Protein AF-0000000076351255 (afdb_homodimer)

Radius of gyration: 29.19 Å; Cα contacts (8 Å, |Δi|>4): 709; chains: 2; bounding box: 59×132×45 Å

Secondary structure (DSSP, 8-state):
---HHHHTTTPPPPSTTHHHHHHHHTTS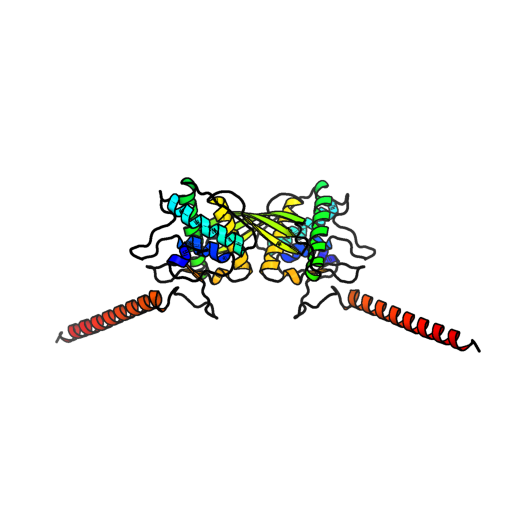PPSSTT---TT-TT-HHHHHHHHHHHHHHHHHHTT--S------TTHHHHHHHHHHHHHHHHHHTTTT----EEEEEEEEEEEETTS-EEEEE-SSHHHHHHHHHHHHHHHHHHHT-GGGEEE-S-TTT--EEE--STTS----S-IIIIIHHHHHHHHHHHHHHHHHHHHHHHHGGG--/---HHHHTTTPPPPSTTHHHHHHHHTTSPPSSTT---TT-TT-HHHHHHHHHHHHHHHHHHTT--S------TTHHHHHHHHHHHHHHHHHHTTTT----EEEEEEEEEEEETTS-EEEEE-SSHHHHHHHHHHHHHHHHHHHT-GGGEEE-S-TTT--EEE--STTS----S-IIIIIHHHHHHHHHHHHHHHHHHHHHHHHGGG--

InterPro domains:
  IPR010852 Putative stress-induced transcription regulator [PTHR35525] (19-194)
  IPR021005 Zinc finger, CGNR [PF11706] (148-191)
  IPR023286 ABATE domain superfamily [G3DSA:1.10.3300.10] (15-192)
  IPR023286 ABATE domain superfamily [SSF160904] (15-190)

Organism: Streptomyces venezuelae (NCBI:txid54571)

Structure (mmCIF, N/CA/C/O backbone):
data_AF-0000000076351255-model_v1
#
loop_
_entity.id
_entity.type
_entity.pdbx_description
1 polymer 'Zinc finger CGNR domain-containing protein'
#
loop_
_atom_site.group_PDB
_atom_site.id
_atom_site.type_symbol
_atom_site.label_atom_id
_atom_site.label_alt_id
_atom_site.label_comp_id
_atom_site.label_asym_id
_atom_site.label_entity_id
_atom_site.label_seq_id
_atom_site.pdbx_PDB_ins_code
_atom_site.Cartn_x
_atom_site.Cartn_y
_atom_site.Cartn_z
_atom_site.occupancy
_atom_site.B_iso_or_equiv
_atom_site.auth_seq_id
_atom_site.auth_comp_id
_atom_site.auth_asym_id
_atom_site.auth_atom_id
_atom_site.pdbx_PDB_model_num
ATOM 1 N N . MET A 1 1 ? -2.242 -14.547 -24.031 1 62.56 1 MET A N 1
ATOM 2 C CA . MET A 1 1 ? -2.518 -14.914 -22.641 1 62.56 1 MET A CA 1
ATOM 3 C C . MET A 1 1 ? -1.689 -14.062 -21.688 1 62.56 1 MET A C 1
ATOM 5 O O . MET A 1 1 ? -0.479 -13.922 -21.859 1 62.56 1 MET A O 1
ATOM 9 N N . ASN A 1 2 ? -2.297 -13.242 -20.688 1 85.69 2 ASN A N 1
ATOM 10 C CA . ASN A 1 2 ? -1.546 -12.312 -19.859 1 85.69 2 ASN A CA 1
ATOM 11 C C . ASN A 1 2 ? -1.073 -12.969 -18.562 1 85.69 2 ASN A C 1
ATOM 13 O O . ASN A 1 2 ? -0.14 -12.484 -17.922 1 85.69 2 ASN A O 1
ATOM 17 N N . TRP A 1 3 ? -1.653 -14.172 -18.344 1 95.38 3 TRP A N 1
ATOM 18 C CA . TRP A 1 3 ? -1.32 -14.867 -17.094 1 95.38 3 TRP A CA 1
ATOM 19 C C . TRP A 1 3 ? -1.139 -16.359 -17.344 1 95.38 3 TRP A C 1
ATOM 21 O O . TRP A 1 3 ? -1.947 -17.172 -16.891 1 95.38 3 TRP A O 1
ATOM 31 N N . PRO A 1 4 ? -0.069 -16.75 -18 1 95.44 4 PRO A N 1
ATOM 32 C CA . PRO A 1 4 ? 0.066 -18.109 -18.562 1 95.44 4 PRO A CA 1
ATOM 33 C C . PRO A 1 4 ? 0.013 -19.188 -17.484 1 95.44 4 PRO A C 1
ATOM 35 O O . PRO A 1 4 ? -0.577 -20.25 -17.703 1 95.44 4 PRO A O 1
ATOM 38 N N . ALA A 1 5 ? 0.647 -18.984 -16.328 1 96.06 5 ALA A N 1
ATOM 39 C CA . ALA A 1 5 ? 0.684 -20.016 -15.289 1 96.06 5 ALA A CA 1
ATOM 40 C C . ALA A 1 5 ? -0.712 -20.281 -14.742 1 96.06 5 ALA A C 1
ATOM 42 O O . ALA A 1 5 ? -1.04 -21.422 -14.398 1 96.06 5 ALA A O 1
ATOM 43 N N . THR A 1 6 ? -1.53 -19.266 -14.648 1 95.31 6 THR A N 1
ATOM 44 C CA . THR A 1 6 ? -2.895 -19.391 -14.148 1 95.31 6 THR A CA 1
ATOM 45 C C . THR A 1 6 ? -3.818 -19.953 -15.227 1 95.31 6 THR A C 1
ATOM 47 O O . THR A 1 6 ? -4.625 -20.844 -14.961 1 95.31 6 THR A O 1
ATOM 50 N N . GLU A 1 7 ? -3.615 -19.484 -16.422 1 93.19 7 GLU A N 1
ATOM 51 C CA . GLU A 1 7 ? -4.496 -19.859 -17.516 1 93.19 7 GLU A CA 1
ATOM 52 C C . GLU A 1 7 ? -4.246 -21.297 -17.969 1 93.19 7 GLU A C 1
ATOM 54 O O . GLU A 1 7 ? -5.172 -21.984 -18.422 1 93.19 7 GLU A O 1
ATOM 59 N N . ARG A 1 8 ? -3.057 -21.797 -17.828 1 90.38 8 ARG A N 1
ATOM 60 C CA . ARG A 1 8 ? -2.768 -23.172 -18.203 1 90.38 8 ARG A CA 1
ATOM 61 C C . ARG A 1 8 ? -3.527 -24.156 -17.312 1 90.38 8 ARG A C 1
ATOM 63 O O . ARG A 1 8 ? -3.703 -25.312 -17.672 1 90.38 8 ARG A O 1
ATOM 70 N N . LEU A 1 9 ? -3.977 -23.625 -16.141 1 88.75 9 LEU A N 1
ATOM 71 C CA . LEU A 1 9 ? -4.734 -24.453 -15.211 1 88.75 9 LEU A CA 1
ATOM 72 C C . LEU A 1 9 ? -6.234 -24.266 -15.414 1 88.75 9 LEU A C 1
ATOM 74 O O . LEU A 1 9 ? -7.039 -24.781 -14.641 1 88.75 9 LEU A O 1
ATOM 78 N N . GLY A 1 10 ? -6.594 -23.438 -16.406 1 88.69 10 GLY A N 1
ATOM 79 C CA . GLY A 1 10 ? -7.992 -23.188 -16.703 1 88.69 10 GLY A CA 1
ATOM 80 C C . GLY A 1 10 ? -8.648 -22.25 -15.703 1 88.69 10 GLY A C 1
ATOM 81 O O . GLY A 1 10 ? -9.867 -22.266 -15.531 1 88.69 10 GLY A O 1
ATOM 82 N N . LEU A 1 11 ? -7.863 -21.5 -15.023 1 92.44 11 LEU A N 1
ATOM 83 C CA . LEU A 1 11 ? -8.391 -20.625 -13.984 1 92.44 11 LEU A CA 1
ATOM 84 C C . LEU A 1 11 ? -8.523 -19.188 -14.492 1 92.44 11 LEU A C 1
ATOM 86 O O . LEU A 1 11 ? -7.746 -18.75 -15.352 1 92.44 11 LEU A O 1
ATOM 90 N N . THR A 1 12 ? -9.531 -18.484 -13.93 1 93.62 12 THR A N 1
ATOM 91 C CA . THR A 1 12 ? -9.68 -17.062 -14.188 1 93.62 12 THR A CA 1
ATOM 92 C C . THR A 1 12 ? -8.734 -16.25 -13.305 1 93.62 12 THR A C 1
ATOM 94 O O . THR A 1 12 ? -8.68 -16.469 -12.094 1 93.62 12 THR A O 1
ATOM 97 N N . PRO A 1 13 ? -8.039 -15.352 -13.883 1 95.88 13 PRO A N 1
ATOM 98 C CA . PRO A 1 13 ? -7.086 -14.562 -13.102 1 95.88 13 PRO A CA 1
ATOM 99 C C . PRO A 1 13 ? -7.77 -13.68 -12.055 1 95.88 13 PRO A C 1
ATOM 101 O O . PRO A 1 13 ? -8.898 -13.227 -12.266 1 95.88 13 PRO A O 1
ATOM 104 N N . ALA A 1 14 ? -7.043 -13.508 -10.906 1 96.62 14 ALA A N 1
ATOM 105 C CA . ALA A 1 14 ? -7.477 -12.547 -9.891 1 96.62 14 ALA A CA 1
ATOM 106 C C . ALA A 1 14 ? -7.57 -11.141 -10.477 1 96.62 14 ALA A C 1
ATOM 108 O O . ALA A 1 14 ? -6.98 -10.852 -11.523 1 96.62 14 ALA A O 1
ATOM 109 N N . PRO A 1 15 ? -8.367 -10.305 -9.875 1 94.25 15 PRO A N 1
ATOM 110 C CA . PRO A 1 15 ? -8.5 -8.945 -10.422 1 94.25 15 PRO A CA 1
ATOM 111 C C . PRO A 1 15 ? -7.223 -8.125 -10.273 1 94.25 15 PRO A C 1
ATOM 113 O O . PRO A 1 15 ? -6.484 -8.297 -9.297 1 94.25 15 PRO A O 1
ATOM 116 N N . GLY A 1 16 ? -7.02 -7.25 -11.227 1 92.19 16 GLY A N 1
ATOM 117 C CA . GLY A 1 16 ? -5.949 -6.27 -11.156 1 92.19 16 GLY A CA 1
ATOM 118 C C . GLY A 1 16 ? -4.578 -6.895 -10.969 1 92.19 16 GLY A C 1
ATOM 119 O O . GLY A 1 16 ? -4.281 -7.938 -11.555 1 92.19 16 GLY A O 1
ATOM 120 N N . GLY A 1 17 ? -3.738 -6.203 -10.219 1 95.25 17 GLY A N 1
ATOM 121 C CA . GLY A 1 17 ? -2.357 -6.617 -10.031 1 95.25 17 GLY A CA 1
ATOM 122 C C . GLY A 1 17 ? -2.217 -7.875 -9.195 1 95.25 17 GLY A C 1
ATOM 123 O O . GLY A 1 17 ? -1.164 -8.516 -9.203 1 95.25 17 GLY A O 1
ATOM 124 N N . LEU A 1 18 ? -3.297 -8.258 -8.516 1 97.06 18 LEU A N 1
ATOM 125 C CA . LEU A 1 18 ? -3.258 -9.461 -7.699 1 97.06 18 LEU A CA 1
ATOM 126 C C . LEU A 1 18 ? -3.041 -10.695 -8.562 1 97.06 18 LEU A C 1
ATOM 128 O O . LEU A 1 18 ? -2.57 -11.727 -8.07 1 97.06 18 LEU A O 1
ATOM 132 N N . ALA A 1 19 ? -3.363 -10.547 -9.867 1 97.81 19 ALA A N 1
ATOM 133 C CA . ALA A 1 19 ? -3.162 -11.633 -10.82 1 97.81 19 ALA A CA 1
ATOM 134 C C . ALA A 1 19 ? -1.687 -12.016 -10.914 1 97.81 19 ALA A C 1
ATOM 136 O O . ALA A 1 19 ? -1.352 -13.172 -11.18 1 97.81 19 ALA A O 1
ATOM 137 N N . LEU A 1 20 ? -0.789 -11.078 -10.711 1 98 20 LEU A N 1
ATOM 138 C CA . LEU A 1 20 ? 0.641 -11.367 -10.758 1 98 20 LEU A CA 1
ATOM 139 C C . LEU A 1 20 ? 1.039 -12.312 -9.625 1 98 20 LEU A C 1
ATOM 141 O O . LEU A 1 20 ? 1.816 -13.25 -9.844 1 98 20 LEU A O 1
ATOM 145 N N . VAL A 1 21 ? 0.503 -12.086 -8.43 1 98.5 21 VAL A N 1
ATOM 146 C CA . VAL A 1 21 ? 0.771 -12.938 -7.277 1 98.5 21 VAL A CA 1
ATOM 147 C C . VAL A 1 21 ? 0.249 -14.352 -7.547 1 98.5 21 VAL A C 1
ATOM 149 O O . VAL A 1 21 ? 0.964 -15.336 -7.344 1 98.5 21 VAL A O 1
ATOM 152 N N . GLN A 1 22 ? -0.951 -14.406 -8.039 1 98.25 22 GLN A N 1
ATOM 153 C CA . GLN A 1 22 ? -1.569 -15.68 -8.375 1 98.25 22 GLN A CA 1
ATOM 154 C C . GLN A 1 22 ? -0.738 -16.453 -9.398 1 98.25 22 GLN A C 1
ATOM 156 O O . GLN A 1 22 ? -0.516 -17.656 -9.25 1 98.25 22 GLN A O 1
ATOM 161 N N . ASP A 1 23 ? -0.343 -15.727 -10.375 1 98.25 23 ASP A N 1
ATOM 162 C CA . ASP A 1 23 ? 0.374 -16.359 -11.484 1 98.25 23 ASP A CA 1
ATOM 163 C C . ASP A 1 23 ? 1.732 -16.875 -11.023 1 98.25 23 ASP A C 1
ATOM 165 O O . ASP A 1 23 ? 2.191 -17.922 -11.5 1 98.25 23 ASP A O 1
ATOM 169 N N . LEU A 1 24 ? 2.402 -16.203 -10.156 1 98.38 24 LEU A N 1
ATOM 170 C CA . LEU A 1 24 ? 3.633 -16.719 -9.562 1 98.38 24 LEU A CA 1
ATOM 171 C C . LEU A 1 24 ? 3.371 -18.016 -8.82 1 98.38 24 LEU A C 1
ATOM 173 O O . LEU A 1 24 ? 4.113 -18.984 -8.984 1 98.38 24 LEU A O 1
ATOM 177 N N . LEU A 1 25 ? 2.344 -18.031 -8.039 1 97.5 25 LEU A N 1
ATOM 178 C CA . LEU A 1 25 ? 2.008 -19.219 -7.262 1 97.5 25 LEU A CA 1
ATOM 179 C C . LEU A 1 25 ? 1.751 -20.406 -8.18 1 97.5 25 LEU A C 1
ATOM 181 O O . LEU A 1 25 ? 2.18 -21.531 -7.883 1 97.5 25 LEU A O 1
ATOM 185 N N . ASN A 1 26 ? 1.179 -20.094 -9.266 1 96.62 26 ASN A N 1
ATOM 186 C CA . ASN A 1 26 ? 0.741 -21.172 -10.164 1 96.62 26 ASN A CA 1
ATOM 187 C C . ASN A 1 26 ? 1.854 -21.594 -11.117 1 96.62 26 ASN A C 1
ATOM 189 O O . ASN A 1 26 ? 1.63 -22.406 -12.016 1 96.62 26 ASN A O 1
ATOM 193 N N . THR A 1 27 ? 3.002 -21.031 -10.953 1 97.06 27 THR A N 1
ATOM 194 C CA . THR A 1 27 ? 4.148 -21.578 -11.672 1 97.06 27 THR A CA 1
ATOM 195 C C . THR A 1 27 ? 4.5 -22.969 -11.156 1 97.06 27 THR A C 1
ATOM 197 O O . THR A 1 27 ? 5.215 -23.719 -11.828 1 97.06 27 THR A O 1
ATOM 200 N N . ALA A 1 28 ? 4.066 -23.281 -9.969 1 94.62 28 ALA A N 1
ATOM 201 C CA . ALA A 1 28 ? 4.27 -24.609 -9.383 1 94.62 28 ALA A CA 1
ATOM 202 C C . ALA A 1 28 ? 3.475 -25.672 -10.141 1 94.62 28 ALA A C 1
ATOM 204 O O . ALA A 1 28 ? 2.428 -25.375 -10.719 1 94.62 28 ALA A O 1
ATOM 205 N N . PRO A 1 29 ? 4.023 -26.859 -10.148 1 87.88 29 PRO A N 1
ATOM 206 C CA . PRO A 1 29 ? 3.281 -27.922 -10.828 1 87.88 29 PRO A CA 1
ATOM 207 C C . PRO A 1 29 ? 2.002 -28.312 -10.094 1 87.88 29 PRO A C 1
ATOM 209 O O . PRO A 1 29 ? 1.962 -28.281 -8.859 1 87.88 29 PRO A O 1
ATOM 212 N N . ALA A 1 30 ? 0.969 -28.453 -10.867 1 73.44 30 ALA A N 1
ATOM 213 C CA . ALA A 1 30 ? -0.253 -29.062 -10.336 1 73.44 30 ALA A CA 1
ATOM 214 C C . ALA A 1 30 ? -0.225 -30.578 -10.461 1 73.44 30 ALA A C 1
ATOM 216 O O . ALA A 1 30 ? 0.64 -31.125 -11.148 1 73.44 30 ALA A O 1
ATOM 217 N N . ASP A 1 31 ? -0.842 -31.234 -9.562 1 67.12 31 ASP A N 1
ATOM 218 C CA . ASP A 1 31 ? -0.868 -32.688 -9.648 1 67.12 31 ASP A CA 1
ATOM 219 C C . ASP A 1 31 ? -1.499 -33.156 -10.961 1 67.12 31 ASP A C 1
ATOM 221 O O . ASP A 1 31 ? -2.521 -33.844 -10.961 1 67.12 31 ASP A O 1
ATOM 225 N N . ARG A 1 32 ? -1.075 -32.594 -11.953 1 64.5 32 ARG A N 1
ATOM 226 C CA . ARG A 1 32 ? -1.443 -33.125 -13.273 1 64.5 32 ARG A CA 1
ATOM 227 C C . ARG A 1 32 ? -0.232 -33.688 -14 1 64.5 32 ARG A C 1
ATOM 229 O O . ARG A 1 32 ? 0.893 -33.219 -13.805 1 64.5 32 ARG A O 1
ATOM 236 N N . PRO A 1 33 ? -0.446 -34.938 -14.484 1 59.5 33 PRO A N 1
ATOM 237 C CA . PRO A 1 33 ? 0.671 -35.656 -15.117 1 59.5 33 PRO A CA 1
ATOM 238 C C . PRO A 1 33 ? 1.574 -34.719 -15.93 1 59.5 33 PRO A C 1
ATOM 240 O O . PRO A 1 33 ? 2.797 -34.875 -15.914 1 59.5 33 PRO A O 1
ATOM 243 N N . ASP A 1 34 ? 1.023 -33.75 -16.578 1 65.38 34 ASP A N 1
ATOM 244 C CA . ASP A 1 34 ? 1.833 -32.938 -17.484 1 65.38 34 ASP A CA 1
ATOM 245 C C . ASP A 1 34 ? 2.141 -31.562 -16.875 1 65.38 34 ASP A C 1
ATOM 247 O O . ASP A 1 34 ? 2.67 -30.688 -17.562 1 65.38 34 ASP A O 1
ATOM 251 N N . SER A 1 35 ? 2.051 -31.625 -15.555 1 77.31 35 SER A N 1
ATOM 252 C CA . SER A 1 35 ? 2.27 -30.297 -14.984 1 77.31 35 SER A CA 1
ATOM 253 C C . SER A 1 35 ? 3.738 -30.078 -14.633 1 77.31 35 SER A C 1
ATOM 255 O O . SER A 1 35 ? 4.348 -30.906 -13.961 1 77.31 35 SER A O 1
ATOM 257 N N . VAL A 1 36 ? 4.371 -29.047 -15.25 1 89.06 36 VAL A N 1
ATOM 258 C CA . VAL A 1 36 ? 5.789 -28.734 -15.094 1 89.06 36 VAL A CA 1
ATOM 259 C C . VAL A 1 36 ? 5.949 -27.516 -14.203 1 89.06 36 VAL A C 1
ATOM 261 O O . VAL A 1 36 ? 5.105 -26.609 -14.219 1 89.06 36 VAL A O 1
ATOM 264 N N . ASP A 1 37 ? 7.012 -27.641 -13.414 1 95.38 37 ASP A N 1
ATOM 265 C CA . ASP A 1 37 ? 7.402 -26.453 -12.664 1 95.38 37 ASP A CA 1
ATOM 266 C C . ASP A 1 37 ? 8.086 -25.422 -13.562 1 95.38 37 ASP A C 1
ATOM 268 O O . ASP A 1 37 ? 9.188 -25.656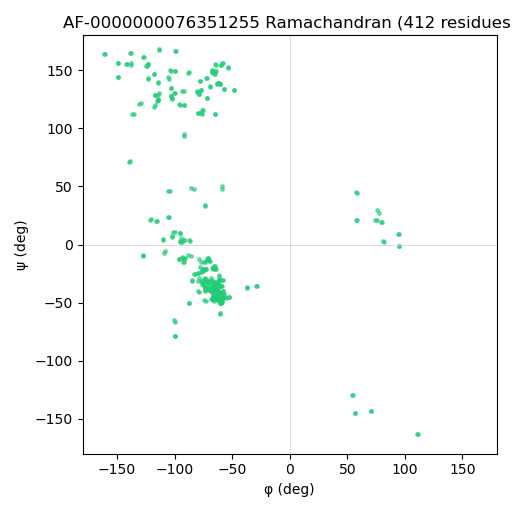 -14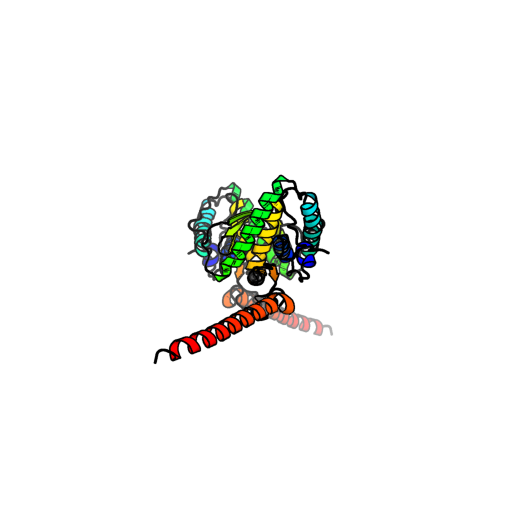.062 1 95.38 37 ASP A O 1
ATOM 272 N N . LEU A 1 38 ? 7.469 -24.297 -13.711 1 96.75 38 LEU A N 1
ATOM 273 C CA . LEU A 1 38 ? 7.969 -23.297 -14.648 1 96.75 38 LEU A CA 1
ATOM 274 C C . LEU A 1 38 ? 9.25 -22.656 -14.117 1 96.75 38 LEU A C 1
ATOM 276 O O . LEU A 1 38 ? 9.969 -21.984 -14.867 1 96.75 38 LEU A O 1
ATOM 280 N N . LEU A 1 39 ? 9.57 -22.875 -12.805 1 97.75 39 LEU A N 1
ATOM 281 C CA . LEU A 1 39 ? 10.75 -22.281 -12.195 1 97.75 39 LEU A CA 1
ATOM 282 C C . LEU A 1 39 ? 11.758 -23.344 -11.781 1 97.75 39 LEU A C 1
ATOM 284 O O . LEU A 1 39 ? 12.594 -23.109 -10.906 1 97.75 39 LEU A O 1
ATOM 288 N N . ALA A 1 40 ? 11.633 -24.516 -12.391 1 95.88 40 ALA A N 1
ATOM 289 C CA . ALA A 1 40 ? 12.531 -25.625 -12.055 1 95.88 40 ALA A CA 1
ATOM 290 C C . ALA A 1 40 ? 13.984 -25.25 -12.32 1 95.88 40 ALA A C 1
ATOM 292 O O . ALA A 1 40 ? 14.266 -24.406 -13.18 1 95.88 40 ALA A O 1
ATOM 293 N N . ASP A 1 41 ? 14.836 -25.922 -11.578 1 94.25 41 ASP A N 1
ATOM 294 C CA . ASP A 1 41 ? 16.266 -25.734 -11.844 1 94.25 41 ASP A CA 1
ATOM 295 C C . ASP A 1 41 ? 16.594 -26.062 -13.297 1 94.25 41 ASP A C 1
ATOM 297 O O . ASP A 1 41 ? 16.125 -27.062 -13.844 1 94.25 41 ASP A O 1
ATOM 301 N N . GLY A 1 42 ? 17.344 -25.188 -13.891 1 94.31 42 GLY A N 1
ATOM 302 C CA . GLY A 1 42 ? 17.766 -25.406 -15.258 1 94.31 42 GLY A CA 1
ATOM 303 C C . GLY A 1 42 ? 16.719 -25.031 -16.281 1 94.31 42 GLY A C 1
ATOM 304 O O . GLY A 1 42 ? 16.953 -25.188 -17.484 1 94.31 42 GLY A O 1
ATOM 305 N N . ALA A 1 43 ? 15.594 -24.5 -15.867 1 95.94 43 ALA A N 1
ATOM 306 C CA . ALA A 1 43 ? 14.492 -24.172 -16.781 1 95.94 43 ALA A CA 1
ATOM 307 C C . ALA A 1 43 ? 14.398 -22.672 -17.016 1 95.94 43 ALA A C 1
ATOM 309 O O . ALA A 1 43 ? 13.32 -22.094 -16.938 1 95.94 43 ALA A O 1
ATOM 310 N N . LEU A 1 44 ? 15.531 -22.094 -17.266 1 97.94 44 LEU A N 1
ATOM 311 C CA . LEU A 1 44 ? 15.578 -20.641 -17.438 1 97.94 44 LEU A CA 1
ATOM 312 C C . LEU A 1 44 ? 14.703 -20.203 -18.594 1 97.94 44 LEU A C 1
ATOM 314 O O . LEU A 1 44 ? 13.984 -19.203 -18.5 1 97.94 44 LEU A O 1
ATOM 318 N N . ASP A 1 45 ? 14.758 -20.938 -19.656 1 97.81 45 ASP A N 1
ATOM 319 C CA . ASP A 1 45 ? 13.961 -20.578 -20.828 1 97.81 45 ASP A CA 1
ATOM 320 C C . ASP A 1 45 ? 12.469 -20.625 -20.516 1 97.81 45 ASP A C 1
ATOM 322 O O . ASP A 1 45 ? 11.711 -19.75 -20.922 1 97.81 45 ASP A O 1
ATOM 326 N N . ARG A 1 46 ? 12.141 -21.656 -19.812 1 96.56 46 ARG A N 1
ATOM 327 C CA . ARG A 1 46 ? 10.742 -21.797 -19.422 1 96.56 46 ARG A CA 1
ATOM 328 C C . ARG A 1 46 ? 10.328 -20.688 -18.469 1 96.56 46 ARG A C 1
ATOM 330 O O . ARG A 1 46 ? 9.25 -20.109 -18.625 1 96.56 46 ARG A O 1
ATOM 337 N N . ALA A 1 47 ? 11.133 -20.391 -17.531 1 98.12 47 ALA A N 1
ATOM 338 C CA . ALA A 1 47 ? 10.859 -19.312 -16.578 1 98.12 47 ALA A CA 1
ATOM 339 C C . ALA A 1 47 ? 10.719 -17.969 -17.281 1 98.12 47 ALA A C 1
ATOM 341 O O . ALA A 1 47 ? 9.789 -17.219 -16.984 1 98.12 47 ALA A O 1
ATOM 342 N N . GLN A 1 48 ? 11.625 -17.734 -18.203 1 98.38 48 GLN A N 1
ATOM 343 C CA . GLN A 1 48 ? 11.562 -16.5 -18.969 1 98.38 48 GLN A CA 1
ATOM 344 C C . GLN A 1 48 ? 10.305 -16.438 -19.828 1 98.38 48 GLN A C 1
ATOM 346 O O . GLN A 1 48 ? 9.68 -15.383 -19.938 1 98.38 48 GLN A O 1
ATOM 351 N N . GLY A 1 49 ? 10 -17.531 -20.406 1 97.12 49 GLY A N 1
ATOM 352 C CA . GLY A 1 49 ? 8.789 -17.625 -21.219 1 97.12 49 GLY A CA 1
ATOM 353 C C . GLY A 1 49 ? 7.527 -17.328 -20.438 1 97.12 49 GLY A C 1
ATOM 354 O O . GLY A 1 49 ? 6.59 -16.719 -20.969 1 97.12 49 GLY A O 1
ATOM 355 N N . TRP A 1 50 ? 7.52 -17.719 -19.25 1 97.38 50 TRP A N 1
ATOM 356 C CA . TRP A 1 50 ? 6.406 -17.406 -18.359 1 97.38 50 TRP A CA 1
ATOM 357 C C . TRP A 1 50 ? 6.438 -15.93 -17.953 1 97.38 50 TRP A C 1
ATOM 359 O O . TRP A 1 50 ? 5.418 -15.234 -18.031 1 97.38 50 TRP A O 1
ATOM 369 N N . ALA A 1 51 ? 7.562 -15.43 -17.531 1 97.88 51 ALA A N 1
ATOM 370 C CA . ALA A 1 51 ? 7.691 -14.109 -16.938 1 97.88 51 ALA A CA 1
ATOM 371 C C . ALA A 1 51 ? 7.375 -13.016 -17.953 1 97.88 51 ALA A C 1
ATOM 373 O O . ALA A 1 51 ? 6.809 -11.977 -17.594 1 97.88 51 ALA A O 1
ATOM 374 N N . ASP A 1 52 ? 7.691 -13.266 -19.172 1 97.06 52 ASP A N 1
ATOM 375 C CA . ASP A 1 52 ? 7.527 -12.242 -20.203 1 97.06 52 ASP A CA 1
ATOM 376 C C . ASP A 1 52 ? 6.066 -11.812 -20.328 1 97.06 52 ASP A C 1
ATOM 378 O O . ASP A 1 52 ? 5.734 -10.656 -20.078 1 97.06 52 ASP A O 1
ATOM 382 N N . PRO A 1 53 ? 5.199 -12.727 -20.625 1 96.25 53 PRO A N 1
ATOM 383 C CA . PRO A 1 53 ? 3.803 -12.289 -20.75 1 96.25 53 PRO A CA 1
ATOM 384 C C . PRO A 1 53 ? 3.188 -11.898 -19.406 1 96.25 53 PRO A C 1
ATOM 386 O O . PRO A 1 53 ? 2.33 -11.016 -19.359 1 96.25 53 PRO A O 1
ATOM 389 N N . ALA A 1 54 ? 3.58 -12.5 -18.312 1 96.81 54 ALA A N 1
ATOM 390 C CA . ALA A 1 54 ? 3.027 -12.18 -17 1 96.81 54 ALA A CA 1
ATOM 391 C C . ALA A 1 54 ? 3.324 -10.727 -16.625 1 96.81 54 ALA A C 1
ATOM 393 O O . ALA A 1 54 ? 2.426 -9.992 -16.219 1 96.81 54 ALA A O 1
ATOM 394 N N . VAL A 1 55 ? 4.586 -10.336 -16.844 1 96.88 55 VAL A N 1
ATOM 395 C CA . VAL A 1 55 ? 5.016 -9 -16.469 1 96.88 55 VAL A CA 1
ATOM 396 C C . VAL A 1 55 ? 4.43 -7.973 -17.438 1 96.88 55 VAL A C 1
ATOM 398 O O . VAL A 1 55 ? 4.008 -6.887 -17.016 1 96.88 55 VAL A O 1
ATOM 401 N N . ARG A 1 56 ? 4.402 -8.312 -18.656 1 94.31 56 ARG A N 1
ATOM 402 C CA . ARG A 1 56 ? 3.781 -7.43 -19.641 1 94.31 56 ARG A CA 1
ATOM 403 C C . ARG A 1 56 ? 2.303 -7.223 -19.328 1 94.31 56 ARG A C 1
ATOM 405 O O . ARG A 1 56 ? 1.804 -6.098 -19.391 1 94.31 56 ARG A O 1
ATOM 412 N N . GLY A 1 57 ? 1.61 -8.297 -19.094 1 92.62 57 GLY A N 1
ATOM 413 C CA . GLY A 1 57 ? 0.209 -8.219 -18.703 1 92.62 57 GLY A CA 1
ATOM 414 C C . GLY A 1 57 ? -0.023 -7.391 -17.453 1 92.62 57 GLY A C 1
ATOM 415 O O . GLY A 1 57 ? -0.953 -6.582 -17.406 1 92.62 57 GLY A O 1
ATOM 416 N N . TRP A 1 58 ? 0.814 -7.586 -16.516 1 95.62 58 TRP A N 1
ATOM 417 C CA . TRP A 1 58 ? 0.747 -6.816 -15.273 1 95.62 58 TRP A CA 1
ATOM 418 C C . TRP A 1 58 ? 0.918 -5.328 -15.547 1 95.62 58 TRP A C 1
ATOM 420 O O . TRP A 1 58 ? 0.145 -4.504 -15.047 1 95.62 58 TRP A O 1
ATOM 430 N N . GLY A 1 59 ? 1.943 -5.004 -16.281 1 93.25 59 GLY A N 1
ATOM 431 C CA . GLY A 1 59 ? 2.172 -3.613 -16.625 1 93.25 59 GLY A CA 1
ATOM 432 C C . GLY A 1 59 ? 0.986 -2.971 -17.328 1 93.25 59 GLY A C 1
ATOM 433 O O . GLY A 1 59 ? 0.565 -1.872 -16.953 1 93.25 59 GLY A O 1
ATOM 434 N N . ALA A 1 60 ? 0.452 -3.672 -18.25 1 89.44 60 ALA A N 1
ATOM 435 C CA . ALA A 1 60 ? -0.702 -3.17 -19 1 89.44 60 ALA A CA 1
ATOM 436 C C . ALA A 1 60 ? -1.911 -3 -18.078 1 89.44 60 ALA A C 1
ATOM 438 O O . ALA A 1 60 ? -2.598 -1.978 -18.125 1 8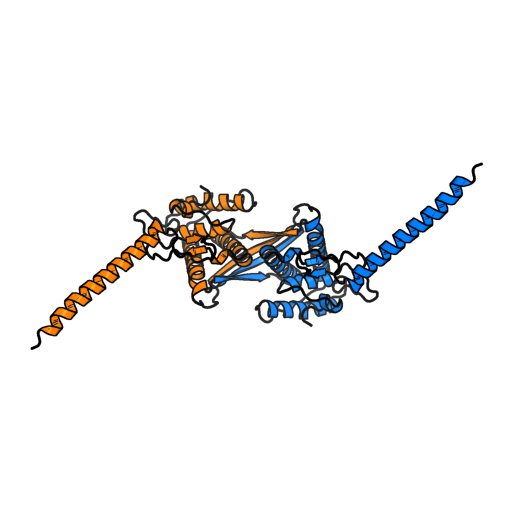9.44 60 ALA A O 1
ATOM 439 N N . GLY A 1 61 ? -2.105 -3.938 -17.234 1 88.69 61 GLY A N 1
ATOM 440 C CA . GLY A 1 61 ? -3.264 -3.939 -16.359 1 88.69 61 GLY A CA 1
ATOM 441 C C . GLY A 1 61 ? -3.176 -2.906 -15.25 1 88.69 61 GLY A C 1
ATOM 442 O O . GLY A 1 61 ? -4.191 -2.545 -14.648 1 88.69 61 GLY A O 1
ATOM 443 N N . THR A 1 62 ? -1.979 -2.451 -14.938 1 87.31 62 THR A N 1
ATOM 444 C CA . THR A 1 62 ? -1.795 -1.501 -13.844 1 87.31 62 THR A CA 1
ATOM 445 C C . THR A 1 62 ? -1.399 -0.13 -14.383 1 87.31 62 THR A C 1
ATOM 447 O O . THR A 1 62 ? -1.011 0.756 -13.617 1 87.31 62 THR A O 1
ATOM 450 N N . GLY A 1 63 ? -1.382 0.014 -15.656 1 83.31 63 GLY A N 1
ATOM 451 C CA . GLY A 1 63 ? -1.135 1.308 -16.266 1 83.31 63 GLY A CA 1
ATOM 452 C C . GLY A 1 63 ? 0.333 1.687 -16.297 1 83.31 63 GLY A C 1
ATOM 453 O O . GLY A 1 63 ? 0.674 2.871 -16.297 1 83.31 63 GLY A O 1
ATOM 454 N N . ARG A 1 64 ? 1.348 0.838 -16.172 1 83.5 64 ARG A N 1
ATOM 455 C CA . ARG A 1 64 ? 2.779 1.108 -16.094 1 83.5 64 ARG A CA 1
ATOM 456 C C . ARG A 1 64 ? 3.443 0.987 -17.453 1 83.5 64 ARG A C 1
ATOM 458 O O . ARG A 1 64 ? 4.629 1.286 -17.609 1 83.5 64 ARG A O 1
ATOM 465 N N . GLY A 1 65 ? 2.727 0.875 -18.5 1 80.44 65 GLY A N 1
ATOM 466 C CA . GLY A 1 65 ? 3.312 0.752 -19.828 1 80.44 65 GLY A CA 1
ATOM 467 C C . GLY A 1 65 ? 3.988 -0.586 -20.062 1 80.44 65 GLY A C 1
ATOM 468 O O . GLY A 1 65 ? 3.531 -1.614 -19.562 1 80.44 65 GLY A O 1
ATOM 469 N N . ASP A 1 66 ? 5.23 -0.541 -20.875 1 87.81 66 ASP A N 1
ATOM 470 C CA . ASP A 1 66 ? 5.914 -1.767 -21.281 1 87.81 66 ASP A CA 1
ATOM 471 C C . ASP A 1 66 ? 6.988 -2.156 -20.266 1 87.81 66 ASP A C 1
ATOM 473 O O . ASP A 1 66 ? 8.109 -1.653 -20.328 1 87.81 66 ASP A O 1
ATOM 477 N N . VAL A 1 67 ? 6.66 -2.969 -19.344 1 91.69 67 VAL A N 1
ATOM 478 C CA . VAL A 1 67 ? 7.598 -3.461 -18.344 1 91.69 67 VAL A CA 1
ATOM 479 C C . VAL A 1 67 ? 8.234 -4.766 -18.812 1 91.69 67 VAL A C 1
ATOM 481 O O . VAL A 1 67 ? 7.539 -5.652 -19.328 1 91.69 67 VAL A O 1
ATOM 484 N N . ARG A 1 68 ? 9.562 -4.812 -18.688 1 93.5 68 ARG A N 1
ATOM 485 C CA . ARG A 1 68 ? 10.297 -6.02 -19.062 1 93.5 68 ARG A CA 1
ATOM 486 C C . ARG A 1 68 ? 11.117 -6.539 -17.891 1 93.5 68 ARG A C 1
ATOM 488 O O . ARG A 1 68 ? 11.633 -5.758 -17.094 1 93.5 68 ARG A O 1
ATOM 495 N N . LEU A 1 69 ? 11.188 -7.855 -17.797 1 96.94 69 LEU A N 1
ATOM 496 C CA . LEU A 1 69 ? 11.969 -8.523 -16.766 1 96.94 69 LEU A CA 1
ATOM 497 C C . LEU A 1 69 ? 12.859 -9.602 -17.359 1 96.94 69 LEU A C 1
ATOM 499 O O . LEU A 1 69 ? 12.391 -10.461 -18.109 1 96.94 69 LEU A O 1
ATOM 503 N N . THR A 1 70 ? 14.117 -9.469 -17.156 1 98 70 THR A N 1
ATOM 504 C CA . THR A 1 70 ? 15.07 -10.492 -17.578 1 98 70 THR A CA 1
ATOM 505 C C . THR A 1 70 ? 15.523 -11.328 -16.375 1 98 70 THR A C 1
ATOM 507 O O . THR A 1 70 ? 15.969 -10.781 -15.367 1 98 70 THR A O 1
ATOM 510 N N . LEU A 1 71 ? 15.391 -12.641 -16.547 1 98.38 71 LEU A N 1
ATOM 511 C CA . LEU A 1 71 ? 15.773 -13.555 -15.484 1 98.38 71 LEU A CA 1
ATOM 512 C C . LEU A 1 71 ? 17.109 -14.219 -15.789 1 98.38 71 LEU A C 1
ATOM 514 O O . LEU A 1 71 ? 17.469 -14.391 -16.953 1 98.38 71 LEU A O 1
ATOM 518 N N . SER A 1 72 ? 17.844 -14.531 -14.727 1 98.38 72 SER A N 1
ATOM 519 C CA . SER A 1 72 ? 19.031 -15.375 -14.805 1 98.38 72 SER A CA 1
ATOM 520 C C . SER A 1 72 ? 18.828 -16.703 -14.07 1 98.38 72 SER A C 1
ATOM 522 O O . SER A 1 72 ? 17.844 -16.859 -13.352 1 98.38 72 SER A O 1
ATOM 524 N N . ALA A 1 73 ? 19.734 -17.625 -14.289 1 97.88 73 ALA A N 1
ATOM 525 C CA . ALA A 1 73 ? 19.656 -18.938 -13.641 1 97.88 73 ALA A CA 1
ATOM 526 C C . ALA A 1 73 ? 19.656 -18.781 -12.117 1 97.88 73 ALA A C 1
ATOM 528 O O . ALA A 1 73 ? 19.016 -19.562 -11.414 1 97.88 73 ALA A O 1
ATOM 529 N N . ASP A 1 74 ? 20.328 -17.734 -11.648 1 97.75 74 ASP A N 1
ATOM 530 C CA . ASP A 1 74 ? 20.469 -17.516 -10.211 1 97.75 74 ASP A CA 1
ATOM 531 C C . ASP A 1 74 ? 19.156 -17 -9.617 1 97.75 74 ASP A C 1
ATOM 533 O O . ASP A 1 74 ? 18.984 -17.016 -8.391 1 97.75 74 ASP A O 1
ATOM 537 N N . ASP A 1 75 ? 18.266 -16.562 -10.477 1 98.44 75 ASP A N 1
ATOM 538 C CA . ASP A 1 75 ? 16.984 -16.031 -10.008 1 98.44 75 ASP A CA 1
ATOM 539 C C . ASP A 1 75 ? 16.016 -17.156 -9.656 1 98.44 75 ASP A C 1
ATOM 541 O O . ASP A 1 75 ? 15.094 -16.969 -8.867 1 98.44 75 ASP A O 1
ATOM 545 N N . LEU A 1 76 ? 16.188 -18.312 -10.227 1 98.44 76 LEU A N 1
ATOM 546 C CA . LEU A 1 76 ? 15.18 -19.375 -10.164 1 98.44 76 LEU A CA 1
ATOM 547 C C . LEU A 1 76 ? 15 -19.875 -8.734 1 98.44 76 LEU A C 1
ATOM 549 O O . LEU A 1 76 ? 13.875 -19.938 -8.227 1 98.44 76 LEU A O 1
ATOM 553 N N . PRO A 1 77 ? 16.109 -20.188 -8.031 1 98.06 77 PRO A N 1
ATOM 554 C CA . PRO A 1 77 ? 15.891 -20.609 -6.648 1 98.06 77 PRO A CA 1
ATOM 555 C C . PRO A 1 77 ? 15.25 -19.516 -5.789 1 98.06 77 PRO A C 1
ATOM 557 O O . PRO A 1 77 ? 14.484 -19.828 -4.875 1 98.06 77 PRO A O 1
ATOM 560 N N . LYS A 1 78 ? 15.562 -18.281 -6.059 1 98.31 78 LYS A N 1
ATOM 561 C CA . LYS A 1 78 ? 14.992 -17.156 -5.312 1 98.31 78 LYS A CA 1
ATOM 562 C C . LYS A 1 78 ? 13.5 -17.031 -5.566 1 98.31 78 LYS A C 1
ATOM 564 O O . LYS A 1 78 ? 12.727 -16.75 -4.648 1 98.31 78 LYS A O 1
ATOM 569 N N . LEU A 1 79 ? 13.117 -17.297 -6.762 1 98.56 79 LEU A N 1
ATOM 570 C CA . LEU A 1 79 ? 11.703 -17.203 -7.117 1 98.56 79 LEU A CA 1
ATOM 571 C C . LEU A 1 79 ? 10.914 -18.375 -6.523 1 98.56 79 LEU A C 1
ATOM 573 O O . LEU A 1 79 ? 9.773 -18.203 -6.105 1 98.56 79 LEU A O 1
ATOM 577 N N . ARG A 1 80 ? 11.523 -19.516 -6.5 1 98.19 80 ARG A N 1
ATOM 578 C CA . ARG A 1 80 ? 10.875 -20.656 -5.844 1 98.19 80 ARG A CA 1
ATOM 579 C C . ARG A 1 80 ? 10.688 -20.391 -4.352 1 98.19 80 ARG A C 1
ATOM 581 O O . ARG A 1 80 ? 9.641 -20.703 -3.787 1 98.19 80 ARG A O 1
ATOM 588 N N . CYS A 1 81 ? 11.688 -19.781 -3.795 1 98 81 CYS A N 1
ATOM 589 C CA . CYS A 1 81 ? 11.609 -19.422 -2.383 1 98 81 CYS A CA 1
ATOM 590 C C . CYS A 1 81 ? 10.492 -18.422 -2.137 1 98 81 CYS A C 1
ATOM 592 O O . CYS A 1 81 ? 9.711 -18.562 -1.195 1 98 81 CYS A O 1
ATOM 594 N N . LEU A 1 82 ? 10.406 -17.453 -2.957 1 98.12 82 LEU A N 1
ATOM 595 C CA . LEU A 1 82 ? 9.344 -16.453 -2.855 1 98.12 82 LEU A CA 1
ATOM 596 C C . LEU A 1 82 ? 7.973 -17.125 -2.988 1 98.12 82 LEU A C 1
ATOM 598 O O . LEU A 1 82 ? 7.074 -16.859 -2.186 1 98.12 82 LEU A O 1
ATOM 602 N N . ARG A 1 83 ? 7.863 -17.922 -4.031 1 98 83 ARG A N 1
ATOM 603 C CA . ARG A 1 83 ? 6.617 -18.641 -4.273 1 98 83 ARG A CA 1
ATOM 604 C C . ARG A 1 83 ? 6.191 -19.422 -3.041 1 98 83 ARG A C 1
ATOM 606 O O . ARG A 1 83 ? 5.031 -19.359 -2.625 1 98 83 ARG A O 1
ATOM 613 N N . ASP A 1 84 ? 7.141 -20.094 -2.439 1 96 84 ASP A N 1
ATOM 614 C CA . ASP A 1 84 ? 6.867 -20.906 -1.262 1 96 84 ASP A CA 1
ATOM 615 C C . ASP A 1 84 ? 6.461 -20.047 -0.074 1 96 84 ASP A C 1
ATOM 617 O O . ASP A 1 84 ? 5.547 -20.391 0.678 1 96 84 ASP A O 1
ATOM 621 N N . GLN A 1 85 ? 7.082 -18.969 0.117 1 96.19 85 GLN A N 1
ATOM 622 C CA . GLN A 1 85 ? 6.777 -18.062 1.218 1 96.19 85 GLN A CA 1
ATOM 623 C C . GLN A 1 85 ? 5.379 -17.469 1.071 1 96.19 85 GLN A C 1
ATOM 625 O O . GLN A 1 85 ? 4.621 -17.406 2.041 1 96.19 85 GLN A O 1
ATOM 630 N N . VAL A 1 86 ? 5.043 -17.062 -0.119 1 96.81 86 VAL A N 1
ATOM 631 C CA . VAL A 1 86 ? 3.723 -16.5 -0.364 1 96.81 86 VAL A CA 1
ATOM 632 C C . VAL A 1 86 ? 2.652 -17.562 -0.145 1 96.81 86 VAL A C 1
ATOM 634 O O . VAL A 1 86 ? 1.62 -17.297 0.475 1 96.81 86 VAL A O 1
ATOM 637 N N . ARG A 1 87 ? 2.93 -18.75 -0.62 1 95.06 87 ARG A N 1
ATOM 638 C CA . ARG A 1 87 ? 1.987 -19.844 -0.447 1 95.06 87 ARG A CA 1
ATOM 639 C C . ARG A 1 87 ? 1.738 -20.125 1.031 1 95.06 87 ARG A C 1
ATOM 641 O O . ARG A 1 87 ? 0.59 -20.281 1.456 1 95.06 87 ARG A O 1
ATOM 648 N N . ARG A 1 88 ? 2.781 -20.188 1.787 1 92.62 88 ARG A N 1
ATOM 649 C CA . ARG A 1 88 ? 2.67 -20.438 3.221 1 92.62 88 ARG A CA 1
ATOM 650 C C . ARG A 1 88 ? 1.917 -19.312 3.918 1 92.62 88 ARG A C 1
ATOM 652 O O . ARG A 1 88 ? 1.115 -19.547 4.82 1 92.62 88 ARG A O 1
ATOM 659 N N . ALA A 1 89 ? 2.172 -18.141 3.492 1 93.06 89 ALA A N 1
ATOM 660 C CA . ALA A 1 89 ? 1.505 -16.984 4.078 1 93.06 89 ALA A CA 1
ATOM 661 C C . ALA A 1 89 ? 0 -17.031 3.828 1 93.06 89 ALA A C 1
ATOM 663 O O . ALA A 1 89 ? -0.792 -16.688 4.711 1 93.06 89 ALA A O 1
ATOM 664 N N . LEU A 1 90 ? -0.36 -17.406 2.631 1 92.25 90 LEU A N 1
ATOM 665 C CA . LEU A 1 90 ? -1.774 -17.5 2.289 1 92.25 90 LEU A CA 1
ATOM 666 C C . LEU A 1 90 ? -2.445 -18.625 3.076 1 92.25 90 LEU A C 1
ATOM 668 O O . LEU A 1 90 ? -3.617 -18.516 3.445 1 92.25 90 LEU A O 1
ATOM 672 N N . ALA A 1 91 ? -1.683 -19.594 3.316 1 85.25 91 ALA A N 1
ATOM 673 C CA . ALA A 1 91 ? -2.219 -20.75 4.031 1 85.25 91 ALA A CA 1
ATOM 674 C C . ALA A 1 91 ? -2.375 -20.453 5.52 1 85.25 91 ALA A C 1
ATOM 676 O O . ALA A 1 91 ? -3.234 -21.031 6.191 1 85.25 91 ALA A O 1
ATOM 677 N N . ALA A 1 92 ? -1.44 -19.609 6.141 1 76 92 ALA A N 1
ATOM 678 C CA . ALA A 1 92 ? -1.442 -19.281 7.562 1 76 92 ALA A CA 1
ATOM 679 C C . ALA A 1 92 ? -2.656 -18.422 7.93 1 76 92 ALA A C 1
ATOM 681 O O . ALA A 1 92 ? -3.137 -18.469 9.062 1 76 92 ALA A O 1
ATOM 682 N N . GLY A 1 93 ? -2.908 -17.312 7.047 1 60.44 93 GLY A N 1
ATOM 683 C CA . GLY A 1 93 ? -3.994 -16.406 7.383 1 60.44 93 GLY A CA 1
ATOM 684 C C . GLY A 1 93 ? -5.102 -17.062 8.172 1 60.44 93 GLY A C 1
ATOM 685 O O . GLY A 1 93 ? -5.648 -16.469 9.109 1 60.44 93 GLY A O 1
ATOM 686 N N . ASP A 1 94 ? -5.422 -18.359 7.883 1 54.22 94 ASP A N 1
ATOM 687 C CA . ASP A 1 94 ? -6.516 -19.062 8.539 1 54.22 94 ASP A CA 1
ATOM 688 C C . ASP A 1 94 ? -6.07 -19.625 9.891 1 54.22 94 ASP A C 1
ATOM 690 O O . ASP A 1 94 ? -6.895 -19.828 10.789 1 54.22 94 ASP A O 1
ATOM 694 N N . CYS A 1 95 ? -4.824 -19.891 10.094 1 51.03 95 CYS A N 1
ATOM 695 C CA . CYS A 1 95 ? -4.496 -20.734 11.234 1 51.03 95 CYS A CA 1
ATOM 696 C C . CYS A 1 95 ? -3.584 -20.016 12.211 1 51.03 95 CYS A C 1
ATOM 698 O O . CYS A 1 95 ? -3.1 -20.609 13.18 1 51.03 95 CYS A O 1
ATOM 700 N N . GLY A 1 96 ? -3.539 -18.672 12.203 1 56.41 96 GLY A N 1
ATOM 701 C CA . GLY A 1 96 ? -2.816 -18.016 13.289 1 56.41 96 GLY A CA 1
ATOM 702 C C . GLY A 1 96 ? -1.31 -18.094 13.133 1 56.41 96 GLY A C 1
ATOM 703 O O . GLY A 1 96 ? -0.59 -18.312 14.109 1 56.41 96 GLY A O 1
ATOM 704 N N . GLY A 1 97 ? -0.64 -18.156 12.039 1 57.78 97 GLY A N 1
ATOM 705 C CA . GLY A 1 97 ? 0.801 -18.281 11.891 1 57.78 97 GLY A CA 1
ATOM 706 C C . GLY A 1 97 ? 1.571 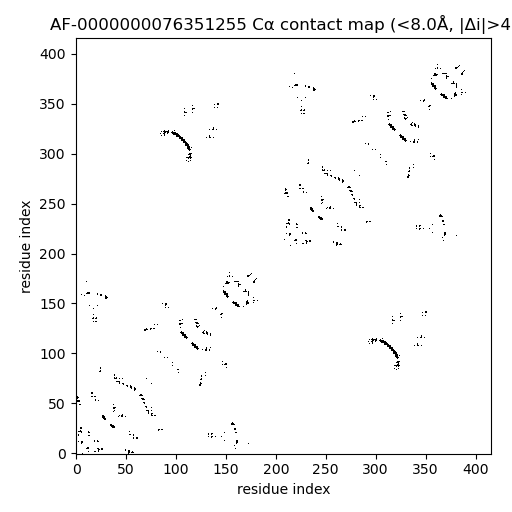-17.219 12.641 1 57.78 97 GLY A C 1
ATOM 707 O O . GLY A 1 97 ? 0.982 -16.266 13.148 1 57.78 97 GLY A O 1
ATOM 708 N N . GLU A 1 98 ? 2.844 -17.531 13.062 1 65.88 98 GLU A N 1
ATOM 709 C CA . GLU A 1 98 ? 3.721 -16.594 13.758 1 65.88 98 GLU A CA 1
ATOM 710 C C . GLU A 1 98 ? 4.016 -15.375 12.891 1 65.88 98 GLU A C 1
ATOM 712 O O . GLU A 1 98 ? 4.137 -15.484 11.672 1 65.88 98 GLU A O 1
ATOM 717 N N . ALA A 1 99 ? 4.02 -14.297 13.43 1 75.25 99 ALA A N 1
ATOM 718 C CA . ALA A 1 99 ? 4.246 -12.992 12.812 1 75.25 99 ALA A CA 1
ATOM 719 C C . ALA A 1 99 ? 5.719 -12.797 12.453 1 75.25 99 ALA A C 1
ATOM 721 O O . ALA A 1 99 ? 6.227 -11.68 12.469 1 75.25 99 ALA A O 1
ATOM 722 N N . VAL A 1 100 ? 6.379 -13.992 12.078 1 85.44 100 VAL A N 1
ATOM 723 C CA . VAL A 1 100 ? 7.777 -13.898 11.672 1 85.44 100 VAL A CA 1
ATOM 724 C C . VAL A 1 100 ? 7.867 -13.367 10.242 1 85.44 100 VAL A C 1
ATOM 726 O O . VAL A 1 100 ? 7.09 -13.766 9.375 1 85.44 100 VAL A O 1
ATOM 729 N N . ARG A 1 101 ? 8.867 -12.508 10.039 1 88.88 101 ARG A N 1
ATOM 730 C CA . ARG A 1 101 ? 9.062 -11.969 8.703 1 88.88 101 ARG A CA 1
ATOM 731 C C . ARG A 1 101 ? 9.617 -13.031 7.754 1 88.88 101 ARG A C 1
ATOM 733 O O . ARG A 1 101 ? 10.648 -13.641 8.039 1 88.88 101 ARG A O 1
ATOM 740 N N . PHE A 1 102 ? 8.945 -13.234 6.637 1 93.19 102 PHE A N 1
ATOM 741 C CA . PHE A 1 102 ? 9.383 -14.164 5.598 1 93.19 102 PHE A CA 1
ATOM 742 C C . PHE A 1 102 ? 10.328 -13.469 4.621 1 93.19 102 PHE A C 1
ATOM 744 O O . PHE A 1 102 ? 11.406 -13.984 4.312 1 93.19 102 PHE A O 1
ATOM 751 N N . THR A 1 103 ? 9.945 -12.383 4.152 1 96.5 103 THR A N 1
ATOM 752 C CA . THR A 1 103 ? 10.711 -11.672 3.137 1 96.5 103 THR A CA 1
ATOM 753 C C . THR A 1 103 ? 10.297 -10.203 3.076 1 96.5 103 THR A C 1
ATOM 755 O O . THR A 1 103 ? 9.328 -9.797 3.715 1 96.5 103 THR A O 1
ATOM 758 N N . SER A 1 104 ? 11.086 -9.383 2.463 1 97.75 104 SER A N 1
ATOM 759 C CA . SER A 1 104 ? 10.812 -7.969 2.24 1 97.75 104 SER A CA 1
ATOM 760 C C . SER A 1 104 ? 11.461 -7.48 0.949 1 97.75 104 SER A C 1
ATOM 762 O O . SER A 1 104 ? 12.375 -8.117 0.425 1 97.75 104 SER A O 1
ATOM 764 N N . ALA A 1 105 ? 10.938 -6.449 0.387 1 98.31 105 ALA A N 1
ATOM 765 C CA . ALA A 1 105 ? 11.484 -5.859 -0.832 1 98.31 105 ALA A CA 1
ATOM 766 C C . ALA A 1 105 ? 11.234 -4.355 -0.87 1 98.31 105 ALA A C 1
ATOM 768 O O . ALA A 1 105 ? 10.203 -3.875 -0.394 1 98.31 105 ALA A O 1
ATOM 769 N N . PRO A 1 106 ? 12.211 -3.666 -1.407 1 98.12 106 PRO A N 1
ATOM 770 C CA . PRO A 1 106 ? 12.008 -2.225 -1.571 1 98.12 106 PRO A CA 1
ATOM 771 C C . PRO A 1 106 ? 11.016 -1.89 -2.68 1 98.12 106 PRO A C 1
ATOM 773 O O . PRO A 1 106 ? 10.961 -2.584 -3.697 1 98.12 106 PRO A O 1
ATOM 776 N N . VAL A 1 107 ? 10.242 -0.867 -2.439 1 98.31 107 VAL A N 1
ATOM 777 C CA . VAL A 1 107 ? 9.359 -0.266 -3.432 1 98.31 107 VAL A CA 1
ATOM 778 C C . VAL A 1 107 ? 9.414 1.256 -3.326 1 98.31 107 VAL A C 1
ATOM 780 O O . VAL A 1 107 ? 9.953 1.796 -2.357 1 98.31 107 VAL A O 1
ATOM 783 N N . VAL A 1 108 ? 8.906 1.862 -4.359 1 97.88 108 VAL A N 1
ATOM 784 C CA . VAL A 1 108 ? 8.836 3.32 -4.344 1 97.88 108 VAL A CA 1
ATOM 785 C C . VAL A 1 108 ? 7.379 3.771 -4.391 1 97.88 108 VAL A C 1
ATOM 787 O O . VAL A 1 108 ? 6.605 3.301 -5.23 1 97.88 108 VAL A O 1
ATOM 790 N N . VAL A 1 109 ? 7.027 4.629 -3.465 1 98.06 109 VAL A N 1
ATOM 791 C CA . VAL A 1 109 ? 5.699 5.23 -3.482 1 98.06 109 VAL A CA 1
ATOM 792 C C . VAL A 1 109 ? 5.773 6.637 -4.074 1 98.06 109 VAL A C 1
ATOM 794 O O . VAL A 1 109 ? 6.633 7.434 -3.686 1 98.06 109 VAL A O 1
ATOM 797 N N . GLY A 1 110 ? 4.883 6.879 -5.023 1 96.56 110 GLY A N 1
ATOM 798 C CA . GLY A 1 110 ? 4.816 8.195 -5.645 1 96.56 110 GLY A CA 1
ATOM 799 C C . GLY A 1 110 ? 3.49 8.891 -5.422 1 96.56 110 GLY A C 1
ATOM 800 O O . GLY A 1 110 ? 2.445 8.242 -5.344 1 96.56 110 GLY A O 1
ATOM 801 N N . LEU A 1 111 ? 3.594 10.195 -5.316 1 96.25 111 LEU A N 1
ATOM 802 C CA . LEU A 1 111 ? 2.42 11.055 -5.258 1 96.25 111 LEU A CA 1
ATOM 803 C C . LEU A 1 111 ? 2.346 11.953 -6.488 1 96.25 111 LEU A C 1
ATOM 805 O O . LEU A 1 111 ? 3.303 12.664 -6.805 1 96.25 111 LEU A O 1
ATOM 809 N N . ALA A 1 112 ? 1.223 11.867 -7.137 1 93.88 112 ALA A N 1
ATOM 810 C CA . ALA A 1 112 ? 1.006 12.688 -8.328 1 93.88 112 ALA A CA 1
ATOM 811 C C . ALA A 1 112 ? 0.159 13.914 -8 1 93.88 112 ALA A C 1
ATOM 813 O O . ALA A 1 112 ? -0.453 13.984 -6.93 1 93.88 112 ALA A O 1
ATOM 814 N N . GLY A 1 113 ? 0.151 14.82 -8.93 1 91.12 113 GLY A N 1
ATOM 815 C CA . GLY A 1 113 ? -0.541 16.094 -8.742 1 91.12 113 GLY A CA 1
ATOM 816 C C . GLY A 1 113 ? -2.047 15.938 -8.656 1 91.12 113 GLY A C 1
ATOM 817 O O . GLY A 1 113 ? -2.73 16.797 -8.094 1 91.12 113 GLY A O 1
ATOM 818 N N . ASP A 1 114 ? -2.531 14.844 -9.156 1 89.56 114 ASP A N 1
ATOM 819 C CA . ASP A 1 114 ? -3.975 14.625 -9.117 1 89.56 114 ASP A CA 1
ATOM 820 C C . ASP A 1 114 ? -4.371 13.859 -7.855 1 89.56 114 ASP A C 1
ATOM 822 O O . ASP A 1 114 ? -5.523 13.445 -7.711 1 89.56 114 ASP A O 1
ATOM 826 N N . GLY A 1 115 ? -3.385 13.617 -7.023 1 92.19 115 GLY A N 1
ATOM 827 C CA . GLY A 1 115 ? -3.666 13 -5.738 1 92.19 115 GLY A CA 1
ATOM 828 C C . GLY A 1 115 ? -3.498 11.492 -5.75 1 92.19 115 GLY A C 1
ATOM 829 O O . GLY A 1 115 ? -3.637 10.836 -4.715 1 92.19 115 GLY A O 1
ATOM 830 N N . THR A 1 116 ? -3.154 10.992 -6.91 1 92.88 116 THR A N 1
ATOM 831 C CA . THR A 1 116 ? -3.002 9.547 -7.02 1 92.88 116 THR A CA 1
ATOM 832 C C . THR A 1 116 ? -1.681 9.094 -6.406 1 92.88 116 THR A C 1
ATOM 834 O O . THR A 1 116 ? -0.646 9.734 -6.605 1 92.88 116 THR A O 1
ATOM 837 N N . LEU A 1 117 ? -1.761 8.086 -5.609 1 94.81 117 LEU A N 1
ATOM 838 C CA . LEU A 1 117 ? -0.561 7.445 -5.082 1 94.81 117 LEU A CA 1
ATOM 839 C C . LEU A 1 117 ? -0.275 6.137 -5.812 1 94.81 117 LEU A C 1
ATOM 841 O O . LEU A 1 117 ? -1.196 5.375 -6.113 1 94.81 117 LEU A O 1
ATOM 845 N N . THR A 1 118 ? 0.956 5.918 -6.188 1 93.31 118 THR A N 1
ATOM 846 C CA . THR A 1 118 ? 1.35 4.723 -6.926 1 93.31 118 THR A CA 1
ATOM 847 C C . THR A 1 118 ? 2.465 3.98 -6.195 1 93.31 118 THR A C 1
ATOM 849 O O . THR A 1 118 ? 3.197 4.574 -5.402 1 93.31 118 THR A O 1
ATOM 852 N N . LEU A 1 119 ? 2.545 2.762 -6.395 1 95.19 119 LEU A N 1
ATOM 853 C CA . LEU A 1 119 ? 3.582 1.882 -5.867 1 95.19 119 LEU A CA 1
ATOM 854 C C . LEU A 1 119 ? 4.387 1.251 -7 1 95.19 119 LEU A C 1
ATOM 856 O O . LEU A 1 119 ? 3.828 0.562 -7.855 1 95.19 119 LEU A O 1
ATOM 860 N N . GLU A 1 120 ? 5.664 1.507 -7.062 1 95.19 120 GLU A N 1
ATOM 861 C CA . GLU A 1 120 ? 6.523 1.025 -8.141 1 95.19 120 GLU A CA 1
ATOM 862 C C . GLU A 1 120 ? 7.555 0.027 -7.617 1 95.19 120 GLU A C 1
ATOM 864 O O . GLU A 1 120 ? 8.328 0.343 -6.715 1 95.19 120 GLU A O 1
ATOM 869 N N . PRO A 1 121 ? 7.535 -1.13 -8.227 1 97.06 121 PRO A N 1
ATOM 870 C CA . PRO A 1 121 ? 8.539 -2.109 -7.809 1 97.06 121 PRO A CA 1
ATOM 871 C C . PRO A 1 121 ? 9.969 -1.657 -8.117 1 97.06 121 PRO A C 1
ATOM 873 O O . PRO A 1 121 ? 10.188 -0.878 -9.047 1 97.06 121 PRO A O 1
ATOM 876 N N . GLU A 1 122 ? 10.906 -2.092 -7.266 1 96.75 122 GLU A N 1
ATOM 877 C CA . GLU A 1 122 ? 12.328 -1.782 -7.445 1 96.75 122 GLU A CA 1
ATOM 878 C C . GLU A 1 122 ? 13.164 -3.055 -7.523 1 96.75 122 GLU A C 1
ATOM 880 O O . GLU A 1 122 ? 12.773 -4.094 -6.984 1 96.75 122 GLU A O 1
ATOM 885 N N . GLY A 1 123 ? 14.406 -2.955 -8.219 1 96.19 123 GLY A N 1
ATOM 886 C CA . GLY A 1 123 ? 15.344 -4.059 -8.305 1 96.19 123 GLY A CA 1
ATOM 887 C C . GLY A 1 123 ? 15.461 -4.637 -9.703 1 96.19 123 GLY A C 1
ATOM 888 O O . GLY A 1 123 ? 15.156 -3.963 -10.688 1 96.19 123 GLY A O 1
ATOM 889 N N . ALA A 1 124 ? 16.047 -5.891 -9.719 1 97.19 124 ALA A N 1
ATOM 890 C CA . ALA A 1 124 ? 16.219 -6.641 -10.961 1 97.19 124 ALA A CA 1
ATOM 891 C C . ALA A 1 124 ? 15.969 -8.125 -10.742 1 97.19 124 ALA A C 1
ATOM 893 O O . ALA A 1 124 ? 16.078 -8.625 -9.617 1 97.19 124 ALA A O 1
ATOM 894 N N . GLY A 1 125 ? 15.609 -8.766 -11.812 1 97.94 125 GLY A N 1
ATOM 895 C CA . GLY A 1 125 ? 15.414 -10.203 -11.75 1 97.94 125 GLY A CA 1
ATOM 896 C C . GLY A 1 125 ? 14.438 -10.617 -10.664 1 97.94 125 GLY A C 1
ATOM 897 O O . GLY A 1 125 ? 13.328 -10.086 -10.586 1 97.94 125 GLY A O 1
ATOM 898 N N . ALA A 1 126 ? 14.875 -11.562 -9.875 1 98.38 126 ALA A N 1
ATOM 899 C CA . ALA A 1 126 ? 14.016 -12.102 -8.828 1 98.38 126 ALA A CA 1
ATOM 900 C C . ALA A 1 126 ? 13.664 -11.031 -7.801 1 98.38 126 ALA A C 1
ATOM 902 O O . ALA A 1 126 ? 12.562 -11.031 -7.246 1 98.38 126 ALA A O 1
ATOM 903 N N . ARG A 1 127 ? 14.578 -10.125 -7.582 1 98.12 127 ARG A N 1
ATOM 904 C CA . ARG A 1 127 ? 14.336 -9.07 -6.605 1 98.12 127 ARG A CA 1
ATOM 905 C C . ARG A 1 127 ? 13.234 -8.125 -7.082 1 98.12 127 ARG A C 1
ATOM 907 O O . ARG A 1 127 ? 12.406 -7.672 -6.285 1 98.12 127 ARG A O 1
ATOM 914 N N . TRP A 1 128 ? 13.258 -7.887 -8.328 1 98.31 128 TRP A N 1
ATOM 915 C CA . TRP A 1 128 ? 12.195 -7.047 -8.875 1 98.31 128 TRP A CA 1
ATOM 916 C C . TRP A 1 128 ? 10.844 -7.742 -8.781 1 98.31 128 TRP A C 1
ATOM 918 O O . TRP A 1 128 ? 9.844 -7.121 -8.414 1 98.31 128 TRP A O 1
ATOM 928 N N . LEU A 1 129 ? 10.805 -8.961 -9.133 1 98.44 129 LEU A N 1
ATOM 929 C CA . LEU A 1 129 ? 9.531 -9.68 -9.094 1 98.44 129 LEU A CA 1
ATOM 930 C C . LEU A 1 129 ? 9.016 -9.789 -7.664 1 98.44 129 LEU A C 1
ATOM 932 O O . LEU A 1 129 ? 7.812 -9.672 -7.426 1 98.44 129 LEU A O 1
ATOM 936 N N . ALA A 1 130 ? 9.953 -9.984 -6.738 1 98.56 130 ALA A N 1
ATOM 937 C CA . ALA A 1 130 ? 9.562 -9.977 -5.332 1 98.56 130 ALA A CA 1
ATOM 938 C C . ALA A 1 130 ? 8.953 -8.633 -4.938 1 98.56 130 ALA A C 1
ATOM 940 O O . ALA A 1 130 ? 7.93 -8.586 -4.254 1 98.56 130 ALA A O 1
ATOM 941 N N . SER A 1 131 ? 9.555 -7.602 -5.398 1 98.62 131 SER A N 1
ATOM 942 C CA . SER A 1 131 ? 9.07 -6.25 -5.141 1 98.62 131 SER A CA 1
ATOM 943 C C . SER A 1 131 ? 7.664 -6.051 -5.699 1 98.62 131 SER A C 1
ATOM 945 O O . SER A 1 131 ? 6.773 -5.562 -4.996 1 98.62 131 SER A O 1
ATOM 947 N N . ALA A 1 132 ? 7.441 -6.488 -6.902 1 98.25 132 ALA A N 1
ATOM 948 C CA . ALA A 1 132 ? 6.145 -6.348 -7.562 1 98.25 132 ALA A CA 1
ATOM 949 C C . ALA A 1 132 ? 5.082 -7.191 -6.863 1 98.25 132 ALA A C 1
ATOM 951 O O . ALA A 1 132 ? 3.971 -6.715 -6.617 1 98.25 132 ALA A O 1
ATOM 952 N N . VAL A 1 133 ? 5.461 -8.359 -6.543 1 98.5 133 VAL A N 1
ATOM 953 C CA . VAL A 1 133 ? 4.535 -9.297 -5.922 1 98.5 133 VAL A CA 1
ATOM 954 C C . VAL A 1 133 ? 4.125 -8.789 -4.543 1 98.5 133 VAL A C 1
ATOM 956 O O . VAL A 1 133 ? 2.941 -8.781 -4.199 1 98.5 133 VAL A O 1
ATOM 959 N N . LEU A 1 134 ? 5.086 -8.352 -3.779 1 98.31 134 LEU A N 1
ATOM 960 C CA . LEU A 1 134 ? 4.793 -7.848 -2.441 1 98.31 134 LEU A CA 1
ATOM 961 C C . LEU A 1 134 ? 3.98 -6.559 -2.508 1 98.31 134 LEU A C 1
ATOM 963 O O . LEU A 1 134 ? 3.068 -6.352 -1.703 1 98.31 134 LEU A O 1
ATOM 967 N N . ALA A 1 135 ? 4.301 -5.746 -3.447 1 97.88 135 ALA A N 1
ATOM 968 C CA . ALA A 1 135 ? 3.531 -4.52 -3.646 1 97.88 135 ALA A CA 1
ATOM 969 C C . ALA A 1 135 ? 2.064 -4.828 -3.928 1 97.88 135 ALA A C 1
ATOM 971 O O . ALA A 1 135 ? 1.171 -4.254 -3.303 1 97.88 135 ALA A O 1
ATOM 972 N N . GLU A 1 136 ? 1.87 -5.75 -4.855 1 97.56 136 GLU A N 1
ATOM 973 C CA . GLU A 1 136 ? 0.5 -6.113 -5.203 1 97.56 136 GLU A CA 1
ATOM 974 C C . GLU A 1 136 ? -0.208 -6.789 -4.031 1 97.56 136 GLU A C 1
ATOM 976 O O . GLU A 1 136 ? -1.405 -6.586 -3.82 1 97.56 136 GLU A O 1
ATOM 981 N N . GLY A 1 137 ? 0.558 -7.578 -3.299 1 97.62 137 GLY A N 1
ATOM 982 C CA . GLY A 1 137 ? -0.008 -8.164 -2.094 1 97.62 137 GLY A CA 1
ATOM 983 C C . GLY A 1 137 ? -0.454 -7.125 -1.079 1 97.62 137 GLY A C 1
ATOM 984 O O . GLY A 1 137 ? -1.533 -7.242 -0.496 1 97.62 137 GLY A O 1
ATOM 985 N N . LEU A 1 138 ? 0.336 -6.133 -0.891 1 97.31 138 LEU A N 1
ATOM 986 C CA . LEU A 1 138 ? 0.036 -5.062 0.054 1 97.31 138 LEU A CA 1
ATOM 987 C C . LEU A 1 138 ? -1.237 -4.328 -0.346 1 97.31 138 LEU A C 1
ATOM 989 O O . LEU A 1 138 ? -2.115 -4.098 0.49 1 97.31 138 LEU A O 1
ATOM 993 N N . LEU A 1 139 ? -1.31 -3.98 -1.598 1 95.88 139 LEU A N 1
ATOM 994 C CA . LEU A 1 139 ? -2.486 -3.273 -2.092 1 95.88 139 LEU A CA 1
ATOM 995 C C . LEU A 1 139 ? -3.732 -4.145 -1.972 1 95.88 139 LEU A C 1
ATOM 997 O O . LEU A 1 139 ? -4.801 -3.656 -1.599 1 95.88 139 LEU A O 1
ATOM 1001 N N . ALA A 1 140 ? -3.58 -5.406 -2.256 1 96.44 140 ALA A N 1
ATOM 1002 C CA . ALA A 1 140 ? -4.703 -6.336 -2.145 1 96.44 140 ALA A CA 1
ATOM 1003 C C . ALA A 1 140 ? -5.172 -6.457 -0.698 1 96.44 140 ALA A C 1
ATOM 1005 O O . ALA A 1 140 ? -6.375 -6.531 -0.434 1 96.44 140 ALA A O 1
ATOM 1006 N N . GLN A 1 141 ? -4.25 -6.52 0.191 1 94.94 141 GLN A N 1
ATOM 1007 C CA . GLN A 1 141 ? -4.625 -6.613 1.598 1 94.94 141 GLN A CA 1
ATOM 1008 C C . GLN A 1 141 ? -5.316 -5.336 2.066 1 94.94 141 GLN A C 1
ATOM 1010 O O . GLN A 1 141 ? -6.328 -5.398 2.77 1 94.94 141 GLN A O 1
ATOM 1015 N N . ALA A 1 142 ? -4.781 -4.207 1.666 1 93.44 142 ALA A N 1
ATOM 1016 C CA . ALA A 1 142 ? -5.371 -2.926 2.049 1 93.44 142 ALA A CA 1
ATOM 1017 C C . ALA A 1 142 ? -6.793 -2.791 1.506 1 93.44 142 ALA A C 1
ATOM 1019 O O . ALA A 1 142 ? -7.652 -2.184 2.146 1 93.44 142 ALA A O 1
ATOM 1020 N N . SER A 1 143 ? -7.016 -3.4 0.373 1 92.75 143 SER A N 1
ATOM 1021 C CA . SER A 1 143 ? -8.336 -3.295 -0.247 1 92.75 143 SER A CA 1
ATOM 1022 C C . SER A 1 143 ? -9.234 -4.453 0.165 1 92.75 143 SER A C 1
ATOM 1024 O O . SER A 1 143 ? -10.398 -4.512 -0.226 1 92.75 143 SER A O 1
ATOM 1026 N N . GLY A 1 144 ? -8.688 -5.473 0.787 1 93.19 144 GLY A N 1
ATOM 1027 C CA . GLY A 1 144 ? -9.477 -6.57 1.32 1 93.19 144 GLY A CA 1
ATOM 1028 C C . GLY A 1 144 ? -9.586 -7.746 0.367 1 93.19 144 GLY A C 1
ATOM 1029 O O . GLY A 1 144 ? -10.344 -8.688 0.619 1 93.19 144 GLY A O 1
ATOM 1030 N N . THR A 1 145 ? -8.828 -7.754 -0.739 1 95.12 145 THR A N 1
ATOM 1031 C CA . THR A 1 145 ? -8.977 -8.812 -1.729 1 95.12 145 THR A CA 1
ATOM 1032 C C . THR A 1 145 ? -7.941 -9.914 -1.498 1 95.12 145 THR A C 1
ATOM 1034 O O . THR A 1 145 ? -8.062 -11.008 -2.043 1 95.12 145 THR A O 1
ATOM 1037 N N . TRP A 1 146 ? -6.969 -9.648 -0.668 1 95.69 146 TRP A N 1
ATOM 1038 C CA . TRP A 1 146 ? -5.902 -10.602 -0.383 1 95.69 146 TRP A CA 1
ATOM 1039 C C . TRP A 1 146 ? -6.473 -11.914 0.149 1 95.69 146 TRP A C 1
ATOM 1041 O O . TRP A 1 146 ? -6.047 -12.992 -0.262 1 95.69 146 TRP A O 1
ATOM 1051 N N . ARG A 1 147 ? -7.461 -11.82 0.967 1 93.56 147 ARG A N 1
ATOM 1052 C CA . ARG A 1 147 ? -8.023 -12.992 1.642 1 93.56 147 ARG A CA 1
ATOM 1053 C C . ARG A 1 147 ? -8.789 -13.875 0.663 1 93.56 147 ARG A C 1
ATOM 1055 O O . ARG A 1 147 ? -9.148 -15.008 0.991 1 93.56 147 ARG A O 1
ATOM 1062 N N . ARG A 1 148 ? -9.016 -13.336 -0.514 1 96.19 148 ARG A N 1
ATOM 1063 C CA . ARG A 1 148 ? -9.781 -14.094 -1.498 1 96.19 148 ARG A CA 1
ATOM 1064 C C . ARG A 1 148 ? -8.859 -14.906 -2.402 1 96.19 148 ARG A C 1
ATOM 1066 O O . ARG A 1 148 ? -9.32 -15.742 -3.184 1 96.19 148 ARG A O 1
ATOM 1073 N N . LEU A 1 149 ? -7.609 -14.609 -2.398 1 96.75 149 LEU A N 1
ATOM 1074 C CA . LEU A 1 149 ? -6.633 -15.484 -3.045 1 96.75 149 LEU A CA 1
ATOM 1075 C C . LEU A 1 149 ? -6.348 -16.719 -2.186 1 96.75 149 LEU A C 1
ATOM 1077 O O . LEU A 1 149 ? -5.793 -16.594 -1.091 1 96.75 149 LEU A O 1
ATOM 1081 N N . LYS A 1 150 ? -6.738 -17.828 -2.639 1 95.06 150 LYS A N 1
ATOM 1082 C CA . LYS A 1 150 ? -6.691 -19.047 -1.837 1 95.06 150 LYS A CA 1
ATOM 1083 C C . LYS A 1 150 ? -5.949 -20.172 -2.57 1 95.06 150 LYS A C 1
ATOM 1085 O O . LYS A 1 150 ? -5.75 -20.094 -3.785 1 95.06 150 LYS A O 1
ATOM 1090 N N . ILE A 1 151 ? -5.531 -21.141 -1.766 1 93.5 151 ILE A N 1
ATOM 1091 C CA . ILE A 1 151 ? -4.941 -22.359 -2.301 1 93.5 151 ILE A CA 1
ATOM 1092 C C . ILE A 1 151 ? -5.973 -23.484 -2.266 1 93.5 151 ILE A C 1
ATOM 1094 O O . ILE A 1 151 ? -6.625 -23.703 -1.242 1 93.5 151 ILE A O 1
ATOM 1098 N N . CYS A 1 152 ? -6.156 -24.062 -3.455 1 92.44 152 CYS A N 1
ATOM 1099 C CA . CYS A 1 152 ? -7.078 -25.188 -3.551 1 92.44 152 CYS A CA 1
ATOM 1100 C C . CYS A 1 152 ? -6.801 -26.219 -2.459 1 92.44 152 CYS A C 1
ATOM 1102 O O . CYS A 1 152 ? -5.652 -26.625 -2.256 1 92.44 152 CYS A O 1
ATOM 1104 N N . ARG A 1 153 ? -7.809 -26.672 -1.794 1 88.56 153 ARG A N 1
ATOM 1105 C CA . ARG A 1 153 ? -7.68 -27.562 -0.641 1 88.56 153 ARG A CA 1
ATOM 1106 C C . ARG A 1 153 ? -7.32 -28.984 -1.076 1 88.56 153 ARG A C 1
ATOM 1108 O O . ARG A 1 153 ? -6.934 -29.812 -0.251 1 88.56 153 ARG A O 1
ATOM 1115 N N . ASN A 1 154 ? -7.625 -29.281 -2.365 1 85.38 154 ASN A N 1
ATOM 1116 C CA . ASN A 1 154 ? -7.152 -30.547 -2.881 1 85.38 154 ASN A CA 1
ATOM 1117 C C . ASN A 1 154 ? -5.629 -30.609 -2.936 1 85.38 154 ASN A C 1
ATOM 1119 O O . ASN A 1 154 ? -5.008 -29.922 -3.75 1 85.38 154 ASN A O 1
ATOM 1123 N N . THR A 1 155 ? -5.039 -31.406 -2.148 1 80.56 155 THR A N 1
ATOM 1124 C CA . THR A 1 155 ? -3.594 -31.453 -1.958 1 80.56 155 THR A CA 1
ATOM 1125 C C . THR A 1 155 ? -2.889 -31.812 -3.26 1 80.56 155 THR A C 1
ATOM 1127 O O . THR A 1 155 ? -1.738 -31.438 -3.479 1 80.56 155 THR A O 1
ATOM 1130 N N . ALA A 1 156 ? -3.617 -32.562 -4.133 1 79.25 156 ALA A N 1
ATOM 1131 C CA . ALA A 1 156 ? -3.037 -32.938 -5.418 1 79.25 156 ALA A CA 1
ATOM 1132 C C . ALA A 1 156 ? -3.039 -31.75 -6.387 1 79.25 156 ALA A C 1
ATOM 1134 O O . ALA A 1 156 ? -2.311 -31.766 -7.383 1 79.25 156 ALA A O 1
ATOM 1135 N N . CYS A 1 157 ? -3.768 -30.828 -6.23 1 86.62 157 CYS A N 1
ATOM 1136 C CA . CYS A 1 157 ? -3.924 -29.672 -7.102 1 86.62 157 CYS A CA 1
ATOM 1137 C C . CYS A 1 157 ? -3.148 -28.469 -6.562 1 86.62 157 CYS A C 1
ATOM 1139 O O . CYS A 1 157 ? -2.176 -28.031 -7.18 1 86.62 157 CYS A O 1
ATOM 1141 N N . SER A 1 158 ? -3.451 -27.906 -5.504 1 87.5 158 SER A N 1
ATOM 1142 C CA . SER A 1 158 ? -2.852 -26.812 -4.75 1 87.5 158 SER A CA 1
ATOM 1143 C C . SER A 1 158 ? -2.764 -25.547 -5.59 1 87.5 158 SER A C 1
ATOM 1145 O O . SER A 1 158 ? -1.917 -24.688 -5.34 1 87.5 158 SER A O 1
ATOM 1147 N N . ALA A 1 159 ? -3.615 -25.484 -6.672 1 93 159 ALA A N 1
ATOM 1148 C CA . ALA A 1 159 ? -3.654 -24.281 -7.492 1 93 159 ALA A CA 1
ATOM 1149 C C . ALA A 1 159 ? -4.133 -23.078 -6.684 1 93 159 ALA A C 1
ATOM 1151 O O . ALA A 1 159 ? -5.027 -23.203 -5.844 1 93 159 ALA A O 1
ATOM 1152 N N . ALA A 1 160 ? -3.48 -21.984 -6.926 1 95.62 160 ALA A N 1
ATOM 1153 C CA . ALA A 1 160 ? -3.982 -20.734 -6.363 1 95.62 160 ALA A CA 1
ATOM 1154 C C . ALA A 1 160 ? -5.145 -20.188 -7.188 1 95.62 160 ALA A C 1
ATOM 1156 O O . ALA A 1 160 ? -5.055 -20.094 -8.414 1 95.62 160 ALA A O 1
ATOM 1157 N N . PHE A 1 161 ? -6.242 -19.859 -6.543 1 95.94 161 PHE A N 1
ATOM 1158 C CA . PHE A 1 161 ? -7.422 -19.344 -7.227 1 95.94 161 PHE A CA 1
ATOM 1159 C C . PHE A 1 161 ? -8.031 -18.188 -6.453 1 95.94 161 PHE A C 1
ATOM 1161 O O . PHE A 1 161 ? -7.738 -18 -5.266 1 95.94 161 PHE A O 1
ATOM 1168 N N . TYR A 1 162 ? -8.719 -17.344 -7.105 1 96.94 162 TYR A N 1
ATOM 1169 C CA . TYR A 1 162 ? -9.414 -16.219 -6.5 1 96.94 162 TYR A CA 1
ATOM 1170 C C . TYR A 1 162 ? -10.875 -16.562 -6.223 1 96.94 162 TYR A C 1
ATOM 1172 O O . TYR A 1 162 ? -11.633 -16.875 -7.145 1 96.94 162 TYR A O 1
ATOM 1180 N N . ASP A 1 163 ? -11.242 -16.484 -4.988 1 95.88 163 ASP A N 1
ATOM 1181 C CA . ASP A 1 163 ? -12.578 -16.859 -4.547 1 95.88 163 ASP A CA 1
ATOM 1182 C C . ASP A 1 163 ? -13.578 -15.75 -4.824 1 95.88 163 ASP A C 1
ATOM 1184 O O . ASP A 1 163 ? -13.547 -14.703 -4.172 1 95.88 163 ASP A O 1
ATOM 1188 N N . ARG A 1 164 ? -14.508 -16.031 -5.73 1 94.75 164 ARG A N 1
ATOM 1189 C CA . ARG A 1 164 ? -15.484 -15.016 -6.121 1 94.75 164 ARG A CA 1
ATOM 1190 C C . ARG A 1 164 ? -16.828 -15.266 -5.441 1 94.75 164 ARG A C 1
ATOM 1192 O O . ARG A 1 164 ? -17.812 -14.602 -5.758 1 94.75 164 ARG A O 1
ATOM 1199 N N . SER A 1 165 ? -16.812 -16.219 -4.543 1 92.5 165 SER A N 1
ATOM 1200 C CA . SER A 1 165 ? -18.047 -16.438 -3.793 1 92.5 165 SER A CA 1
ATOM 1201 C C . SER A 1 165 ? -18.375 -15.234 -2.926 1 92.5 165 SER A C 1
ATOM 1203 O O . SER A 1 165 ? -17.484 -14.484 -2.521 1 92.5 165 SER A O 1
ATOM 1205 N N . ARG A 1 166 ? -19.656 -15.047 -2.594 1 89.88 166 ARG A N 1
ATOM 1206 C CA . ARG A 1 166 ? -20.156 -13.883 -1.868 1 89.88 166 ARG A CA 1
ATOM 1207 C C . ARG A 1 166 ? -19.562 -13.82 -0.462 1 89.88 166 ARG A C 1
ATOM 1209 O O . ARG A 1 166 ? -19.109 -12.766 -0.017 1 89.88 166 ARG A O 1
ATOM 1216 N N . ASN A 1 167 ? -19.484 -14.953 0.242 1 91.31 167 ASN A N 1
ATOM 1217 C CA . ASN A 1 167 ? -19.078 -14.992 1.642 1 91.31 167 ASN A CA 1
ATOM 1218 C C . ASN A 1 167 ? -17.625 -15.43 1.788 1 91.31 167 ASN A C 1
ATOM 1220 O O . ASN A 1 167 ? -17.156 -15.688 2.898 1 91.31 167 ASN A O 1
ATOM 1224 N N . ASN A 1 168 ? -16.906 -15.484 0.659 1 92.5 168 ASN A N 1
ATOM 1225 C CA . ASN A 1 168 ? -15.508 -15.906 0.676 1 92.5 168 ASN A CA 1
ATOM 1226 C C . ASN A 1 168 ? -15.344 -17.297 1.265 1 92.5 168 ASN A C 1
ATOM 1228 O O . ASN A 1 168 ? -14.461 -17.531 2.092 1 92.5 168 ASN A O 1
ATOM 1232 N N . SER A 1 169 ? -16.156 -18.234 0.891 1 89.19 169 SER A N 1
ATOM 1233 C CA . SER A 1 169 ? -16.203 -19.547 1.521 1 89.19 169 SER A CA 1
ATOM 1234 C C . SER A 1 169 ? -15.633 -20.625 0.6 1 89.19 169 SER A C 1
ATOM 1236 O O . SER A 1 169 ? -15.531 -21.797 0.987 1 89.19 169 SER A O 1
ATOM 1238 N N . GLY A 1 170 ? -15.352 -20.25 -0.581 1 90.25 170 GLY A N 1
ATOM 1239 C CA . GLY A 1 170 ? -14.812 -21.219 -1.512 1 90.25 170 GLY A CA 1
ATOM 1240 C C . GLY A 1 170 ? -13.492 -21.828 -1.055 1 90.25 170 GLY A C 1
ATOM 1241 O O . GLY A 1 170 ? -12.633 -21.109 -0.529 1 90.25 170 GLY A O 1
ATOM 1242 N N . VAL A 1 171 ? -13.445 -23.188 -1.292 1 89.5 171 VAL A N 1
ATOM 1243 C CA . VAL A 1 171 ? -12.203 -23.812 -0.845 1 89.5 171 VAL A CA 1
ATOM 1244 C C . VAL A 1 171 ? -11.586 -24.609 -1.992 1 89.5 171 VAL A C 1
ATOM 1246 O O . VAL A 1 171 ? -10.453 -25.094 -1.887 1 89.5 171 VAL A O 1
ATOM 1249 N N . TRP A 1 172 ? -12.398 -24.734 -3.105 1 88.81 172 TRP A N 1
ATOM 1250 C CA . TRP A 1 172 ? -11.922 -25.469 -4.277 1 88.81 172 TRP A CA 1
ATOM 1251 C C . TRP A 1 172 ? -11.758 -24.531 -5.473 1 88.81 172 TRP A C 1
ATOM 1253 O O . TRP A 1 172 ? -12.625 -23.688 -5.734 1 88.81 172 TRP A O 1
ATOM 1263 N N . HIS A 1 173 ? -10.695 -24.719 -6.227 1 87.69 173 HIS A N 1
ATOM 1264 C CA . HIS A 1 173 ? -10.547 -23.875 -7.414 1 87.69 173 HIS A CA 1
ATOM 1265 C C . HIS A 1 173 ? -11.57 -24.25 -8.484 1 87.69 173 HIS A C 1
ATOM 1267 O O . HIS A 1 173 ? -11.914 -23.438 -9.336 1 87.69 173 HIS A O 1
ATOM 1273 N N . SER A 1 174 ? -11.875 -25.531 -8.516 1 84.75 174 SER A N 1
ATOM 1274 C CA . SER A 1 174 ? -12.906 -26.094 -9.383 1 84.75 174 SER A CA 1
ATOM 1275 C C . SER A 1 174 ? -13.781 -27.078 -8.633 1 84.75 174 SER A C 1
ATOM 1277 O O . SER A 1 174 ? -13.336 -28.188 -8.297 1 84.75 174 SER A O 1
ATOM 1279 N N . VAL A 1 175 ? -14.984 -26.734 -8.453 1 77.31 175 VAL A N 1
ATOM 1280 C CA . VAL A 1 175 ? -15.898 -27.594 -7.715 1 77.31 175 VAL A CA 1
ATOM 1281 C C . VAL A 1 175 ? -16.141 -28.875 -8.492 1 77.31 175 VAL A C 1
ATOM 1283 O O . VAL A 1 175 ? -16.172 -29.969 -7.91 1 77.31 175 VAL A O 1
ATOM 1286 N N . ARG A 1 176 ? -16.156 -28.688 -9.773 1 79.31 176 ARG A N 1
ATOM 1287 C CA . ARG A 1 176 ? -16.422 -29.844 -10.625 1 79.31 176 ARG A CA 1
ATOM 1288 C C . ARG A 1 176 ? -15.195 -30.734 -10.727 1 79.31 176 ARG A C 1
ATOM 1290 O O . ARG A 1 176 ? -15.312 -31.938 -11.016 1 79.31 176 ARG A O 1
ATOM 1297 N N . GLY A 1 177 ? -14.141 -30.141 -10.492 1 84.06 177 GLY A N 1
ATOM 1298 C CA . GLY A 1 177 ? -12.914 -30.906 -10.531 1 84.06 177 GLY A CA 1
ATOM 1299 C C . GLY A 1 177 ? -12.414 -31.312 -9.164 1 84.06 177 GLY A C 1
ATOM 1300 O O . GLY A 1 177 ? -12.789 -32.375 -8.641 1 84.06 177 GLY A O 1
ATOM 1301 N N . CYS A 1 178 ? -11.828 -30.453 -8.523 1 85.75 178 CYS A N 1
ATOM 1302 C CA . CYS A 1 178 ? -11.195 -30.719 -7.242 1 85.75 178 CYS A CA 1
ATOM 1303 C C . CYS A 1 178 ? -12.234 -30.969 -6.16 1 85.75 178 CYS A C 1
ATOM 1305 O O . CYS A 1 178 ? -12.039 -31.812 -5.289 1 85.75 178 CYS A O 1
ATOM 1307 N N . GLY A 1 179 ? -13.32 -30.266 -6.168 1 81.88 179 GLY A N 1
ATOM 1308 C CA . GLY A 1 179 ? -14.383 -30.516 -5.207 1 81.88 179 GLY A CA 1
ATOM 1309 C C . GLY A 1 179 ? -15 -31.891 -5.328 1 81.88 179 GLY A C 1
ATOM 1310 O O . GLY A 1 179 ? -15.164 -32.594 -4.328 1 81.88 179 GLY A O 1
ATOM 1311 N N . ASN A 1 180 ? -15.289 -32.219 -6.516 1 81.44 180 ASN A N 1
ATOM 1312 C CA . ASN A 1 180 ? -15.867 -33.531 -6.797 1 81.44 180 ASN A CA 1
ATOM 1313 C C . ASN A 1 180 ? -14.914 -34.656 -6.387 1 81.44 180 ASN A C 1
ATOM 1315 O O . ASN A 1 180 ? -15.344 -35.656 -5.797 1 81.44 180 ASN A O 1
ATOM 1319 N N . ALA A 1 181 ? -13.734 -34.406 -6.684 1 77.75 181 ALA A N 1
ATOM 1320 C CA . ALA A 1 181 ? -12.734 -35.406 -6.32 1 77.75 181 ALA A CA 1
ATOM 1321 C C . ALA A 1 181 ? -12.695 -35.625 -4.809 1 77.75 181 ALA A C 1
ATOM 1323 O O . ALA A 1 181 ? -12.609 -36.75 -4.34 1 77.75 181 ALA A O 1
ATOM 1324 N N . ALA A 1 182 ? -12.734 -34.594 -4.094 1 77.31 182 ALA A N 1
ATOM 1325 C CA . ALA A 1 182 ? -12.711 -34.719 -2.639 1 77.31 182 ALA A CA 1
ATOM 1326 C C . ALA A 1 182 ? -13.969 -35.406 -2.113 1 77.31 182 ALA A C 1
ATOM 1328 O O . ALA A 1 182 ? -13.898 -36.219 -1.19 1 77.31 182 ALA A O 1
ATOM 1329 N N . HIS A 1 183 ? -15.047 -35.031 -2.689 1 79.19 183 HIS A N 1
ATOM 1330 C CA . HIS A 1 183 ? -16.312 -35.625 -2.299 1 79.19 183 HIS A CA 1
ATOM 1331 C C . HIS A 1 183 ? -16.297 -37.125 -2.559 1 79.19 183 HIS A C 1
ATOM 1333 O O . HIS A 1 183 ? -16.703 -37.938 -1.7 1 79.19 183 HIS A O 1
ATOM 1339 N N . LEU A 1 184 ? -15.805 -37.5 -3.695 1 79.56 184 LEU A N 1
ATOM 1340 C CA . LEU A 1 184 ? -15.734 -38.906 -4.051 1 79.56 184 LEU A CA 1
ATOM 1341 C C . LEU A 1 184 ? -14.789 -39.656 -3.121 1 79.56 184 LEU A C 1
ATOM 1343 O O . LEU A 1 184 ? -15.078 -40.781 -2.715 1 79.56 184 LEU A O 1
ATOM 1347 N N . ARG A 1 185 ? -13.805 -39.062 -2.828 1 75.62 185 ARG A N 1
ATOM 1348 C CA . ARG A 1 185 ? -12.859 -39.656 -1.887 1 75.62 185 ARG A CA 1
ATOM 1349 C C . ARG A 1 185 ? -13.508 -39.844 -0.518 1 75.62 185 ARG A C 1
ATOM 1351 O O . ARG A 1 185 ? -13.352 -40.906 0.099 1 75.62 185 ARG A O 1
ATOM 1358 N N . ALA A 1 186 ? -14.234 -38.875 -0.09 1 76 186 ALA A N 1
ATOM 1359 C CA . ALA A 1 186 ? -14.93 -38.938 1.193 1 76 186 ALA A CA 1
ATOM 1360 C C . ALA A 1 186 ? -16 -40.031 1.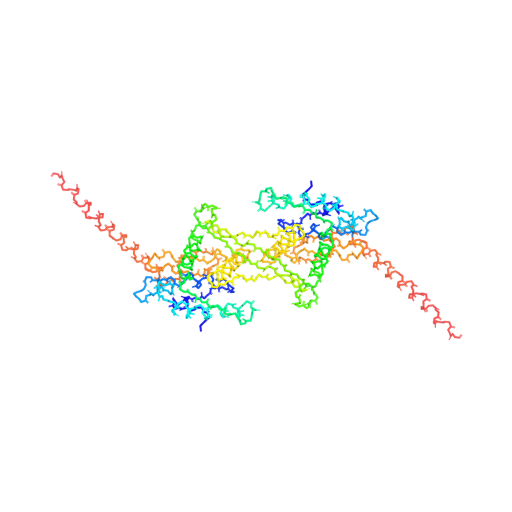168 1 76 186 ALA A C 1
ATOM 1362 O O . ALA A 1 186 ? -16.156 -40.781 2.135 1 76 186 ALA A O 1
ATOM 1363 N N . CYS A 1 187 ? -16.641 -40.094 0.133 1 78.12 187 CYS A N 1
ATOM 1364 C CA . CYS A 1 187 ? -17.688 -41.094 -0.03 1 78.12 187 CYS A CA 1
ATOM 1365 C C . CYS A 1 187 ? -17.078 -42.5 -0.008 1 78.12 187 CYS A C 1
ATOM 1367 O O . CYS A 1 187 ? -17.609 -43.406 0.645 1 78.12 187 CYS A O 1
ATOM 1369 N N . ARG A 1 188 ? -16.016 -42.656 -0.684 1 76.06 188 ARG A N 1
ATOM 1370 C CA . ARG A 1 188 ? -15.328 -43.938 -0.729 1 76.06 188 ARG A CA 1
ATOM 1371 C C . ARG A 1 188 ? -14.836 -44.344 0.656 1 76.06 188 ARG A C 1
ATOM 1373 O O . ARG A 1 188 ? -14.953 -45.531 1.045 1 76.06 188 ARG A O 1
ATOM 1380 N N . GLU A 1 189 ? -14.383 -43.375 1.382 1 79.31 189 GLU A N 1
ATOM 1381 C CA . GLU A 1 189 ? -13.898 -43.625 2.734 1 79.31 189 GLU A CA 1
ATOM 1382 C C . GLU A 1 189 ? -15.039 -44.031 3.67 1 79.31 189 GLU A C 1
ATOM 1384 O O . GLU A 1 189 ? -14.898 -44.906 4.508 1 79.31 189 GLU A O 1
ATOM 1389 N N . ARG A 1 190 ? -16.125 -43.344 3.432 1 74.81 190 ARG A N 1
ATOM 1390 C CA . ARG A 1 190 ? -17.312 -43.625 4.23 1 74.81 190 ARG A CA 1
ATOM 1391 C C . ARG A 1 190 ? -17.828 -45.031 3.916 1 74.81 190 ARG A C 1
ATOM 1393 O O . ARG A 1 190 ? -18.234 -45.781 4.82 1 74.81 190 ARG A O 1
ATOM 1400 N N . ARG A 1 191 ? -17.781 -45.375 2.719 1 73.88 191 ARG A N 1
ATOM 1401 C CA . ARG A 1 191 ? -18.234 -46.688 2.285 1 73.88 191 ARG A CA 1
ATOM 1402 C C . ARG A 1 191 ? -17.297 -47.781 2.805 1 73.88 191 ARG A C 1
ATOM 1404 O O . ARG A 1 191 ? -17.766 -48.844 3.238 1 73.88 191 ARG A O 1
ATOM 1411 N N . ARG A 1 192 ? -16.094 -47.531 2.783 1 74.88 192 ARG A N 1
ATOM 1412 C CA . ARG A 1 192 ? -15.125 -48.469 3.322 1 74.88 192 ARG A CA 1
ATOM 1413 C C . ARG A 1 192 ? -15.273 -48.625 4.836 1 74.88 192 ARG A C 1
ATOM 1415 O O . ARG A 1 192 ? -15.125 -49.719 5.379 1 74.88 192 ARG A O 1
ATOM 1422 N N . GLY A 1 193 ? -15.555 -47.438 5.367 1 70.75 193 GLY A N 1
ATOM 1423 C CA . GLY A 1 193 ? -15.812 -47.469 6.797 1 70.75 193 GLY A CA 1
ATOM 1424 C C . GLY A 1 193 ? -17.047 -48.25 7.16 1 70.75 193 GLY A C 1
ATOM 1425 O O . GLY A 1 193 ? -17.062 -49 8.148 1 70.75 193 GLY A O 1
ATOM 1426 N N . HIS A 1 194 ? -18.094 -48.156 6.391 1 73.31 194 HIS A N 1
ATOM 1427 C CA . HIS A 1 194 ? -19.328 -48.875 6.613 1 73.31 194 HIS A CA 1
ATOM 1428 C C . HIS A 1 194 ? -19.156 -50.375 6.293 1 73.31 194 HIS A C 1
ATOM 1430 O O . HIS A 1 194 ? -19.688 -51.219 7 1 73.31 194 HIS A O 1
ATOM 1436 N N . ALA A 1 195 ? -18.438 -50.781 5.316 1 69.81 195 ALA A N 1
ATOM 1437 C CA . ALA A 1 195 ? -18.172 -52.156 4.961 1 69.81 195 ALA A CA 1
ATOM 1438 C C . ALA A 1 195 ? -17.281 -52.844 6 1 69.81 195 ALA A C 1
ATOM 1440 O O . ALA A 1 195 ? -17.453 -54.031 6.312 1 69.81 195 ALA A O 1
ATOM 1441 N N . GLY A 1 196 ? -16.375 -51.969 6.477 1 63.94 196 GLY A N 1
ATOM 1442 C CA . GLY A 1 196 ? -15.531 -52.5 7.535 1 63.94 196 GLY A CA 1
ATOM 1443 C C . GLY A 1 196 ? -16.266 -52.719 8.852 1 63.94 196 GLY A C 1
ATOM 1444 O O . GLY A 1 196 ? -15.945 -53.625 9.617 1 63.94 196 GLY A O 1
ATOM 1445 N N . ALA A 1 197 ? -17.266 -51.875 9.094 1 71.75 197 ALA A N 1
ATOM 1446 C CA . ALA A 1 197 ? -18.062 -51.969 10.312 1 71.75 197 ALA A CA 1
ATOM 1447 C C . ALA A 1 197 ? -19.016 -53.156 10.234 1 71.75 197 ALA A C 1
ATOM 1449 O O . ALA A 1 197 ? -19.266 -53.844 11.242 1 71.75 197 ALA A O 1
ATOM 1450 N N . GLU A 1 198 ? -19.516 -53.531 9.117 1 68.69 198 GLU A N 1
ATOM 1451 C CA . GLU A 1 198 ? -20.422 -54.656 8.922 1 68.69 198 GLU A CA 1
ATOM 1452 C C . GLU A 1 198 ? -19.656 -56 8.969 1 68.69 198 GLU A C 1
ATOM 1454 O O . GLU A 1 198 ? -20.172 -57 9.461 1 68.69 198 GLU A O 1
ATOM 1459 N N . SER A 1 199 ? -18.547 -56.031 8.586 1 70.69 199 SER A N 1
ATOM 1460 C CA . SER A 1 199 ? -17.734 -57.25 8.648 1 70.69 199 SER A CA 1
ATOM 1461 C C . SER A 1 199 ? -17.219 -57.5 10.062 1 70.69 199 SER A C 1
ATOM 1463 O O . SER A 1 199 ? -17.078 -58.625 10.484 1 70.69 199 SER A O 1
ATOM 1465 N N . GLY A 1 200 ? -16.953 -56.469 10.875 1 67.38 200 GLY A N 1
ATOM 1466 C CA . GLY A 1 200 ? -16.531 -56.594 12.266 1 67.38 200 GLY A CA 1
ATOM 1467 C C . GLY A 1 200 ? -17.672 -56.969 13.188 1 67.38 200 GLY A C 1
ATOM 1468 O O . GLY A 1 200 ? -17.438 -57.594 14.227 1 67.38 200 GLY A O 1
ATOM 1469 N N . ALA A 1 201 ? -18.812 -56.5 12.93 1 70 201 ALA A N 1
ATOM 1470 C CA . ALA A 1 201 ? -19.969 -56.844 13.742 1 70 201 ALA A CA 1
ATOM 1471 C C . ALA A 1 201 ? -20.344 -58.312 13.555 1 70 201 ALA A C 1
ATOM 1473 O O . ALA A 1 201 ? -20.828 -58.969 14.484 1 70 201 ALA A O 1
ATOM 1474 N N . GLU A 1 202 ? -20.172 -59.031 12.547 1 61.22 202 GLU A N 1
ATOM 1475 C CA . GLU A 1 202 ? -20.469 -60.438 12.297 1 61.22 202 GLU A CA 1
ATOM 1476 C C . GLU A 1 202 ? -19.469 -61.344 12.984 1 61.22 202 GLU A C 1
ATOM 1478 O O . GLU A 1 202 ? -19.812 -62.469 13.383 1 61.22 202 GLU A O 1
ATOM 1483 N N . GLU A 1 203 ? -18.344 -61.031 13.328 1 63.06 203 GLU A N 1
ATOM 1484 C CA . GLU A 1 203 ? -17.344 -61.875 13.969 1 63.06 203 GLU A CA 1
ATOM 1485 C C . GLU A 1 203 ? -17.547 -61.906 15.484 1 63.06 203 GLU A C 1
ATOM 1487 O O . GLU A 1 203 ? -17.203 -62.875 16.141 1 63.06 203 GLU A O 1
ATOM 1492 N N . SER A 1 204 ? -18.031 -60.938 16.141 1 64.19 204 SER A N 1
ATOM 1493 C CA . SER A 1 204 ? -18.203 -60.906 17.594 1 64.19 204 SER A CA 1
ATOM 1494 C C . SER A 1 204 ? -19.438 -61.688 18.016 1 64.19 204 SER A C 1
ATOM 1496 O O . SER A 1 204 ? -19.625 -61.969 19.203 1 64.19 204 SER A O 1
ATOM 1498 N N . GLY A 1 205 ? -20.328 -62.094 17.203 1 56.66 205 GLY A N 1
ATOM 1499 C CA . GLY A 1 205 ? -21.531 -62.812 17.562 1 56.66 205 GLY A CA 1
ATOM 1500 C C . GLY A 1 205 ? -21.328 -64.312 17.609 1 56.66 205 GLY A C 1
ATOM 1501 O O . GLY A 1 205 ? -22.25 -65.062 17.906 1 56.66 205 GLY A O 1
ATOM 1502 N N . VAL A 1 206 ? -20.25 -64.938 17.203 1 56.22 206 VAL A N 1
ATOM 1503 C CA . VAL A 1 206 ? -20.156 -66.375 17.156 1 56.22 206 VAL A CA 1
ATOM 1504 C C . VAL A 1 206 ? -19.516 -66.938 18.453 1 56.22 206 VAL A C 1
ATOM 1506 O O . VAL A 1 206 ? -19.281 -68.125 18.609 1 56.22 206 VAL A O 1
ATOM 1509 N N . THR A 1 207 ? -19.234 -66.062 19.531 1 52.59 207 THR A N 1
ATOM 1510 C CA . THR A 1 207 ? -18.641 -66.75 20.703 1 52.59 207 THR A CA 1
ATOM 1511 C C . THR A 1 207 ? -19.734 -67.312 21.578 1 52.59 207 THR A C 1
ATOM 1513 O O . THR A 1 207 ? -19.828 -67 22.766 1 52.59 207 THR A O 1
ATOM 1516 N N . VAL A 1 208 ? -20.844 -68.125 20.969 1 39.38 208 VAL A N 1
ATOM 1517 C CA . VAL A 1 208 ? -21.391 -69.062 21.984 1 39.38 208 VAL A CA 1
ATOM 1518 C C . VAL A 1 208 ? -20.625 -70.375 21.969 1 39.38 208 VAL A C 1
ATOM 1520 O O . VAL A 1 208 ? -20.25 -70.875 20.906 1 39.38 208 VAL A O 1
ATOM 1523 N N . MET B 1 1 ? -0.547 14.156 24.109 1 62.56 1 MET B N 1
ATOM 1524 C CA . MET B 1 1 ? -1.147 14.445 22.797 1 62.56 1 MET B CA 1
ATOM 1525 C C . MET B 1 1 ? -0.369 13.773 21.688 1 62.56 1 MET B C 1
ATOM 1527 O O . MET B 1 1 ? 0.857 13.875 21.625 1 62.56 1 MET B O 1
ATOM 1531 N N . ASN B 1 2 ? -0.98 12.836 20.781 1 85.75 2 ASN B N 1
ATOM 1532 C CA . ASN B 1 2 ? -0.228 12.055 19.812 1 85.75 2 ASN B CA 1
ATOM 1533 C C . ASN B 1 2 ? -0.148 12.773 18.469 1 85.75 2 ASN B C 1
ATOM 1535 O O . ASN B 1 2 ? 0.731 12.484 17.656 1 85.75 2 ASN B O 1
ATOM 1539 N N . TRP B 1 3 ? -0.995 13.828 18.375 1 95.44 3 TRP B N 1
ATOM 1540 C CA . TRP B 1 3 ? -1.048 14.547 17.109 1 95.44 3 TRP B CA 1
ATOM 1541 C C . TRP B 1 3 ? -1.124 16.047 17.344 1 95.44 3 TRP B C 1
ATOM 1543 O O . TRP B 1 3 ? -2.15 16.672 17.078 1 95.44 3 TRP B O 1
ATOM 1553 N N . PRO B 1 4 ? -0.056 16.672 17.781 1 95.5 4 PRO B N 1
ATOM 1554 C CA . PRO B 1 4 ? -0.089 18.031 18.328 1 95.5 4 PRO B CA 1
ATOM 1555 C C . PRO B 1 4 ? -0.562 19.062 17.312 1 95.5 4 PRO B C 1
ATOM 1557 O O . PRO B 1 4 ? -1.299 19.984 17.656 1 95.5 4 PRO B O 1
ATOM 1560 N N . ALA B 1 5 ? -0.128 18.969 16.031 1 96.06 5 ALA B N 1
ATOM 1561 C CA . ALA B 1 5 ? -0.498 19.969 15.039 1 96.06 5 ALA B CA 1
ATOM 1562 C C . ALA B 1 5 ? -1.999 19.938 14.766 1 96.06 5 ALA B C 1
ATOM 1564 O O . ALA B 1 5 ? -2.609 20.984 14.516 1 96.06 5 ALA B O 1
ATOM 1565 N N . THR B 1 6 ? -2.602 18.766 14.82 1 95.31 6 THR B N 1
ATOM 1566 C CA . THR B 1 6 ? -4.035 18.609 14.594 1 95.31 6 THR B CA 1
ATOM 1567 C C . THR B 1 6 ? -4.824 18.984 15.836 1 95.31 6 THR B C 1
ATOM 1569 O O . THR B 1 6 ? -5.832 19.703 15.75 1 95.31 6 THR B O 1
ATOM 1572 N N . GLU B 1 7 ? -4.316 18.609 16.953 1 93.25 7 GLU B N 1
ATOM 1573 C CA . GLU B 1 7 ? -5.027 18.812 18.203 1 93.25 7 GLU B CA 1
ATOM 1574 C C . GLU B 1 7 ? -4.992 20.281 18.625 1 93.25 7 GLU B C 1
ATOM 1576 O O . GLU B 1 7 ? -5.93 20.766 19.266 1 93.25 7 GLU B O 1
ATOM 1581 N N . ARG B 1 8 ? -3.969 21 18.281 1 90.31 8 ARG B N 1
ATOM 1582 C CA . ARG B 1 8 ? -3.898 22.422 18.625 1 90.31 8 ARG B CA 1
ATOM 1583 C C . ARG B 1 8 ? -4.992 23.203 17.906 1 90.31 8 ARG B C 1
ATOM 1585 O O . ARG B 1 8 ? -5.328 24.312 18.328 1 90.31 8 ARG B O 1
ATOM 1592 N N . LEU B 1 9 ? -5.547 22.578 16.828 1 88.69 9 LEU B N 1
ATOM 1593 C CA . LEU B 1 9 ? -6.621 23.219 16.078 1 88.69 9 LEU B CA 1
ATOM 1594 C C . LEU B 1 9 ? -7.984 22.734 16.562 1 88.69 9 LEU B C 1
ATOM 1596 O O . LEU B 1 9 ? -9.016 23.062 15.961 1 88.69 9 LEU B O 1
ATOM 1600 N N . GLY B 1 10 ? -7.98 21.891 17.594 1 88.69 10 GLY B N 1
ATOM 1601 C CA . GLY B 1 10 ? -9.219 21.344 18.141 1 88.69 10 GLY B CA 1
ATOM 1602 C C . GLY B 1 10 ? -9.852 20.281 17.266 1 88.69 10 GLY B C 1
ATOM 1603 O O . GLY B 1 10 ? -11.055 20.047 17.328 1 88.69 10 GLY B O 1
ATOM 1604 N N . LEU B 1 11 ? -9.07 19.688 16.422 1 92.44 11 LEU B N 1
ATOM 1605 C CA . LEU B 1 11 ? -9.602 18.703 15.484 1 92.44 11 LEU B CA 1
ATOM 1606 C C . LEU B 1 11 ? -9.336 17.281 15.984 1 92.44 11 LEU B C 1
ATOM 1608 O O . LEU B 1 11 ? -8.344 17.031 16.672 1 92.44 11 LEU B O 1
ATOM 1612 N N . THR B 1 12 ? -10.273 16.391 15.617 1 93.62 12 THR B N 1
ATOM 1613 C CA . THR B 1 12 ? -10.078 14.969 15.867 1 93.62 12 THR B CA 1
ATOM 1614 C C . THR B 1 12 ? -9.172 14.359 14.805 1 93.62 12 THR B C 1
ATOM 1616 O O . THR B 1 12 ? -9.398 14.547 13.602 1 93.62 12 THR B O 1
ATOM 1619 N N . PRO B 1 13 ? -8.219 13.617 15.227 1 95.94 13 PRO B N 1
ATOM 1620 C CA . PRO B 1 13 ? -7.293 13.016 14.266 1 95.94 13 PRO B CA 1
ATOM 1621 C C . PRO B 1 13 ? -7.965 11.992 13.352 1 95.94 13 PRO B C 1
ATOM 1623 O O . PRO B 1 13 ? -8.922 11.336 13.766 1 95.94 13 PRO B O 1
ATOM 1626 N N . ALA B 1 14 ? -7.441 11.953 12.086 1 96.62 14 ALA B N 1
ATOM 1627 C CA . ALA B 1 14 ? -7.855 10.898 11.156 1 96.62 14 ALA B CA 1
ATOM 1628 C C . ALA B 1 14 ? -7.555 9.516 11.727 1 96.62 14 ALA B C 1
ATOM 1630 O O . ALA B 1 14 ? -6.73 9.375 12.633 1 96.62 14 ALA B O 1
ATOM 1631 N N . PRO B 1 15 ? -8.273 8.523 11.266 1 94.25 15 PRO B N 1
ATOM 1632 C CA . PRO B 1 15 ? -8.023 7.184 11.797 1 94.25 15 PRO B CA 1
ATOM 1633 C C . PRO B 1 15 ? -6.66 6.633 11.391 1 94.25 15 PRO B C 1
ATOM 1635 O O . PRO B 1 15 ? -6.172 6.922 10.297 1 94.25 15 PRO B O 1
ATOM 1638 N N . GLY B 1 16 ? -6.102 5.832 12.273 1 92.19 16 GLY B N 1
ATOM 1639 C CA . GLY B 1 16 ? -4.887 5.086 11.984 1 92.19 16 GLY B CA 1
ATOM 1640 C C . GLY B 1 16 ? -3.732 5.969 11.555 1 92.19 16 GLY B C 1
ATOM 1641 O O . GLY B 1 16 ? -3.547 7.066 12.086 1 92.19 16 GLY B O 1
ATOM 1642 N N . GLY B 1 17 ? -2.922 5.453 10.641 1 95.25 17 GLY B N 1
ATOM 1643 C CA . GLY B 1 17 ? -1.712 6.129 10.203 1 95.25 17 GLY B CA 1
ATOM 1644 C C . GLY B 1 17 ? -1.988 7.371 9.383 1 95.25 17 GLY B C 1
ATOM 1645 O O . GLY B 1 17 ? -1.104 8.211 9.195 1 95.25 17 GLY B O 1
ATOM 1646 N N . LEU B 1 18 ? -3.229 7.512 8.93 1 97.06 18 LEU B N 1
ATOM 1647 C CA . LEU B 1 18 ? -3.592 8.68 8.133 1 97.06 18 LEU B CA 1
ATOM 1648 C C . LEU B 1 18 ? -3.469 9.953 8.969 1 97.06 18 LEU B C 1
ATOM 1650 O O . LEU B 1 18 ? -3.318 11.047 8.414 1 97.06 18 LEU B O 1
ATOM 1654 N N . ALA B 1 19 ? -3.504 9.773 10.305 1 97.81 19 ALA B N 1
ATOM 1655 C CA . ALA B 1 19 ? -3.35 10.898 11.219 1 97.81 19 ALA B CA 1
ATOM 1656 C C . ALA B 1 19 ? -1.991 11.57 11.039 1 97.81 19 ALA B C 1
ATOM 1658 O O . ALA B 1 19 ? -1.854 12.773 11.258 1 97.81 19 ALA B O 1
ATOM 1659 N N . LEU B 1 20 ? -0.974 10.828 10.656 1 98 20 LEU B N 1
ATOM 1660 C CA . LEU B 1 20 ? 0.35 11.398 10.43 1 98 20 LEU B CA 1
ATOM 1661 C C . LEU B 1 20 ? 0.328 12.383 9.266 1 98 20 LEU B C 1
ATOM 1663 O O . LEU B 1 20 ? 0.927 13.453 9.344 1 98 20 LEU B O 1
ATOM 1667 N N . VAL B 1 21 ? -0.371 12.023 8.188 1 98.5 21 VAL B N 1
ATOM 1668 C CA . VAL B 1 21 ? -0.505 12.891 7.023 1 98.5 21 VAL B CA 1
ATOM 1669 C C . VAL B 1 21 ? -1.241 14.172 7.414 1 98.5 21 VAL B C 1
ATOM 1671 O O . VAL B 1 21 ? -0.793 15.273 7.094 1 98.5 21 VAL B O 1
ATOM 1674 N N . GLN B 1 22 ? -2.312 13.992 8.125 1 98.25 22 GLN B N 1
ATOM 1675 C CA . GLN B 1 22 ? -3.102 15.133 8.594 1 98.25 22 GLN B CA 1
ATOM 1676 C C . GLN B 1 22 ? -2.262 16.062 9.453 1 98.25 22 GLN B C 1
ATOM 1678 O O . GLN B 1 22 ? -2.318 17.281 9.297 1 98.25 22 GLN B O 1
ATOM 1683 N N . ASP B 1 23 ? -1.556 15.461 10.32 1 98.25 23 ASP B N 1
ATOM 1684 C CA . ASP B 1 23 ? -0.784 16.234 11.289 1 98.25 23 ASP B CA 1
ATOM 1685 C C . ASP B 1 23 ? 0.331 17.016 10.594 1 98.25 23 ASP B C 1
ATOM 1687 O O . ASP B 1 23 ? 0.654 18.141 10.992 1 98.25 23 ASP B O 1
ATOM 1691 N N . LEU B 1 24 ? 0.942 16.469 9.594 1 98.38 24 LEU B N 1
ATOM 1692 C CA . LEU B 1 24 ? 1.907 17.203 8.789 1 98.38 24 LEU B CA 1
ATOM 1693 C C . LEU B 1 24 ? 1.253 18.422 8.133 1 98.38 24 LEU B C 1
ATOM 1695 O O . LEU B 1 24 ? 1.802 19.531 8.18 1 98.38 24 LEU B O 1
ATOM 1699 N N . LEU B 1 25 ? 0.119 18.203 7.57 1 97.5 25 LEU B N 1
ATOM 1700 C CA . LEU B 1 25 ? -0.59 19.297 6.891 1 97.5 25 LEU B CA 1
ATOM 1701 C C . LEU B 1 25 ? -0.906 20.422 7.863 1 97.5 25 LEU B C 1
ATOM 1703 O O . LEU B 1 25 ? -0.776 21.594 7.512 1 97.5 25 LEU B O 1
ATOM 1707 N N . ASN B 1 26 ? -1.191 20.031 9.031 1 96.62 26 ASN B N 1
ATOM 1708 C CA . ASN B 1 26 ? -1.657 21 10.016 1 96.62 26 ASN B CA 1
ATOM 1709 C C . ASN B 1 26 ? -0.491 21.672 10.742 1 96.62 26 ASN B C 1
ATOM 1711 O O . ASN B 1 26 ? -0.698 22.438 11.688 1 96.62 26 ASN B O 1
ATOM 1715 N N . THR B 1 27 ? 0.691 21.344 10.359 1 97 27 THR B N 1
ATOM 1716 C CA . THR B 1 27 ? 1.822 22.125 10.852 1 97 27 THR B CA 1
ATOM 1717 C C . THR B 1 27 ? 1.778 23.547 10.312 1 97 27 THR B C 1
ATOM 1719 O O . THR B 1 27 ? 2.443 24.438 10.844 1 97 27 THR B O 1
ATOM 1722 N N . ALA B 1 28 ? 1.065 23.734 9.234 1 94.56 28 ALA B N 1
ATOM 1723 C CA . ALA B 1 28 ? 0.881 25.062 8.648 1 94.56 28 ALA B CA 1
ATOM 1724 C C . ALA B 1 28 ? 0.052 25.953 9.57 1 94.56 28 ALA B C 1
ATOM 1726 O O . ALA B 1 28 ? -0.776 25.469 10.344 1 94.56 28 ALA B O 1
ATOM 1727 N N . PRO B 1 29 ? 0.335 27.234 9.484 1 87.75 29 PRO B N 1
ATOM 1728 C CA . PRO B 1 29 ? -0.461 28.141 10.312 1 87.75 29 PRO B CA 1
ATOM 1729 C C . PRO B 1 29 ? -1.91 28.25 9.844 1 87.75 29 PRO B C 1
ATOM 1731 O O . PRO B 1 29 ? -2.18 28.188 8.641 1 87.75 29 PRO B O 1
ATOM 1734 N N . ALA B 1 30 ? -2.781 28.219 10.797 1 73.31 30 ALA B N 1
ATOM 1735 C CA . ALA B 1 30 ? -4.176 28.547 10.516 1 73.31 30 ALA B CA 1
ATOM 1736 C C . ALA B 1 30 ? -4.426 30.047 10.664 1 73.31 30 ALA B C 1
ATOM 1738 O O . ALA B 1 30 ? -3.578 30.766 11.188 1 73.31 30 ALA B O 1
ATOM 1739 N N . ASP B 1 31 ? -5.301 30.547 9.906 1 67.12 31 ASP B N 1
ATOM 1740 C CA . ASP B 1 31 ? -5.598 31.969 10.023 1 67.12 31 ASP B CA 1
ATOM 1741 C C . ASP B 1 31 ? -6.059 32.312 11.438 1 67.12 31 ASP B C 1
ATOM 1743 O O . ASP B 1 31 ? -7.184 32.781 11.633 1 67.12 31 ASP B O 1
ATOM 1747 N N . ARG B 1 32 ? -5.352 31.906 12.32 1 64.56 32 ARG B N 1
ATOM 1748 C CA . ARG B 1 32 ? -5.559 32.344 13.695 1 64.56 32 ARG B CA 1
ATOM 1749 C C . ARG B 1 32 ? -4.379 33.156 14.195 1 64.56 32 ARG B C 1
ATOM 1751 O O . ARG B 1 32 ? -3.236 32.938 13.789 1 64.56 32 ARG B O 1
ATOM 1758 N N . PRO B 1 33 ? -4.738 34.344 14.742 1 59.53 33 PRO B N 1
ATOM 1759 C CA . PRO B 1 33 ? -3.689 35.281 15.172 1 59.53 33 PRO B CA 1
ATOM 1760 C C . PRO B 1 33 ? -2.48 34.562 15.773 1 59.53 33 PRO B C 1
ATOM 1762 O O . PRO B 1 33 ? -1.34 34.969 15.531 1 59.53 33 PRO B O 1
ATOM 1765 N N . ASP B 1 34 ? -2.701 33.5 16.5 1 65.44 34 ASP B N 1
ATOM 1766 C CA . ASP B 1 34 ? -1.588 32.906 17.219 1 65.44 34 ASP B CA 1
ATOM 1767 C C . ASP B 1 34 ? -1.134 31.609 16.531 1 65.44 34 ASP B C 1
ATOM 1769 O O . ASP B 1 34 ? -0.318 30.859 17.078 1 65.44 34 ASP B O 1
ATOM 1773 N N . SER B 1 35 ? -1.482 31.609 15.258 1 77.25 35 SER B N 1
ATOM 1774 C CA . SER B 1 35 ? -1.114 30.344 14.633 1 77.25 35 SER B CA 1
ATOM 1775 C C . SER B 1 35 ? 0.273 30.422 14 1 77.25 35 SER B C 1
ATOM 1777 O O . SER B 1 35 ? 0.565 31.359 13.242 1 77.25 35 SER B O 1
ATOM 1779 N N . VAL B 1 36 ? 1.194 29.562 14.461 1 89 36 VAL B N 1
ATOM 1780 C CA . VAL B 1 36 ? 2.588 29.547 14.031 1 89 36 VAL B CA 1
ATOM 1781 C C . VAL B 1 36 ? 2.82 28.359 13.102 1 89 36 VAL B C 1
ATOM 1783 O O . VAL B 1 36 ? 2.199 27.297 13.266 1 89 36 VAL B O 1
ATOM 1786 N N . ASP B 1 37 ? 3.674 28.656 12.141 1 95.38 37 ASP B N 1
ATOM 1787 C CA . ASP B 1 37 ? 4.145 27.562 11.305 1 95.38 37 ASP B CA 1
ATOM 1788 C C . ASP B 1 37 ? 5.176 26.719 12.039 1 95.38 37 ASP B C 1
ATOM 1790 O O . ASP B 1 37 ? 6.281 27.188 12.32 1 95.38 37 ASP B O 1
ATOM 1794 N N . LEU B 1 38 ? 4.84 25.5 12.273 1 96.75 38 LEU B N 1
ATOM 1795 C CA . LEU B 1 38 ? 5.699 24.641 13.078 1 96.75 38 LEU B CA 1
ATOM 1796 C C . LEU B 1 38 ? 6.961 24.25 12.312 1 96.75 38 LEU B C 1
ATOM 1798 O O . LEU B 1 38 ? 7.926 23.766 12.898 1 96.75 38 LEU B O 1
ATOM 1802 N N . LEU B 1 39 ? 6.988 24.516 10.969 1 97.69 39 LEU B N 1
ATOM 1803 C CA . LEU B 1 39 ? 8.125 24.156 10.133 1 97.69 39 LEU B CA 1
ATOM 1804 C C . LEU B 1 39 ? 8.797 25.391 9.555 1 97.69 39 LEU B C 1
ATOM 1806 O O . LEU B 1 39 ? 9.484 25.312 8.539 1 97.69 39 LEU B O 1
ATOM 1810 N N . ALA B 1 40 ? 8.555 26.531 10.203 1 95.81 40 ALA B N 1
ATOM 1811 C CA . ALA B 1 40 ? 9.133 27.781 9.719 1 95.81 40 ALA B CA 1
ATOM 1812 C C . ALA B 1 40 ? 10.656 27.703 9.703 1 95.81 40 ALA B C 1
ATOM 1814 O O . ALA B 1 40 ? 11.258 26.953 10.477 1 95.81 40 ALA B O 1
ATOM 1815 N N . ASP B 1 41 ? 11.188 28.531 8.82 1 94.12 41 ASP B N 1
ATOM 1816 C CA . ASP B 1 41 ? 12.641 28.641 8.812 1 94.12 41 ASP B CA 1
ATOM 1817 C C . ASP B 1 41 ? 13.172 29.062 10.188 1 94.12 41 ASP B C 1
ATOM 1819 O O . ASP B 1 41 ? 12.625 29.953 10.828 1 94.12 41 ASP B O 1
ATOM 1823 N N . GLY B 1 42 ? 14.18 28.359 10.594 1 94.19 42 GLY B N 1
ATOM 1824 C CA . GLY B 1 42 ? 14.812 28.703 11.867 1 94.19 42 GLY B CA 1
ATOM 1825 C C . GLY B 1 42 ? 14.078 28.141 13.062 1 94.19 42 GLY B C 1
ATOM 1826 O O . GLY B 1 42 ? 14.484 28.359 14.211 1 94.19 42 GLY B O 1
ATOM 1827 N N . ALA B 1 43 ? 13.016 27.391 12.859 1 95.88 43 ALA B N 1
ATOM 1828 C CA . ALA B 1 43 ? 12.195 26.859 13.953 1 95.88 43 ALA B CA 1
ATOM 1829 C C . ALA B 1 43 ? 12.461 25.375 14.18 1 95.88 43 ALA B C 1
ATOM 1831 O O . ALA B 1 43 ? 11.531 24.578 14.305 1 95.88 43 ALA B O 1
ATOM 1832 N N . LEU B 1 44 ? 13.719 25.047 14.203 1 97.94 44 LEU B N 1
ATOM 1833 C CA . LEU B 1 44 ? 14.086 23.641 14.32 1 97.94 44 LEU B CA 1
ATOM 1834 C C . LEU B 1 44 ? 13.562 23.047 15.625 1 97.94 44 LEU B C 1
ATOM 1836 O O . LEU B 1 44 ? 13.047 21.922 15.641 1 97.94 44 LEU B O 1
ATOM 1840 N N . ASP B 1 45 ? 13.664 23.797 16.656 1 97.75 45 ASP B N 1
ATOM 1841 C CA . ASP B 1 45 ? 13.195 23.312 17.953 1 97.75 45 ASP B CA 1
ATOM 1842 C C . ASP B 1 45 ? 11.688 23.062 17.938 1 97.75 45 ASP B C 1
ATOM 1844 O O . ASP B 1 45 ? 11.219 22.047 18.453 1 97.75 45 ASP B O 1
ATOM 1848 N N . ARG B 1 46 ? 11.039 23.984 17.344 1 96.56 46 ARG B N 1
ATOM 1849 C CA . ARG B 1 46 ? 9.594 23.828 17.219 1 96.56 46 ARG B CA 1
ATOM 1850 C C . ARG B 1 46 ? 9.234 22.641 16.344 1 96.56 46 ARG B C 1
ATOM 1852 O O . ARG B 1 46 ? 8.344 21.859 16.688 1 96.56 46 ARG B O 1
ATOM 1859 N N . ALA B 1 47 ? 9.891 22.484 15.266 1 98.12 47 ALA B N 1
ATOM 1860 C CA . ALA B 1 47 ? 9.664 21.375 14.359 1 98.12 47 ALA B CA 1
ATOM 1861 C C . ALA B 1 47 ? 9.922 20.031 15.047 1 98.12 47 ALA B C 1
ATOM 1863 O O . ALA B 1 47 ? 9.133 19.094 14.93 1 98.12 47 ALA B O 1
ATOM 1864 N N . GLN B 1 48 ? 11.023 20.016 15.781 1 98.38 48 GLN B N 1
ATOM 1865 C CA . GLN B 1 48 ? 11.359 18.797 16.516 1 98.38 48 GLN B CA 1
ATOM 1866 C C . GLN B 1 48 ? 10.32 18.5 17.594 1 98.38 48 GLN B C 1
ATOM 1868 O O . GLN B 1 48 ? 9.961 17.344 17.812 1 98.38 48 GLN B O 1
ATOM 1873 N N . GLY B 1 49 ? 9.922 19.516 18.25 1 97.12 49 GLY B N 1
ATOM 1874 C CA . GLY B 1 49 ? 8.898 19.391 19.281 1 97.12 49 GLY B CA 1
ATOM 1875 C C . GLY B 1 49 ? 7.594 18.828 18.75 1 97.12 49 GLY B C 1
ATOM 1876 O O . GLY B 1 49 ? 6.914 18.062 19.438 1 97.12 49 GLY B O 1
ATOM 1877 N N . TRP B 1 50 ? 7.277 19.172 17.578 1 97.38 50 TRP B N 1
ATOM 1878 C CA . TRP B 1 50 ? 6.102 18.625 16.922 1 97.38 50 TRP B CA 1
ATOM 1879 C C . TRP B 1 50 ? 6.352 17.188 16.484 1 97.38 50 TRP B C 1
ATOM 1881 O O . TRP B 1 50 ? 5.523 16.297 16.734 1 97.38 50 TRP B O 1
ATOM 1891 N N . ALA B 1 51 ? 7.453 16.922 15.852 1 97.88 51 ALA B N 1
ATOM 1892 C CA . ALA B 1 51 ? 7.73 15.633 15.211 1 97.88 51 ALA B CA 1
ATOM 1893 C C . ALA B 1 51 ? 7.84 14.523 16.25 1 97.88 51 ALA B C 1
ATOM 1895 O O . ALA B 1 51 ? 7.438 13.383 15.992 1 97.88 51 ALA B O 1
ATOM 1896 N N . ASP B 1 52 ? 8.32 14.852 17.391 1 97.06 52 ASP B N 1
ATOM 1897 C CA . ASP B 1 52 ? 8.57 13.836 18.422 1 97.06 52 ASP B CA 1
ATOM 1898 C C . ASP B 1 52 ? 7.273 13.125 18.812 1 97.06 52 ASP B C 1
ATOM 1900 O O . ASP B 1 52 ? 7.145 11.914 18.609 1 97.06 52 ASP B O 1
ATOM 1904 N N . PRO B 1 53 ? 6.32 13.844 19.281 1 96.25 53 PRO B N 1
ATOM 1905 C CA . PRO B 1 53 ? 5.094 13.141 19.672 1 96.25 53 PRO B CA 1
ATOM 1906 C C . PRO B 1 53 ? 4.328 12.609 18.453 1 96.25 53 PRO B C 1
ATOM 1908 O O . PRO B 1 53 ? 3.676 11.562 18.547 1 96.25 53 PRO B O 1
ATOM 1911 N N . ALA B 1 54 ? 4.367 13.25 17.328 1 96.88 54 ALA B N 1
ATOM 1912 C CA . ALA B 1 54 ? 3.654 12.797 16.125 1 96.88 54 ALA B CA 1
ATOM 1913 C C . ALA B 1 54 ? 4.16 11.43 15.68 1 96.88 54 ALA B C 1
ATOM 1915 O O . ALA B 1 54 ? 3.367 10.516 15.422 1 96.88 54 ALA B O 1
ATOM 1916 N N . VAL B 1 55 ? 5.5 11.305 15.648 1 96.88 55 VAL B N 1
ATOM 1917 C CA . VAL B 1 55 ? 6.113 10.07 15.164 1 96.88 55 VAL B CA 1
ATOM 1918 C C . VAL B 1 55 ? 5.938 8.969 16.203 1 96.88 55 VAL B C 1
ATOM 1920 O O . VAL B 1 55 ? 5.676 7.816 15.859 1 96.88 55 VAL B O 1
ATOM 1923 N N . ARG B 1 56 ? 6.07 9.328 17.422 1 94.31 56 ARG B N 1
ATOM 1924 C CA . ARG B 1 56 ? 5.836 8.359 18.484 1 94.31 56 ARG B CA 1
ATOM 1925 C C . ARG B 1 56 ? 4.398 7.852 18.453 1 94.31 56 ARG B C 1
ATOM 1927 O O . ARG B 1 56 ? 4.156 6.648 18.578 1 94.31 56 ARG B O 1
ATOM 1934 N N . GLY B 1 57 ? 3.477 8.758 18.375 1 92.62 57 GLY B N 1
ATOM 1935 C CA . GLY B 1 57 ? 2.076 8.383 18.266 1 92.62 57 GLY B CA 1
ATOM 1936 C C . GLY B 1 57 ? 1.784 7.504 17.062 1 92.62 57 GLY B C 1
ATOM 1937 O O . GLY B 1 57 ? 1.043 6.523 17.172 1 92.62 57 GLY B O 1
ATOM 1938 N N . TRP B 1 58 ? 2.369 7.848 15.977 1 95.56 58 TRP B N 1
ATOM 1939 C CA . TRP B 1 58 ? 2.225 7.059 14.758 1 95.56 58 TRP B CA 1
ATOM 1940 C C . TRP B 1 58 ? 2.742 5.637 14.969 1 95.56 58 TRP B C 1
ATOM 1942 O O . TRP B 1 58 ? 2.07 4.668 14.609 1 95.56 58 TRP B O 1
ATOM 1952 N N . GLY B 1 59 ? 3.932 5.547 15.484 1 93.19 59 GLY B N 1
ATOM 1953 C CA . GLY B 1 59 ? 4.5 4.238 15.766 1 93.19 59 GLY B CA 1
ATOM 1954 C C . GLY B 1 59 ? 3.619 3.383 16.656 1 93.19 59 GLY B C 1
ATOM 1955 O O . GLY B 1 59 ? 3.367 2.215 16.359 1 93.19 59 GLY B O 1
ATOM 1956 N N . ALA B 1 60 ? 3.143 3.979 17.688 1 89.31 60 ALA B N 1
ATOM 1957 C CA . ALA B 1 60 ? 2.275 3.27 18.625 1 89.31 60 ALA B CA 1
ATOM 1958 C C . ALA B 1 60 ? 0.974 2.842 17.953 1 89.31 60 ALA B C 1
ATOM 1960 O O . ALA B 1 60 ? 0.529 1.704 18.109 1 89.31 60 ALA B O 1
ATOM 1961 N N . GLY B 1 61 ? 0.432 3.695 17.172 1 88.62 61 GLY B N 1
ATOM 1962 C CA . GLY B 1 61 ? -0.849 3.445 16.531 1 88.62 61 GLY B CA 1
ATOM 1963 C C . GLY B 1 61 ? -0.765 2.43 15.414 1 88.62 61 GLY B C 1
ATOM 1964 O O . GLY B 1 61 ? -1.778 1.854 15.016 1 88.62 61 GLY B O 1
ATOM 1965 N N . THR B 1 62 ? 0.42 2.221 14.867 1 87.38 62 THR B N 1
ATOM 1966 C CA . THR B 1 62 ? 0.581 1.305 13.742 1 87.38 62 THR B CA 1
ATOM 1967 C C . THR B 1 62 ? 1.339 0.052 14.172 1 87.38 62 THR B C 1
ATOM 1969 O O . THR B 1 62 ? 1.744 -0.753 13.328 1 87.38 62 THR B O 1
ATOM 1972 N N . GLY B 1 63 ? 1.635 -0.05 15.406 1 83.56 63 GLY B N 1
ATOM 1973 C CA . GLY B 1 63 ? 2.25 -1.255 15.938 1 83.56 63 GLY B CA 1
ATOM 1974 C C . GLY B 1 63 ? 3.742 -1.328 15.68 1 83.56 63 GLY B C 1
ATOM 1975 O O . GLY B 1 63 ? 4.309 -2.42 15.594 1 83.56 63 GLY B O 1
ATOM 1976 N N . ARG B 1 64 ? 4.523 -0.308 15.383 1 83.44 64 ARG B N 1
ATOM 1977 C CA . ARG B 1 64 ? 5.938 -0.284 15.016 1 83.44 64 ARG B CA 1
ATOM 1978 C C . ARG B 1 64 ? 6.812 -0.009 16.234 1 83.44 64 ARG B C 1
ATOM 1980 O O . ARG B 1 64 ? 8.039 -0.073 16.156 1 83.44 64 ARG B O 1
ATOM 1987 N N . GLY B 1 65 ? 6.312 -0.029 17.406 1 80.19 65 GLY B N 1
ATOM 1988 C CA . GLY B 1 65 ? 7.105 0.237 18.594 1 80.19 65 GLY B CA 1
ATOM 1989 C C . GLY B 1 65 ? 7.531 1.688 18.719 1 80.19 65 GLY B C 1
ATOM 1990 O O . GLY B 1 65 ? 6.793 2.592 18.312 1 80.19 65 GLY B O 1
ATOM 1991 N N . ASP B 1 66 ? 8.883 1.908 19.266 1 87.69 66 ASP B N 1
ATOM 1992 C CA . ASP B 1 66 ? 9.375 3.254 19.562 1 87.69 66 ASP B CA 1
ATOM 1993 C C . ASP B 1 66 ? 10.125 3.832 18.359 1 87.69 66 ASP B C 1
ATOM 1995 O O . ASP B 1 66 ? 11.312 3.539 18.172 1 87.69 66 ASP B O 1
ATOM 1999 N N . VAL B 1 67 ? 9.477 4.562 17.562 1 91.62 67 VAL B N 1
ATOM 2000 C CA . VAL B 1 67 ? 10.078 5.215 16.406 1 91.62 67 VAL B CA 1
ATOM 2001 C C . VAL B 1 67 ? 10.516 6.633 16.781 1 91.62 67 VAL B C 1
ATOM 2003 O O . VAL B 1 67 ? 9.758 7.371 17.422 1 91.62 67 VAL B O 1
ATOM 2006 N N . ARG B 1 68 ? 11.758 6.941 16.406 1 93.5 68 ARG B N 1
ATOM 2007 C CA . ARG B 1 68 ? 12.281 8.281 16.656 1 93.5 68 ARG B CA 1
ATOM 2008 C C . ARG B 1 68 ? 12.742 8.938 15.367 1 93.5 68 ARG B C 1
ATOM 2010 O O . ARG B 1 68 ? 13.266 8.266 14.469 1 93.5 68 ARG B O 1
ATOM 2017 N N . LEU B 1 69 ? 12.508 10.234 15.273 1 97 69 LEU B N 1
ATOM 2018 C CA . LEU B 1 69 ? 12.93 11.031 14.125 1 97 69 LEU B CA 1
ATOM 2019 C C . LEU B 1 69 ? 13.688 12.273 14.57 1 97 69 LEU B C 1
ATOM 2021 O O . LEU B 1 69 ? 13.211 13.031 15.414 1 97 69 LEU B O 1
ATOM 2025 N N . THR B 1 70 ? 14.883 12.406 14.117 1 98 70 THR B N 1
ATOM 2026 C CA . THR B 1 70 ? 15.672 13.602 14.367 1 98 70 THR B CA 1
ATOM 2027 C C . THR B 1 70 ? 15.711 14.492 13.125 1 98 70 THR B C 1
ATOM 2029 O O . THR B 1 70 ? 16.062 14.031 12.031 1 98 70 THR B O 1
ATOM 2032 N N . LEU B 1 71 ? 15.359 15.742 13.344 1 98.38 71 LEU B N 1
ATOM 2033 C CA . LEU B 1 71 ? 15.336 16.688 12.234 1 98.38 71 LEU B CA 1
ATOM 2034 C C . LEU B 1 71 ? 16.547 17.625 12.297 1 98.38 71 LEU B C 1
ATOM 2036 O O . LEU B 1 71 ? 17.078 17.875 13.375 1 98.38 71 LEU B O 1
ATOM 2040 N N . SER B 1 72 ? 16.984 18.062 11.125 1 98.38 72 SER B N 1
ATOM 2041 C CA . SER B 1 72 ? 17.969 19.141 10.984 1 98.38 72 SER B CA 1
ATOM 2042 C C . SER B 1 72 ? 17.359 20.375 10.328 1 98.38 72 SER B C 1
ATOM 2044 O O . SER B 1 72 ? 16.234 20.312 9.82 1 98.38 72 SER B O 1
ATOM 2046 N N . ALA B 1 73 ? 18.078 21.469 10.398 1 97.88 73 ALA B N 1
ATOM 2047 C CA . ALA B 1 73 ? 17.609 22.703 9.797 1 97.88 73 ALA B CA 1
ATOM 2048 C C . ALA B 1 73 ? 17.359 22.531 8.305 1 97.88 73 ALA B C 1
ATOM 2050 O O . ALA B 1 73 ? 16.453 23.156 7.746 1 97.88 73 ALA B O 1
ATOM 2051 N N . ASP B 1 74 ? 18.141 21.641 7.695 1 97.75 74 ASP B N 1
ATOM 2052 C CA . ASP B 1 74 ? 18.047 21.422 6.254 1 97.75 74 ASP B CA 1
ATOM 2053 C C . ASP B 1 74 ? 16.781 20.641 5.902 1 97.75 74 ASP B C 1
ATOM 2055 O O . ASP B 1 74 ? 16.375 20.594 4.738 1 97.75 74 ASP B O 1
ATOM 2059 N N . ASP B 1 75 ? 16.172 20.047 6.906 1 98.44 75 ASP B N 1
ATOM 2060 C CA . ASP B 1 75 ? 14.969 19.266 6.68 1 98.44 75 ASP B CA 1
ATOM 2061 C C . ASP B 1 75 ? 13.742 20.156 6.539 1 98.44 75 ASP B C 1
ATOM 2063 O O . ASP B 1 75 ? 12.742 19.766 5.93 1 98.44 75 ASP B O 1
ATOM 2067 N N . LEU B 1 76 ? 13.766 21.344 7.09 1 98.44 76 LEU B N 1
ATOM 2068 C CA . LEU B 1 76 ? 12.578 22.172 7.246 1 98.44 76 LEU B CA 1
ATOM 2069 C C . LEU B 1 76 ? 12.039 22.609 5.887 1 98.44 76 LEU B C 1
ATOM 2071 O O . LEU B 1 76 ? 10.852 22.422 5.602 1 98.44 76 LEU B O 1
ATOM 2075 N N . PRO B 1 77 ? 12.906 23.109 4.992 1 98.06 77 PRO B N 1
ATOM 2076 C CA . PRO B 1 77 ? 12.352 23.453 3.682 1 98.06 77 PRO B CA 1
ATOM 2077 C C . PRO B 1 77 ? 11.797 22.234 2.939 1 98.06 77 PRO B C 1
ATOM 2079 O O . PRO B 1 77 ? 10.82 22.359 2.191 1 98.06 77 PRO B O 1
ATOM 2082 N N . LYS B 1 78 ? 12.398 21.094 3.123 1 98.31 78 LYS B N 1
ATOM 2083 C CA . LYS B 1 78 ? 11.938 19.875 2.475 1 98.31 78 LYS B CA 1
ATOM 2084 C C . LYS B 1 78 ? 10.57 19.453 3.008 1 98.31 78 LYS B C 1
ATOM 2086 O O . LYS B 1 78 ? 9.711 18.984 2.248 1 98.31 78 LYS B O 1
ATOM 2091 N N . LEU B 1 79 ? 10.367 19.656 4.254 1 98.56 79 LEU B N 1
ATOM 2092 C CA . LEU B 1 79 ? 9.102 19.281 4.871 1 98.56 79 LEU B CA 1
ATOM 2093 C C . LEU B 1 79 ? 7.996 20.25 4.461 1 98.56 79 LEU B C 1
ATOM 2095 O O . LEU B 1 79 ? 6.848 19.844 4.266 1 98.56 79 LEU B O 1
ATOM 2099 N N . ARG B 1 80 ? 8.336 21.5 4.34 1 98.12 80 ARG B N 1
ATOM 2100 C CA . ARG B 1 80 ? 7.359 22.453 3.842 1 98.12 80 ARG B CA 1
ATOM 2101 C C . ARG B 1 80 ? 6.953 22.141 2.41 1 98.12 80 ARG B C 1
ATOM 2103 O O . ARG B 1 80 ? 5.773 22.219 2.061 1 98.12 80 ARG B O 1
ATOM 2110 N N . CYS B 1 81 ? 7.938 21.734 1.657 1 97.94 81 CYS B N 1
ATOM 2111 C CA . CYS B 1 81 ? 7.66 21.344 0.28 1 97.94 81 CYS B CA 1
ATOM 2112 C C . CYS B 1 81 ? 6.742 20.141 0.231 1 97.94 81 CYS B C 1
ATOM 2114 O O . CYS B 1 81 ? 5.785 20.109 -0.542 1 97.94 81 CYS B O 1
ATOM 2116 N N . LEU B 1 82 ? 7.02 19.172 1.036 1 98.12 82 LEU B N 1
ATOM 2117 C CA . LEU B 1 82 ? 6.176 17.984 1.12 1 98.12 82 LEU B CA 1
ATOM 2118 C C . LEU B 1 82 ? 4.754 18.359 1.524 1 98.12 82 LEU B C 1
ATOM 2120 O O . LEU B 1 82 ? 3.789 17.906 0.902 1 98.12 82 LEU B O 1
ATOM 2124 N N . ARG B 1 83 ? 4.676 19.141 2.586 1 97.94 83 ARG B N 1
ATOM 2125 C CA . ARG B 1 83 ? 3.381 19.594 3.076 1 97.94 83 ARG B CA 1
ATOM 2126 C C . ARG B 1 83 ? 2.574 20.25 1.961 1 97.94 83 ARG B C 1
ATOM 2128 O O . ARG B 1 83 ? 1.396 19.938 1.773 1 97.94 83 ARG B O 1
ATOM 2135 N N . ASP B 1 84 ? 3.246 21.094 1.204 1 96 84 ASP B N 1
ATOM 2136 C CA . ASP B 1 84 ? 2.592 21.812 0.118 1 96 84 ASP B CA 1
ATOM 2137 C C . ASP B 1 84 ? 2.15 20.859 -0.989 1 96 84 ASP B C 1
ATOM 2139 O O . ASP B 1 84 ? 1.062 21.016 -1.549 1 96 84 ASP B O 1
ATOM 2143 N N . GLN B 1 85 ? 2.926 19.938 -1.316 1 96.12 85 GLN B N 1
ATOM 2144 C CA . GLN B 1 85 ? 2.607 18.953 -2.355 1 96.12 85 GLN B CA 1
ATOM 2145 C C . GLN B 1 85 ? 1.413 18.094 -1.958 1 96.12 85 GLN B C 1
ATOM 2147 O O . GLN B 1 85 ? 0.512 17.859 -2.766 1 96.12 85 GLN B O 1
ATOM 2152 N N . VAL B 1 86 ? 1.404 17.672 -0.737 1 96.81 86 VAL B N 1
ATOM 2153 C CA . VAL B 1 86 ? 0.296 16.844 -0.256 1 96.81 86 VAL B CA 1
ATOM 2154 C C . VAL B 1 86 ? -0.99 17.672 -0.247 1 96.81 86 VAL B C 1
ATOM 2156 O O . VAL B 1 86 ? -2.045 17.188 -0.666 1 96.81 86 VAL B O 1
ATOM 2159 N N . ARG B 1 87 ? -0.879 18.891 0.188 1 95.06 87 ARG B N 1
ATOM 2160 C CA . ARG B 1 87 ? -2.039 19.781 0.217 1 95.06 87 ARG B CA 1
ATOM 2161 C C . ARG B 1 87 ? -2.615 19.969 -1.182 1 95.06 87 ARG B C 1
ATOM 2163 O O . ARG B 1 87 ? -3.828 19.875 -1.379 1 95.06 87 ARG B O 1
ATOM 2170 N N . ARG B 1 88 ? -1.764 20.219 -2.127 1 92.56 88 ARG B N 1
ATOM 2171 C CA . ARG B 1 88 ? -2.193 20.406 -3.508 1 92.56 88 ARG B CA 1
ATOM 2172 C C . ARG B 1 88 ? -2.82 19.141 -4.07 1 92.56 88 ARG B C 1
ATOM 2174 O O . ARG B 1 88 ? -3.812 19.203 -4.801 1 92.56 88 ARG B O 1
ATOM 2181 N N . ALA B 1 89 ? -2.262 18.062 -3.715 1 92.94 89 ALA B N 1
ATOM 2182 C CA . ALA B 1 89 ? -2.777 16.781 -4.184 1 92.94 89 ALA B CA 1
ATOM 2183 C C . ALA B 1 89 ? -4.184 16.531 -3.652 1 92.94 89 ALA B C 1
ATOM 2185 O O . ALA B 1 89 ? -5.043 16.016 -4.371 1 92.94 89 ALA B O 1
ATOM 2186 N N . LEU B 1 90 ? -4.379 16.844 -2.402 1 92.12 90 LEU B N 1
ATOM 2187 C CA . LEU B 1 90 ? -5.695 16.656 -1.798 1 92.12 90 LEU B CA 1
ATOM 2188 C C . LEU B 1 90 ? -6.715 17.609 -2.424 1 92.12 90 LEU B C 1
ATOM 2190 O O . LEU B 1 90 ? -7.887 17.25 -2.57 1 92.12 90 LEU B O 1
ATOM 2194 N N . ALA B 1 91 ? -6.227 18.719 -2.775 1 84.88 91 ALA B N 1
ATOM 2195 C CA . ALA B 1 91 ? -7.109 19.719 -3.354 1 84.88 91 ALA B CA 1
ATOM 2196 C C . ALA B 1 91 ? -7.48 19.375 -4.793 1 84.88 91 ALA B C 1
ATOM 2198 O O . ALA B 1 91 ? -8.547 19.75 -5.273 1 84.88 91 ALA B O 1
ATOM 2199 N N . ALA B 1 92 ? -6.523 18.719 -5.59 1 75.56 92 ALA B N 1
ATOM 2200 C CA . ALA B 1 92 ? -6.723 18.375 -6.992 1 75.56 92 ALA B CA 1
ATOM 2201 C C . ALA B 1 92 ? -7.781 17.281 -7.141 1 75.56 92 ALA B C 1
ATOM 2203 O O . ALA B 1 92 ? -8.461 17.203 -8.172 1 75.56 92 ALA B O 1
ATOM 2204 N N . GLY B 1 93 ? -7.645 16.156 -6.258 1 60.19 93 GLY B N 1
ATOM 2205 C CA . GLY B 1 93 ? -8.562 15.039 -6.406 1 60.19 93 GLY B CA 1
ATOM 2206 C C . GLY B 1 93 ? -9.914 15.445 -6.953 1 60.19 93 GLY B C 1
ATOM 2207 O O . GLY B 1 93 ? -10.508 14.727 -7.762 1 60.19 93 GLY B O 1
ATOM 2208 N N . ASP B 1 94 ? -10.43 16.656 -6.57 1 53.88 94 ASP B N 1
ATOM 2209 C CA . ASP B 1 94 ? -11.75 17.109 -6.992 1 53.88 94 ASP B CA 1
ATOM 2210 C C . ASP B 1 94 ? -11.703 17.719 -8.391 1 53.88 94 ASP B C 1
ATOM 2212 O O . ASP B 1 94 ? -12.703 17.703 -9.117 1 53.88 94 ASP B O 1
ATOM 2216 N N . CYS B 1 95 ? -10.602 18.219 -8.836 1 50.47 95 CYS B N 1
ATOM 2217 C CA . CYS B 1 95 ? -10.695 19.094 -10 1 50.47 95 CYS B CA 1
ATOM 2218 C C . CYS B 1 95 ? -9.852 18.547 -11.148 1 50.47 95 CYS B C 1
ATOM 2220 O O . CYS B 1 95 ? -9.688 19.203 -12.18 1 50.47 95 CYS B O 1
ATOM 2222 N N . GLY B 1 96 ? -9.523 17.25 -11.172 1 55.81 96 GLY B N 1
ATOM 2223 C CA . GLY B 1 96 ? -8.906 16.766 -12.398 1 55.81 96 GLY B CA 1
ATOM 2224 C C . GLY B 1 96 ? -7.438 17.141 -12.516 1 55.81 96 GLY B C 1
ATOM 2225 O O . GLY B 1 96 ? -6.961 17.453 -13.609 1 55.81 96 GLY B O 1
ATOM 2226 N N . GLY B 1 97 ? -6.609 17.359 -11.578 1 57.28 97 GLY B N 1
ATOM 2227 C CA . GLY B 1 97 ? -5.219 17.766 -11.703 1 57.28 97 GLY B CA 1
ATOM 2228 C C . GLY B 1 97 ? -4.406 16.859 -12.602 1 57.28 97 GLY B C 1
ATOM 2229 O O . GLY B 1 97 ? -4.879 15.789 -13 1 57.28 97 GLY B O 1
ATOM 2230 N N . GLU B 1 98 ? -3.328 17.422 -13.258 1 65.69 98 GLU B N 1
ATOM 2231 C CA . GLU B 1 98 ? -2.428 16.656 -14.125 1 65.69 98 GLU B CA 1
ATOM 2232 C C . GLU B 1 98 ? -1.731 15.547 -13.359 1 65.69 98 GLU B C 1
ATOM 2234 O O . GLU B 1 98 ? -1.4 15.703 -12.18 1 65.69 98 GLU B O 1
ATOM 2239 N N . ALA B 1 99 ? -1.618 14.469 -13.898 1 75 99 ALA B N 1
ATOM 2240 C CA . ALA B 1 99 ? -1.021 13.25 -13.359 1 75 99 ALA B CA 1
ATOM 2241 C C . ALA B 1 99 ? 0.5 13.367 -13.305 1 75 99 ALA B C 1
ATOM 2243 O O . ALA B 1 99 ? 1.211 12.367 -13.461 1 75 99 ALA B O 1
ATOM 2244 N N . VAL B 1 100 ? 0.972 14.68 -13.023 1 85.19 100 VAL B N 1
ATOM 2245 C CA . VAL B 1 100 ? 2.412 14.883 -12.891 1 85.19 100 VAL B CA 1
ATOM 2246 C C . VAL B 1 100 ? 2.881 14.406 -11.523 1 85.19 100 VAL B C 1
ATOM 2248 O O . VAL B 1 100 ? 2.223 14.656 -10.508 1 85.19 100 VAL B O 1
ATOM 2251 N N . ARG B 1 101 ? 4.059 13.773 -11.531 1 88.62 101 ARG B N 1
ATOM 2252 C CA . ARG B 1 101 ? 4.617 13.305 -10.266 1 88.62 101 ARG B CA 1
ATOM 2253 C C . ARG B 1 101 ? 5.105 14.477 -9.422 1 88.62 101 ARG B C 1
ATOM 2255 O O . ARG B 1 101 ? 5.91 15.289 -9.883 1 88.62 101 ARG B O 1
ATOM 2262 N N . PHE B 1 102 ? 4.637 14.57 -8.188 1 93.12 102 PHE B N 1
ATOM 2263 C CA . PHE B 1 102 ? 5.07 15.578 -7.234 1 93.12 102 PHE B CA 1
ATOM 2264 C C . PHE B 1 102 ? 6.301 15.109 -6.469 1 93.12 102 PHE B C 1
ATOM 2266 O O . PHE B 1 102 ? 7.289 15.844 -6.363 1 93.12 102 PHE B O 1
ATOM 2273 N N . THR B 1 103 ? 6.238 13.977 -5.949 1 96.44 103 THR B N 1
ATOM 2274 C CA . THR B 1 103 ? 7.316 13.453 -5.109 1 96.44 103 THR B CA 1
ATOM 2275 C C . THR B 1 103 ? 7.227 11.938 -4.996 1 96.44 103 THR B C 1
ATOM 2277 O O . THR B 1 103 ? 6.25 11.328 -5.441 1 96.44 103 THR B O 1
ATOM 2280 N N . SER B 1 104 ? 8.273 11.312 -4.566 1 97.75 104 SER B N 1
ATOM 2281 C CA . SER B 1 104 ? 8.336 9.875 -4.324 1 97.75 104 SER B CA 1
ATOM 2282 C C . SER B 1 104 ? 9.305 9.555 -3.189 1 97.75 104 SER B C 1
ATOM 2284 O O . SER B 1 104 ? 10.156 10.375 -2.838 1 97.75 104 SER B O 1
ATOM 2286 N N . ALA B 1 105 ? 9.117 8.445 -2.559 1 98.31 105 ALA B N 1
ATOM 2287 C CA . ALA B 1 105 ? 9.992 8.008 -1.479 1 98.31 105 ALA B CA 1
ATOM 2288 C C . ALA B 1 105 ? 10.07 6.484 -1.422 1 98.31 105 ALA B C 1
ATOM 2290 O O . ALA B 1 105 ? 9.078 5.797 -1.701 1 98.31 105 ALA B O 1
ATOM 2291 N N . PRO B 1 106 ? 11.242 6.016 -1.086 1 98.12 106 PRO B N 1
ATOM 2292 C CA . PRO B 1 106 ? 11.375 4.566 -0.915 1 98.12 106 PRO B CA 1
ATOM 2293 C C . PRO B 1 106 ? 10.695 4.059 0.355 1 98.12 106 PRO B C 1
ATOM 2295 O O . PRO B 1 106 ? 10.703 4.746 1.379 1 98.12 106 PRO B O 1
ATOM 2298 N N . VAL B 1 107 ? 10.117 2.896 0.241 1 98.31 107 VAL B N 1
ATOM 2299 C CA . VAL B 1 107 ? 9.578 2.15 1.373 1 98.31 107 VAL B CA 1
ATOM 2300 C C . VAL B 1 107 ? 9.914 0.67 1.227 1 98.31 107 VAL B C 1
ATOM 2302 O O . VAL B 1 107 ? 10.352 0.229 0.16 1 98.31 107 VAL B O 1
ATOM 2305 N N . VAL B 1 108 ? 9.75 -0.008 2.328 1 97.94 108 VAL B N 1
ATOM 2306 C CA . VAL B 1 108 ? 9.977 -1.449 2.293 1 97.94 108 VAL B CA 1
ATOM 2307 C C . VAL B 1 108 ? 8.68 -2.184 2.611 1 97.94 108 VAL B C 1
ATOM 2309 O O . VAL B 1 108 ? 7.996 -1.861 3.59 1 97.94 108 VAL B O 1
ATOM 2312 N N . VAL B 1 109 ? 8.328 -3.121 1.754 1 98.12 109 VAL B N 1
ATOM 2313 C CA . VAL B 1 109 ? 7.18 -3.98 2.012 1 98.12 109 VAL B CA 1
ATOM 2314 C C . VAL B 1 109 ? 7.652 -5.328 2.551 1 98.12 109 VAL B C 1
ATOM 2316 O O . VAL B 1 109 ? 8.562 -5.941 1.993 1 98.12 109 VAL B O 1
ATOM 2319 N N . GLY B 1 110 ? 7.031 -5.723 3.646 1 96.62 110 GLY B N 1
ATOM 2320 C CA . GLY B 1 110 ? 7.352 -7.008 4.242 1 96.62 110 GLY B CA 1
ATOM 2321 C C . GLY B 1 110 ? 6.172 -7.969 4.266 1 96.62 110 GLY B C 1
ATOM 2322 O O . GLY B 1 110 ? 5.023 -7.543 4.406 1 96.62 110 GLY B O 1
ATOM 2323 N N . LEU B 1 111 ? 6.516 -9.227 4.117 1 96.25 111 LEU B N 1
ATOM 2324 C CA . LEU B 1 111 ? 5.551 -10.312 4.266 1 96.25 111 LEU B CA 1
ATOM 2325 C C . LEU B 1 111 ? 5.895 -11.188 5.469 1 96.25 111 LEU B C 1
ATOM 2327 O O . LEU B 1 111 ? 7.02 -11.68 5.582 1 96.25 111 LEU B O 1
ATOM 2331 N N . ALA B 1 112 ? 4.918 -11.297 6.32 1 93.94 112 ALA B N 1
ATOM 2332 C CA . ALA B 1 112 ? 5.102 -12.125 7.512 1 93.94 112 ALA B CA 1
ATOM 2333 C C . ALA B 1 112 ? 4.477 -13.5 7.324 1 93.94 112 ALA B C 1
ATOM 2335 O O . ALA B 1 112 ? 3.699 -13.719 6.391 1 93.94 112 ALA B O 1
ATOM 2336 N N . GLY B 1 113 ? 4.836 -14.383 8.211 1 91.19 113 GLY B N 1
ATOM 2337 C CA . GLY B 1 113 ? 4.391 -15.766 8.141 1 91.19 113 GLY B CA 1
ATOM 2338 C C . GLY B 1 113 ? 2.896 -15.922 8.352 1 91.19 113 GLY B C 1
ATOM 2339 O O . GLY B 1 113 ? 2.309 -16.922 7.922 1 91.19 113 GLY B O 1
ATOM 2340 N N . ASP B 1 114 ? 2.305 -14.93 8.961 1 89.69 114 ASP B N 1
ATOM 2341 C CA . ASP B 1 114 ? 0.868 -15.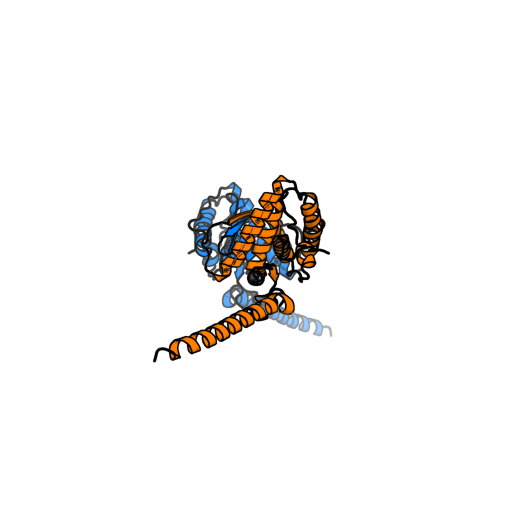008 9.195 1 89.69 114 ASP B CA 1
ATOM 2342 C C . ASP B 1 114 ? 0.086 -14.367 8.055 1 89.69 114 ASP B C 1
ATOM 2344 O O . ASP B 1 114 ? -1.132 -14.195 8.141 1 89.69 114 ASP B O 1
ATOM 2348 N N . GLY B 1 115 ? 0.832 -13.953 7.055 1 92.31 115 GLY B N 1
ATOM 2349 C CA . GLY B 1 115 ? 0.188 -13.438 5.859 1 92.31 115 GLY B CA 1
ATOM 2350 C C . GLY B 1 115 ? 0.047 -11.922 5.863 1 92.31 115 GLY B C 1
ATOM 2351 O O . GLY B 1 115 ? -0.421 -11.336 4.887 1 92.31 115 GLY B O 1
ATOM 2352 N N . THR B 1 116 ? 0.498 -11.336 6.941 1 92.94 116 THR B N 1
ATOM 2353 C CA . THR B 1 116 ? 0.372 -9.891 7.043 1 92.94 116 THR B CA 1
ATOM 2354 C C . THR B 1 116 ? 1.435 -9.195 6.195 1 92.94 116 THR B C 1
ATOM 2356 O O . THR B 1 116 ? 2.596 -9.602 6.188 1 92.94 116 THR B O 1
ATOM 2359 N N . LEU B 1 117 ? 1.003 -8.242 5.453 1 94.88 117 LEU B N 1
ATOM 2360 C CA . LEU B 1 117 ? 1.924 -7.383 4.719 1 94.88 117 LEU B CA 1
ATOM 2361 C C . LEU B 1 117 ? 2.068 -6.027 5.406 1 94.88 117 LEU B C 1
ATOM 2363 O O . LEU B 1 117 ? 1.085 -5.465 5.891 1 94.88 117 LEU B O 1
ATOM 2367 N N . THR B 1 118 ? 3.271 -5.547 5.543 1 93.25 118 THR B N 1
ATOM 2368 C CA . THR B 1 118 ? 3.545 -4.285 6.219 1 93.25 118 THR B CA 1
ATOM 2369 C C . THR B 1 118 ? 4.34 -3.348 5.312 1 93.25 118 THR B C 1
ATOM 2371 O O . THR B 1 118 ? 5.016 -3.799 4.391 1 93.25 118 THR B O 1
ATOM 2374 N N . LEU B 1 119 ? 4.203 -2.135 5.523 1 95.19 119 LEU B N 1
ATOM 2375 C CA . LEU B 1 119 ? 4.93 -1.076 4.832 1 95.19 119 LEU B CA 1
ATOM 2376 C C . LEU B 1 119 ? 5.793 -0.283 5.805 1 95.19 119 LEU B C 1
ATOM 2378 O O . LEU B 1 119 ? 5.285 0.279 6.777 1 95.19 119 LEU B O 1
ATOM 2382 N N . GLU B 1 120 ? 7.086 -0.255 5.613 1 95.19 120 GLU B N 1
ATOM 2383 C CA . GLU B 1 120 ? 8.023 0.409 6.512 1 95.19 120 GLU B CA 1
ATOM 2384 C C . GLU B 1 120 ? 8.711 1.584 5.824 1 95.19 120 GLU B C 1
ATOM 2386 O O . GLU B 1 120 ? 9.352 1.413 4.785 1 95.19 120 GLU B O 1
ATOM 2391 N N . PRO B 1 121 ? 8.57 2.721 6.441 1 97.12 121 PRO B N 1
ATOM 2392 C CA . PRO B 1 121 ? 9.258 3.877 5.863 1 97.12 121 PRO B CA 1
ATOM 2393 C C . PRO B 1 121 ? 10.773 3.729 5.883 1 97.12 121 PRO B C 1
ATOM 2395 O O . PRO B 1 121 ? 11.32 3.029 6.738 1 97.12 121 PRO B O 1
ATOM 2398 N N . GLU B 1 122 ? 11.43 4.332 4.879 1 96.75 122 GLU B N 1
ATOM 2399 C CA . GLU B 1 122 ? 12.883 4.32 4.773 1 96.75 122 GLU B CA 1
ATOM 2400 C C . GLU B 1 122 ? 13.445 5.738 4.723 1 96.75 122 GLU B C 1
ATOM 2402 O O . GLU B 1 122 ? 12.758 6.668 4.305 1 96.75 122 GLU B O 1
ATOM 2407 N N . GLY B 1 123 ? 14.797 5.898 5.16 1 96.19 123 GLY B N 1
ATOM 2408 C CA . GLY B 1 123 ? 15.492 7.176 5.09 1 96.19 123 GLY B CA 1
ATOM 2409 C C . GLY B 1 123 ? 15.75 7.793 6.449 1 96.19 123 GLY B C 1
ATOM 2410 O O . GLY B 1 123 ? 15.766 7.09 7.465 1 96.19 123 GLY B O 1
ATOM 2411 N N . ALA B 1 124 ? 16.062 9.148 6.375 1 97.25 124 ALA B N 1
ATOM 2412 C CA . ALA B 1 124 ? 16.312 9.938 7.578 1 97.25 124 ALA B CA 1
ATOM 2413 C C . ALA B 1 124 ? 15.727 11.336 7.441 1 97.25 124 ALA B C 1
ATOM 2415 O O . ALA B 1 124 ? 15.523 11.828 6.328 1 97.25 124 ALA B O 1
ATOM 2416 N N . GLY B 1 125 ? 15.461 11.898 8.578 1 97.94 125 GLY B N 1
ATOM 2417 C CA . GLY B 1 125 ? 14.969 13.266 8.578 1 97.94 125 GLY B CA 1
ATOM 2418 C C . GLY B 1 125 ? 13.734 13.461 7.711 1 97.94 125 GLY B C 1
ATOM 2419 O O . GLY B 1 125 ? 12.766 12.703 7.824 1 97.94 125 GLY B O 1
ATOM 2420 N N . ALA B 1 126 ? 13.82 14.461 6.875 1 98.38 126 ALA B N 1
ATOM 2421 C CA . ALA B 1 126 ? 12.68 14.797 6.02 1 98.38 126 ALA B CA 1
ATOM 2422 C 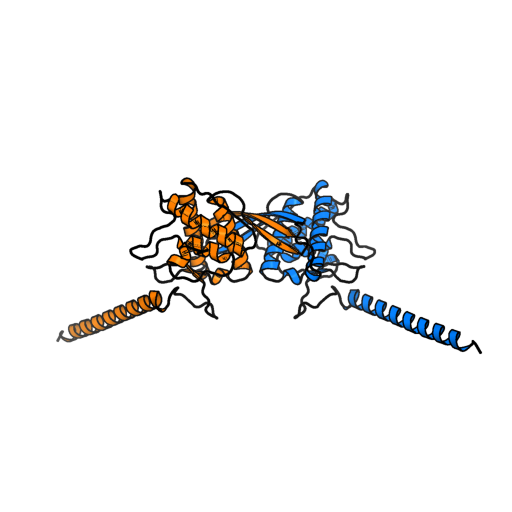C . ALA B 1 126 ? 12.367 13.656 5.051 1 98.38 126 ALA B C 1
ATOM 2424 O O . ALA B 1 126 ? 11.203 13.422 4.715 1 98.38 126 ALA B O 1
ATOM 2425 N N . ARG B 1 127 ? 13.391 12.945 4.648 1 98.12 127 ARG B N 1
ATOM 2426 C CA . ARG B 1 127 ? 13.18 11.836 3.715 1 98.12 127 ARG B CA 1
ATOM 2427 C C . ARG B 1 127 ? 12.406 10.703 4.375 1 98.12 127 ARG B C 1
ATOM 2429 O O . ARG B 1 127 ? 11.555 10.078 3.74 1 98.12 127 ARG B O 1
ATOM 2436 N N . TRP B 1 128 ? 12.711 10.5 5.59 1 98.31 128 TRP B N 1
ATOM 2437 C CA . TRP B 1 128 ? 11.977 9.477 6.32 1 98.31 128 TRP B CA 1
ATOM 2438 C C . TRP B 1 128 ? 10.516 9.883 6.492 1 98.31 128 TRP B C 1
ATOM 2440 O O . TRP B 1 128 ? 9.609 9.062 6.312 1 98.31 128 TRP B O 1
ATOM 2450 N N . LEU B 1 129 ? 10.289 11.078 6.871 1 98.44 129 LEU B N 1
ATOM 2451 C CA . LEU B 1 129 ? 8.914 11.516 7.086 1 98.44 129 LEU B CA 1
ATOM 2452 C C . LEU B 1 129 ? 8.125 11.492 5.785 1 98.44 129 LEU B C 1
ATOM 2454 O O . LEU B 1 129 ? 6.945 11.125 5.777 1 98.44 129 LEU B O 1
ATOM 2458 N N . ALA B 1 130 ? 8.812 11.852 4.695 1 98.56 130 ALA B N 1
ATOM 2459 C CA . ALA B 1 130 ? 8.172 11.742 3.389 1 98.56 130 ALA B CA 1
ATOM 2460 C C . ALA B 1 130 ? 7.785 10.289 3.09 1 98.56 130 ALA B C 1
ATOM 2462 O O . ALA B 1 130 ? 6.68 10.023 2.611 1 98.56 130 ALA B O 1
ATOM 2463 N N . SER B 1 131 ? 8.664 9.414 3.406 1 98.62 131 SER B N 1
ATOM 2464 C CA . SER B 1 131 ? 8.422 7.984 3.219 1 98.62 131 SER B CA 1
ATOM 2465 C C . SER B 1 131 ? 7.223 7.516 4.031 1 98.62 131 SER B C 1
ATOM 2467 O O . SER B 1 131 ? 6.336 6.844 3.5 1 98.62 131 SER B O 1
ATOM 2469 N N . ALA B 1 132 ? 7.145 7.922 5.266 1 98.25 132 ALA B N 1
ATOM 2470 C CA . ALA B 1 132 ? 6.055 7.531 6.156 1 98.25 132 ALA B CA 1
ATOM 2471 C C . ALA B 1 132 ? 4.727 8.125 5.688 1 98.25 132 ALA B C 1
ATOM 2473 O O . ALA B 1 132 ? 3.709 7.434 5.648 1 98.25 132 ALA B O 1
ATOM 2474 N N . VAL B 1 133 ? 4.789 9.336 5.32 1 98.5 133 VAL B N 1
ATOM 2475 C CA . VAL B 1 133 ? 3.59 10.062 4.902 1 98.5 133 VAL B CA 1
ATOM 2476 C C . VAL B 1 133 ? 3.039 9.453 3.615 1 98.5 133 VAL B C 1
ATOM 2478 O O . VAL B 1 133 ? 1.838 9.195 3.504 1 98.5 133 VAL B O 1
ATOM 2481 N N . LEU B 1 134 ? 3.906 9.203 2.68 1 98.31 134 LEU B N 1
ATOM 2482 C CA . LEU B 1 134 ? 3.471 8.633 1.412 1 98.31 134 LEU B CA 1
ATOM 2483 C C . LEU B 1 134 ? 2.967 7.203 1.605 1 98.31 134 LEU B C 1
ATOM 2485 O O . LEU B 1 134 ? 1.98 6.801 0.986 1 98.31 134 LEU B O 1
ATOM 2489 N N . ALA B 1 135 ? 3.619 6.488 2.447 1 97.94 135 ALA B N 1
ATOM 2490 C CA . ALA B 1 135 ? 3.168 5.137 2.766 1 97.94 135 ALA B CA 1
ATOM 2491 C C . ALA B 1 135 ? 1.748 5.148 3.324 1 97.94 135 ALA B C 1
ATOM 2493 O O . ALA B 1 135 ? 0.886 4.395 2.865 1 97.94 135 ALA B O 1
ATOM 2494 N N . GLU B 1 136 ? 1.545 6.023 4.297 1 97.56 136 GLU B N 1
ATOM 2495 C CA . GLU B 1 136 ? 0.22 6.109 4.906 1 97.56 136 GLU B CA 1
ATOM 2496 C C . GLU B 1 136 ? -0.817 6.605 3.902 1 97.56 136 GLU B C 1
ATOM 2498 O O . GLU B 1 136 ? -1.967 6.16 3.92 1 97.56 136 GLU B O 1
ATOM 2503 N N . GLY B 1 137 ? -0.38 7.512 3.055 1 97.62 137 GLY B N 1
ATOM 2504 C CA . GLY B 1 137 ? -1.271 7.949 1.991 1 97.62 137 GLY B CA 1
ATOM 2505 C C . GLY B 1 137 ? -1.681 6.828 1.058 1 97.62 137 GLY B C 1
ATOM 2506 O O . GLY B 1 137 ? -2.854 6.711 0.693 1 97.62 137 GLY B O 1
ATOM 2507 N N . LEU B 1 138 ? -0.762 6.02 0.7 1 97.31 138 LEU B N 1
ATOM 2508 C CA . LEU B 1 138 ? -1.015 4.891 -0.192 1 97.31 138 LEU B CA 1
ATOM 2509 C C . LEU B 1 138 ? -2.014 3.92 0.427 1 97.31 138 LEU B C 1
ATOM 2511 O O . LEU B 1 138 ? -2.969 3.502 -0.231 1 97.31 138 LEU B O 1
ATOM 2515 N N . LEU B 1 139 ? -1.769 3.59 1.671 1 95.94 139 LEU B N 1
ATOM 2516 C CA . LEU B 1 139 ? -2.662 2.67 2.365 1 95.94 139 LEU B CA 1
ATOM 2517 C C . LEU B 1 139 ? -4.059 3.268 2.5 1 95.94 139 LEU B C 1
ATOM 2519 O O . LEU B 1 139 ? -5.059 2.566 2.328 1 95.94 139 LEU B O 1
ATOM 2523 N N . ALA B 1 140 ? -4.113 4.543 2.779 1 96.44 140 ALA B N 1
ATOM 2524 C CA . ALA B 1 140 ? -5.398 5.223 2.904 1 96.44 140 ALA B CA 1
ATOM 2525 C C . ALA B 1 140 ? -6.152 5.215 1.577 1 96.44 140 ALA B C 1
ATOM 2527 O O . ALA B 1 140 ? -7.371 5.039 1.549 1 96.44 140 ALA B O 1
ATOM 2528 N N . GLN B 1 141 ? -5.457 5.449 0.526 1 94.94 141 GLN B N 1
ATOM 2529 C CA . GLN B 1 141 ? -6.109 5.438 -0.779 1 94.94 141 GLN B CA 1
ATOM 2530 C C . GLN B 1 141 ? -6.605 4.039 -1.135 1 94.94 141 GLN B C 1
ATOM 2532 O O . GLN B 1 141 ? -7.719 3.879 -1.632 1 94.94 141 GLN B O 1
ATOM 2537 N N . ALA B 1 142 ? -5.777 3.051 -0.872 1 93.44 142 ALA B N 1
ATOM 2538 C CA . ALA B 1 142 ? -6.156 1.671 -1.162 1 93.44 142 ALA B CA 1
ATOM 2539 C C . ALA B 1 142 ? -7.391 1.263 -0.361 1 93.44 142 ALA B C 1
ATOM 2541 O O . ALA B 1 142 ? -8.219 0.482 -0.838 1 93.44 142 ALA B O 1
ATOM 2542 N N . SER B 1 143 ? -7.52 1.83 0.805 1 92.81 143 SER B N 1
ATOM 2543 C CA . SER B 1 143 ? -8.648 1.472 1.661 1 92.81 143 SER B CA 1
ATOM 2544 C C . SER B 1 143 ? -9.82 2.42 1.454 1 92.81 143 SER B C 1
ATOM 2546 O O . SER B 1 143 ? -10.875 2.256 2.072 1 92.81 143 SER B O 1
ATOM 2548 N N . GLY B 1 144 ? -9.625 3.518 0.743 1 93.19 144 GLY B N 1
ATOM 2549 C CA . GLY B 1 144 ? -10.703 4.422 0.393 1 93.19 144 GLY B CA 1
ATOM 2550 C C . GLY B 1 144 ? -10.867 5.566 1.375 1 93.19 144 GLY B C 1
ATOM 2551 O O . GLY B 1 144 ? -11.828 6.332 1.291 1 93.19 144 GLY B O 1
ATOM 2552 N N . THR B 1 145 ? -9.938 5.75 2.312 1 95.06 145 THR B N 1
ATOM 2553 C CA . THR B 1 145 ? -10.109 6.781 3.334 1 95.06 145 THR B CA 1
ATOM 2554 C C . THR B 1 145 ? -9.375 8.062 2.936 1 95.06 145 THR B C 1
ATOM 2556 O O . THR B 1 145 ? -9.617 9.125 3.514 1 95.06 145 THR B O 1
ATOM 2559 N N . TRP B 1 146 ? -8.547 7.984 1.94 1 95.62 146 TRP B N 1
ATOM 2560 C CA . TRP B 1 146 ? -7.77 9.133 1.481 1 95.62 146 TRP B CA 1
ATOM 2561 C C . TRP B 1 146 ? -8.688 10.289 1.092 1 95.62 146 TRP B C 1
ATOM 2563 O O . TRP B 1 146 ? -8.422 11.438 1.436 1 95.62 146 TRP B O 1
ATOM 2573 N N . ARG B 1 147 ? -9.758 9.984 0.474 1 93.5 147 ARG B N 1
ATOM 2574 C CA . ARG B 1 147 ? -10.664 11 -0.059 1 93.5 147 ARG B CA 1
ATOM 2575 C C . ARG B 1 147 ? -11.398 11.727 1.064 1 93.5 147 ARG B C 1
ATOM 2577 O O . ARG B 1 147 ? -12.039 12.75 0.833 1 93.5 147 ARG B O 1
ATOM 2584 N N . ARG B 1 148 ? -11.289 11.18 2.252 1 96.12 148 ARG B N 1
ATOM 2585 C CA . ARG B 1 148 ? -11.984 11.789 3.379 1 96.12 148 ARG B CA 1
ATOM 2586 C C . ARG B 1 148 ? -11.094 12.789 4.105 1 96.12 148 ARG B C 1
ATOM 2588 O O . ARG B 1 148 ? -11.555 13.523 4.977 1 96.12 148 ARG B O 1
ATOM 2595 N N . LEU B 1 149 ? -9.836 12.742 3.857 1 96.75 149 LEU B N 1
ATOM 2596 C CA . LEU B 1 149 ? -8.953 13.805 4.324 1 96.75 149 LEU B CA 1
ATOM 2597 C C . LEU B 1 149 ? -9.086 15.047 3.449 1 96.75 149 LEU B C 1
ATOM 2599 O O . LEU B 1 149 ? -8.734 15.023 2.266 1 96.75 149 LEU B O 1
ATOM 2603 N N . LYS B 1 150 ? -9.594 16.094 4 1 95.06 150 LYS B N 1
ATOM 2604 C CA . LYS B 1 150 ? -9.953 17.281 3.227 1 95.06 150 LYS B CA 1
ATOM 2605 C C . LYS B 1 150 ? -9.32 18.531 3.826 1 95.06 150 LYS B C 1
ATOM 2607 O O . LYS B 1 150 ? -8.883 18.531 4.98 1 95.06 150 LYS B O 1
ATOM 2612 N N . ILE B 1 151 ? -9.273 19.547 2.967 1 93.5 151 ILE B N 1
ATOM 2613 C CA . ILE B 1 151 ? -8.852 20.875 3.404 1 93.5 151 ILE B CA 1
ATOM 2614 C C . ILE B 1 151 ? -10.078 21.766 3.59 1 93.5 151 ILE B C 1
ATOM 2616 O O . ILE B 1 151 ? -10.945 21.828 2.715 1 93.5 151 ILE B O 1
ATOM 2620 N N . CYS B 1 152 ? -10.141 22.328 4.805 1 92.44 152 CYS B N 1
ATOM 2621 C CA . CYS B 1 152 ? -11.234 23.25 5.094 1 92.44 152 CYS B CA 1
ATOM 2622 C C . CYS B 1 152 ? -11.383 24.281 3.986 1 92.44 152 CYS B C 1
ATOM 2624 O O . CYS B 1 152 ? -10.406 24.906 3.574 1 92.44 152 CYS B O 1
ATOM 2626 N N . ARG B 1 153 ? -12.578 24.5 3.535 1 88.44 153 ARG B N 1
ATOM 2627 C CA . ARG B 1 153 ? -12.852 25.375 2.395 1 88.44 153 ARG B CA 1
ATOM 2628 C C . ARG B 1 153 ? -12.719 26.844 2.779 1 88.44 153 ARG B C 1
ATOM 2630 O O . ARG B 1 153 ? -12.672 27.719 1.909 1 88.44 153 ARG B O 1
ATOM 2637 N N . ASN B 1 154 ? -12.82 27.109 4.109 1 85.12 154 ASN B N 1
ATOM 2638 C CA . ASN B 1 154 ? -12.531 28.469 4.547 1 85.12 154 ASN B CA 1
ATOM 2639 C C . ASN B 1 154 ? -11.07 28.828 4.309 1 85.12 154 ASN B C 1
ATOM 2641 O O . ASN B 1 154 ? -10.18 28.297 4.973 1 85.12 154 ASN B O 1
ATOM 2645 N N . THR B 1 155 ? -10.82 29.703 3.439 1 80.31 155 THR B N 1
ATOM 2646 C CA . THR B 1 155 ? -9.484 30.047 2.975 1 80.31 155 THR B CA 1
ATOM 2647 C C . THR B 1 155 ? -8.625 30.578 4.125 1 80.31 155 THR B C 1
ATOM 2649 O O . THR B 1 155 ? -7.402 30.438 4.105 1 80.31 155 THR B O 1
ATOM 2652 N N . ALA B 1 156 ? -9.32 31.156 5.141 1 79 156 ALA B N 1
ATOM 2653 C CA . ALA B 1 156 ? -8.594 31.672 6.297 1 79 156 ALA B CA 1
ATOM 2654 C C . ALA B 1 156 ? -8.172 30.547 7.227 1 79 156 ALA B C 1
ATOM 2656 O O . ALA B 1 156 ? -7.285 30.719 8.07 1 79 156 ALA B O 1
ATOM 2657 N N . CYS B 1 157 ? -8.695 29.469 7.203 1 86.38 157 CYS B N 1
ATOM 2658 C CA . CYS B 1 157 ? -8.445 28.328 8.062 1 86.38 157 CYS B CA 1
ATOM 2659 C C . CYS B 1 157 ? -7.559 27.297 7.367 1 86.38 157 CYS B C 1
ATOM 2661 O O . CYS B 1 157 ? -6.418 27.078 7.781 1 86.38 157 CYS B O 1
ATOM 2663 N N . SER B 1 158 ? -7.926 26.672 6.359 1 87.19 158 SER B N 1
ATOM 2664 C CA . SER B 1 158 ? -7.27 25.703 5.484 1 87.19 158 SER B CA 1
ATOM 2665 C C . SER B 1 158 ? -6.777 24.5 6.273 1 87.19 158 SER B C 1
ATOM 2667 O O . SER B 1 158 ? -5.84 23.812 5.852 1 87.19 158 SER B O 1
ATOM 2669 N N . ALA B 1 159 ? -7.379 24.297 7.492 1 92.94 159 ALA B N 1
ATOM 2670 C CA . ALA B 1 159 ? -7.023 23.125 8.289 1 92.94 159 ALA B CA 1
ATOM 2671 C C . ALA B 1 159 ? -7.395 21.828 7.555 1 92.94 159 ALA B C 1
ATOM 2673 O O . ALA B 1 159 ? -8.438 21.75 6.902 1 92.94 159 ALA B O 1
ATOM 2674 N N . ALA B 1 160 ? -6.488 20.906 7.652 1 95.62 160 ALA B N 1
ATOM 2675 C CA . ALA B 1 160 ? -6.82 19.562 7.176 1 95.62 160 ALA B CA 1
ATOM 2676 C C . ALA B 1 160 ? -7.676 18.812 8.195 1 95.62 160 ALA B C 1
ATOM 2678 O O . ALA B 1 160 ? -7.332 18.75 9.375 1 95.62 160 ALA B O 1
ATOM 2679 N N . PHE B 1 161 ? -8.789 18.25 7.758 1 95.94 161 PHE B N 1
ATOM 2680 C CA . PHE B 1 161 ? -9.68 17.516 8.641 1 95.94 161 PHE B CA 1
ATOM 2681 C C . PHE B 1 161 ? -10.18 16.234 7.977 1 95.94 161 PHE B C 1
ATOM 2683 O O . PHE B 1 161 ? -10.078 16.094 6.758 1 95.94 161 PHE B O 1
ATOM 2690 N N . TYR B 1 162 ? -10.555 15.305 8.734 1 96.88 162 TYR B N 1
ATOM 2691 C CA . TYR B 1 162 ? -11.109 14.047 8.25 1 96.88 162 TYR B CA 1
ATOM 2692 C C . TYR B 1 162 ? -12.633 14.086 8.258 1 96.88 162 TYR B C 1
ATOM 2694 O O . TYR B 1 162 ? -13.25 14.242 9.312 1 96.88 162 TYR B O 1
ATOM 2702 N N . ASP B 1 163 ? -13.203 13.906 7.117 1 95.88 163 ASP B N 1
ATOM 2703 C CA . ASP B 1 163 ? -14.656 13.992 6.945 1 95.88 163 ASP B CA 1
ATOM 2704 C C . ASP B 1 163 ? -15.336 12.703 7.395 1 95.88 163 ASP B C 1
ATOM 2706 O O . ASP B 1 163 ? -15.219 11.672 6.734 1 95.88 163 ASP B O 1
ATOM 2710 N N . ARG B 1 164 ? -16.109 12.805 8.461 1 94.75 164 ARG B N 1
ATOM 2711 C CA . ARG B 1 164 ? -16.766 11.633 9.016 1 94.75 164 ARG B CA 1
ATOM 2712 C C . ARG B 1 164 ? -18.234 11.594 8.609 1 94.75 164 ARG B C 1
ATOM 2714 O O . ARG B 1 164 ? -19 10.758 9.102 1 94.75 164 ARG B O 1
ATOM 2721 N N . SER B 1 165 ? -18.594 12.523 7.75 1 92.25 165 SER B N 1
ATOM 2722 C CA . SER B 1 165 ? -19.953 12.469 7.25 1 92.25 165 SER B CA 1
ATOM 2723 C C . SER B 1 165 ? -20.203 11.203 6.441 1 92.25 165 SER B C 1
ATOM 2725 O O . SER B 1 165 ? -19.281 10.648 5.852 1 92.25 165 SER B O 1
ATOM 2727 N N . ARG B 1 166 ? -21.453 10.734 6.355 1 89.75 166 ARG B N 1
ATOM 2728 C CA . ARG B 1 166 ? -21.812 9.477 5.715 1 89.75 166 ARG B CA 1
ATOM 2729 C C . ARG B 1 166 ? -21.516 9.516 4.219 1 89.75 166 ARG B C 1
ATOM 2731 O O . ARG B 1 166 ? -20.953 8.57 3.672 1 89.75 166 ARG B O 1
ATOM 2738 N N . ASN B 1 167 ? -21.828 10.625 3.537 1 91.19 167 ASN B N 1
ATOM 2739 C CA . ASN B 1 167 ? -21.719 10.719 2.086 1 91.19 167 ASN B CA 1
ATOM 2740 C C . ASN B 1 167 ? -20.438 11.438 1.67 1 91.19 167 ASN B C 1
ATOM 2742 O O . ASN B 1 167 ? -20.266 11.773 0.497 1 91.19 167 ASN B O 1
ATOM 2746 N N . ASN B 1 168 ? -19.531 11.656 2.637 1 92.25 168 ASN B N 1
ATOM 2747 C CA . ASN B 1 168 ? -18.266 12.352 2.355 1 92.25 168 ASN B CA 1
ATOM 2748 C C . ASN B 1 168 ? -18.516 13.742 1.782 1 92.25 168 ASN B C 1
ATOM 2750 O O . ASN B 1 168 ? -17.875 14.133 0.809 1 92.25 168 ASN B O 1
ATOM 2754 N N . SER B 1 169 ? -19.422 14.508 2.322 1 88.94 169 SER B N 1
ATOM 2755 C CA . SER B 1 169 ? -19.844 15.773 1.745 1 88.94 169 SER B CA 1
ATOM 2756 C C . SER B 1 169 ? -19.344 16.953 2.561 1 88.94 169 SER B C 1
ATOM 2758 O O . SER B 1 169 ? -19.547 18.109 2.186 1 88.94 169 SER B O 1
ATOM 2760 N N . GLY B 1 170 ? -18.75 16.656 3.656 1 90.06 170 GLY B N 1
ATOM 2761 C CA . GLY B 1 170 ? -18.25 17.734 4.488 1 90.06 170 GLY B CA 1
ATOM 2762 C C . GLY B 1 170 ? -17.203 18.578 3.799 1 90.06 170 GLY B C 1
ATOM 2763 O O . GLY B 1 170 ? -16.328 18.047 3.105 1 90.06 170 GLY B O 1
ATOM 2764 N N . VAL B 1 171 ? -17.375 19.938 4.055 1 89.31 171 VAL B N 1
ATOM 2765 C CA . VAL B 1 171 ? -16.406 20.797 3.391 1 89.31 171 VAL B CA 1
ATOM 2766 C C . VAL B 1 171 ? -15.742 21.719 4.414 1 89.31 171 VAL B C 1
ATOM 2768 O O . VAL B 1 171 ? -14.766 22.406 4.105 1 89.31 171 VAL B O 1
ATOM 2771 N N . TRP B 1 172 ? -16.344 21.703 5.668 1 88.62 172 TRP B N 1
ATOM 2772 C CA . TRP B 1 172 ? -15.805 22.531 6.738 1 88.62 172 TRP B CA 1
ATOM 2773 C C . TRP B 1 172 ? -15.234 21.672 7.863 1 88.62 172 TRP B C 1
ATOM 2775 O O . TRP B 1 172 ? -15.852 20.688 8.273 1 88.62 172 TRP B O 1
ATOM 2785 N N . HIS B 1 173 ? -14.117 22.094 8.391 1 87.5 173 HIS B N 1
ATOM 2786 C CA . HIS B 1 173 ? -13.578 21.328 9.516 1 87.5 173 HIS B CA 1
ATOM 2787 C C . HIS B 1 173 ? -14.43 21.516 10.766 1 87.5 173 HIS B C 1
ATOM 2789 O O . HIS B 1 173 ? -14.43 20.656 11.648 1 87.5 173 HIS B O 1
ATOM 2795 N N . SER B 1 174 ? -14.984 22.688 10.859 1 84.38 174 SER B N 1
ATOM 2796 C CA . SER B 1 174 ? -15.914 23.047 11.93 1 84.38 174 SER B CA 1
ATOM 2797 C C . SER B 1 174 ? -17.109 23.828 11.383 1 84.38 174 SER B C 1
ATOM 2799 O O . SER B 1 174 ? -16.969 24.984 10.977 1 84.38 174 SER B O 1
ATOM 2801 N N . VAL B 1 175 ? -18.219 23.234 11.445 1 76.88 175 VAL B N 1
ATOM 2802 C CA . VAL B 1 175 ? -19.406 23.875 10.914 1 76.88 175 VAL B CA 1
ATOM 2803 C C . VAL B 1 175 ? -19.75 25.109 11.75 1 76.88 175 VAL B C 1
ATOM 2805 O O . VAL B 1 175 ? -20.125 26.156 11.211 1 76.88 175 VAL B O 1
ATOM 2808 N N . ARG B 1 176 ? -19.469 24.953 12.992 1 79.06 176 ARG B N 1
ATOM 2809 C CA . ARG B 1 176 ? -19.797 26.047 13.898 1 79.06 176 ARG B CA 1
ATOM 2810 C C . ARG B 1 176 ? -18.781 27.172 13.773 1 79.06 176 ARG B C 1
ATOM 2812 O O . ARG B 1 176 ? -19.094 28.328 14.086 1 79.06 176 ARG B O 1
ATOM 2819 N N . GLY B 1 177 ? -17.688 26.797 13.336 1 83.62 177 GLY B N 1
ATOM 2820 C CA . GLY B 1 177 ? -16.656 27.797 13.156 1 83.62 177 GLY B CA 1
ATOM 2821 C C . GLY B 1 177 ? -16.531 28.266 11.719 1 83.62 177 GLY B C 1
ATOM 2822 O O . GLY B 1 177 ? -17.203 29.219 11.305 1 83.62 177 GLY B O 1
ATOM 2823 N N . CYS B 1 178 ? -15.922 27.516 10.977 1 85.38 178 CYS B N 1
ATOM 2824 C CA . CYS B 1 178 ? -15.617 27.891 9.602 1 85.38 178 CYS B CA 1
ATOM 2825 C C . CYS B 1 178 ? -16.875 27.906 8.742 1 85.38 178 CYS B C 1
ATOM 2827 O O . CYS B 1 178 ? -17.031 28.75 7.867 1 85.38 178 CYS B O 1
ATOM 2829 N N . GLY B 1 179 ? -17.766 27 8.938 1 81.5 179 GLY B N 1
ATOM 2830 C CA . GLY B 1 179 ? -19.016 27 8.203 1 81.5 179 GLY B CA 1
ATOM 2831 C C . GLY B 1 179 ? -19.875 28.234 8.469 1 81.5 179 GLY B C 1
ATOM 2832 O O . GLY B 1 179 ? -20.359 28.859 7.531 1 81.5 179 GLY B O 1
ATOM 2833 N N . ASN B 1 180 ? -20 28.516 9.688 1 81.06 180 ASN B N 1
ATOM 2834 C CA . ASN B 1 180 ? -20.766 29.688 10.102 1 81.06 180 ASN B CA 1
ATOM 2835 C C . ASN B 1 180 ? -20.156 30.969 9.539 1 81.06 180 ASN B C 1
ATOM 2837 O O . ASN B 1 180 ? -20.875 31.844 9.055 1 81.06 180 ASN B O 1
ATOM 2841 N N . ALA B 1 181 ? -18.906 30.969 9.609 1 77.12 181 ALA B N 1
ATOM 2842 C CA . ALA B 1 181 ? -18.219 32.125 9.078 1 77.12 181 ALA B CA 1
ATOM 2843 C C . ALA B 1 181 ? -18.516 32.312 7.59 1 77.12 181 ALA B C 1
ATOM 2845 O O . ALA B 1 181 ? -18.734 33.438 7.133 1 77.12 181 ALA B O 1
ATOM 2846 N N . ALA B 1 182 ? -18.484 31.312 6.891 1 76.88 182 ALA B N 1
ATOM 2847 C CA . ALA B 1 182 ? -18.766 31.375 5.457 1 76.88 182 ALA B CA 1
ATOM 2848 C C . ALA B 1 182 ? -20.203 31.781 5.195 1 76.88 182 ALA B C 1
ATOM 2850 O O . ALA B 1 182 ? -20.484 32.594 4.293 1 76.88 182 ALA B O 1
ATOM 2851 N N . HIS B 1 183 ? -21.062 31.203 5.949 1 78.81 183 HIS B N 1
ATOM 2852 C CA . HIS B 1 183 ? -22.484 31.547 5.82 1 78.81 183 HIS B CA 1
ATOM 2853 C C . HIS B 1 183 ? -22.719 33.031 6.098 1 78.81 183 HIS B C 1
ATOM 2855 O O . HIS B 1 183 ? -23.438 33.688 5.348 1 78.81 183 HIS B O 1
ATOM 2861 N N . LEU B 1 184 ? -22.109 33.5 7.121 1 79.06 184 LEU B N 1
ATOM 2862 C CA . LEU B 1 184 ? -22.25 34.906 7.488 1 79.06 184 LEU B CA 1
ATOM 2863 C C . LEU B 1 184 ? -21.672 35.812 6.406 1 79.06 184 LEU B C 1
ATOM 2865 O O . LEU B 1 184 ? -22.266 36.844 6.082 1 79.06 184 LEU B O 1
ATOM 2869 N N . ARG B 1 185 ? -20.672 35.406 5.902 1 75.31 185 ARG B N 1
ATOM 2870 C CA . ARG B 1 185 ? -20.062 36.156 4.809 1 75.31 185 ARG B CA 1
ATOM 2871 C C . ARG B 1 185 ? -20.984 36.188 3.594 1 75.31 185 ARG B C 1
ATOM 2873 O O . ARG B 1 185 ? -21.172 37.25 2.98 1 75.31 185 ARG B O 1
ATOM 2880 N N . ALA B 1 186 ? -21.562 35.094 3.311 1 75.56 186 ALA B N 1
ATOM 2881 C CA . ALA B 1 186 ? -22.5 35 2.186 1 75.56 186 ALA B CA 1
ATOM 2882 C C . ALA B 1 186 ? -23.734 35.844 2.438 1 75.56 186 ALA B C 1
ATOM 2884 O O . ALA B 1 186 ? -24.219 36.531 1.533 1 75.56 186 ALA B O 1
ATOM 2885 N N . CYS B 1 187 ? -24.172 35.812 3.58 1 77.81 187 CYS B N 1
ATOM 2886 C CA . CYS B 1 187 ? -25.344 36.594 3.961 1 77.81 187 CYS B CA 1
ATOM 2887 C C . CYS B 1 187 ? -25.062 38.062 3.852 1 77.81 187 CYS B C 1
ATOM 2889 O O . CYS B 1 187 ? -25.875 38.844 3.328 1 77.81 187 CYS B O 1
ATOM 2891 N N . ARG B 1 188 ? -23.922 38.469 4.324 1 75.94 188 ARG B N 1
ATOM 2892 C CA . ARG B 1 188 ? -23.531 39.844 4.266 1 75.94 188 ARG B CA 1
ATOM 2893 C C . ARG B 1 188 ? -23.391 40.344 2.822 1 75.94 188 ARG B C 1
ATOM 2895 O O . ARG B 1 188 ? -23.812 41.438 2.486 1 75.94 188 ARG B O 1
ATOM 2902 N N . GLU B 1 189 ? -22.906 39.469 1.994 1 78.94 189 GLU B N 1
ATOM 2903 C CA . GLU B 1 189 ? -22.75 39.781 0.578 1 78.94 189 GLU B CA 1
ATOM 2904 C C . GLU B 1 189 ? -24.109 39.906 -0.112 1 78.94 189 GLU B C 1
ATOM 2906 O O . GLU B 1 189 ? -24.312 40.781 -0.941 1 78.94 189 GLU B O 1
ATOM 2911 N N . ARG B 1 190 ? -24.969 39 0.307 1 74.88 190 ARG B N 1
ATOM 2912 C CA . ARG B 1 190 ? -26.312 39.062 -0.246 1 74.88 190 ARG B CA 1
ATOM 2913 C C . ARG B 1 190 ? -27.031 40.312 0.191 1 74.88 190 ARG B C 1
ATOM 2915 O O . ARG B 1 190 ? -27.734 40.938 -0.605 1 74.88 190 ARG B O 1
ATOM 2922 N N . ARG B 1 191 ? -26.828 40.688 1.359 1 73.56 191 ARG B N 1
ATOM 2923 C CA . ARG B 1 191 ? -27.438 41.906 1.896 1 73.56 191 ARG B CA 1
ATOM 2924 C C . ARG B 1 191 ? -26.875 43.156 1.23 1 73.56 191 ARG B C 1
ATOM 2926 O O . ARG B 1 191 ? -27.609 44.094 0.913 1 73.56 191 ARG B O 1
ATOM 2933 N N . ARG B 1 192 ? -25.641 43.156 0.992 1 75.31 192 ARG B N 1
ATOM 2934 C CA . ARG B 1 192 ? -25 44.25 0.296 1 75.31 192 ARG B CA 1
ATOM 2935 C C . ARG B 1 192 ? -25.469 44.344 -1.155 1 75.31 192 ARG B C 1
ATOM 2937 O O . ARG B 1 192 ? -25.656 45.438 -1.695 1 75.31 192 ARG B O 1
ATOM 2944 N N . GLY B 1 193 ? -25.594 43.094 -1.633 1 70.94 193 GLY B N 1
ATOM 2945 C CA . GLY B 1 193 ? -26.125 43.062 -2.988 1 70.94 193 GLY B CA 1
ATOM 2946 C C . GLY B 1 193 ? -27.547 43.562 -3.092 1 70.94 193 GLY B C 1
ATOM 2947 O O . GLY B 1 193 ? -27.891 44.281 -4.043 1 70.94 193 GLY B O 1
ATOM 2948 N N . HIS B 1 194 ? -28.359 43.281 -2.143 1 73.31 194 HIS B N 1
ATOM 2949 C CA . HIS B 1 194 ? -29.75 43.75 -2.113 1 73.31 194 HIS B CA 1
ATOM 2950 C C . HIS B 1 194 ? -29.812 45.219 -1.806 1 73.31 194 HIS B C 1
ATOM 2952 O O . HIS B 1 194 ? -30.625 45.938 -2.385 1 73.31 194 HIS B O 1
ATOM 2958 N N . ALA B 1 195 ? -29 45.781 -0.979 1 69.69 195 ALA B N 1
ATOM 2959 C CA . ALA B 1 195 ? -28.969 47.188 -0.652 1 69.69 195 ALA B CA 1
ATOM 2960 C C . ALA B 1 195 ? -28.438 48.031 -1.824 1 69.69 195 ALA B C 1
ATOM 2962 O O . ALA B 1 195 ? -28.906 49.125 -2.074 1 69.69 195 ALA B O 1
ATOM 2963 N N . GLY B 1 196 ? -27.5 47.344 -2.463 1 65.12 196 GLY B N 1
ATOM 2964 C CA . GLY B 1 196 ? -26.984 48.031 -3.648 1 65.12 196 GLY B CA 1
ATOM 2965 C C . GLY B 1 196 ? -27.969 48.031 -4.797 1 65.12 196 GLY B C 1
ATOM 2966 O O . GLY B 1 196 ? -27.984 48.969 -5.594 1 65.12 196 GLY B O 1
ATOM 2967 N N . ALA B 1 197 ? -28.812 47 -4.879 1 71.81 197 ALA B N 1
ATOM 2968 C CA . ALA B 1 197 ? -29.844 46.938 -5.918 1 71.81 197 ALA B CA 1
ATOM 2969 C C . ALA B 1 197 ? -30.984 47.906 -5.637 1 71.81 197 ALA B C 1
ATOM 2971 O O . ALA B 1 197 ? -31.547 48.5 -6.559 1 71.81 197 ALA B O 1
ATOM 2972 N N . GLU B 1 198 ? -31.297 48.188 -4.402 1 68.5 198 GLU B N 1
ATOM 2973 C CA . GLU B 1 198 ? -32.375 49.094 -4.016 1 68.5 198 GLU B CA 1
ATOM 2974 C C . GLU B 1 198 ? -31.906 50.562 -4.172 1 68.5 198 GLU B C 1
ATOM 2976 O O . GLU B 1 198 ? -32.688 51.406 -4.535 1 68.5 198 GLU B O 1
ATOM 2981 N N . SER B 1 199 ? -30.766 50.781 -4.039 1 70.88 199 SER B N 1
ATOM 2982 C CA . SER B 1 199 ? -30.234 52.156 -4.227 1 70.88 199 SER B CA 1
ATOM 2983 C C . SER B 1 199 ? -30.062 52.469 -5.703 1 70.88 199 SER B C 1
ATOM 2985 O O . SER B 1 199 ? -30.234 53.625 -6.117 1 70.88 199 SER B O 1
ATOM 2987 N N . GLY B 1 200 ? -29.766 51.5 -6.578 1 67.5 200 GLY B N 1
ATOM 2988 C CA . GLY B 1 200 ? -29.656 51.656 -8.016 1 67.5 200 GLY B CA 1
ATOM 2989 C C . GLY B 1 200 ? -31 51.812 -8.703 1 67.5 200 GLY B C 1
ATOM 2990 O O . GLY B 1 200 ? -31.094 52.469 -9.75 1 67.5 200 GLY B O 1
ATOM 2991 N N . ALA B 1 201 ? -31.938 51.125 -8.234 1 69.12 201 ALA B N 1
ATOM 2992 C CA . ALA B 1 201 ? -33.281 51.219 -8.812 1 69.12 201 ALA B CA 1
ATOM 2993 C C . ALA B 1 201 ? -33.875 52.594 -8.531 1 69.12 201 ALA B C 1
ATOM 2995 O O . ALA B 1 201 ? -34.656 53.125 -9.352 1 69.12 201 ALA B O 1
ATOM 2996 N N . GLU B 1 202 ? -33.656 53.312 -7.547 1 61.22 202 GLU B N 1
ATOM 2997 C CA . GLU B 1 202 ? -34.188 54.656 -7.215 1 61.22 202 GLU B CA 1
ATOM 2998 C C . GLU B 1 202 ? -33.531 55.719 -8.062 1 61.22 202 GLU B C 1
ATOM 3000 O O . GLU B 1 202 ? -34.156 56.75 -8.367 1 61.22 202 GLU B O 1
ATOM 3005 N N . GLU B 1 203 ? -32.438 55.594 -8.617 1 62.5 203 GLU B N 1
ATOM 3006 C CA . GLU B 1 203 ? -31.75 56.594 -9.422 1 62.5 203 GLU B CA 1
ATOM 3007 C C . GLU B 1 203 ? -32.219 56.562 -10.875 1 62.5 203 GLU B C 1
ATOM 3009 O O . GLU B 1 203 ? -32.188 57.594 -11.57 1 62.5 203 GLU B O 1
ATOM 3014 N N . SER B 1 204 ? -32.594 55.5 -11.43 1 63.97 204 SER B N 1
ATOM 3015 C CA . SER B 1 204 ? -33.031 55.406 -12.82 1 63.97 204 SER B CA 1
ATOM 3016 C C . SER B 1 204 ? -34.438 55.938 -13 1 63.97 204 SER B C 1
ATOM 3018 O O . SER B 1 204 ? -34.906 56.125 -14.133 1 63.97 204 SER B O 1
ATOM 3020 N N . GLY B 1 205 ? -35.25 56.156 -12.031 1 56.94 205 GLY B N 1
ATOM 3021 C CA . GLY B 1 205 ? -36.625 56.625 -12.156 1 56.94 205 GLY B CA 1
ATOM 3022 C C . GLY B 1 205 ? -36.719 58.125 -12.227 1 56.94 205 GLY B C 1
ATOM 3023 O O . GLY B 1 205 ? -37.812 58.688 -12.352 1 56.94 205 GLY B O 1
ATOM 3024 N N . VAL B 1 206 ? -35.688 58.969 -11.992 1 56.66 206 VAL B N 1
ATOM 3025 C CA . VAL B 1 206 ? -35.875 60.406 -11.961 1 56.66 206 VAL B CA 1
ATOM 3026 C C . VAL B 1 206 ? -35.594 61 -13.336 1 56.66 206 VAL B C 1
ATOM 3028 O O . VAL B 1 206 ? -35.688 62.219 -13.523 1 56.66 206 VAL B O 1
ATOM 3031 N N . THR B 1 207 ? -35.25 60.188 -14.461 1 52.41 207 THR B N 1
ATOM 3032 C CA . THR B 1 207 ? -35 60.906 -15.703 1 52.41 207 THR B CA 1
ATOM 3033 C C . THR B 1 207 ? -36.312 61.219 -16.422 1 52.41 207 THR B C 1
ATOM 3035 O O . THR B 1 207 ? -36.312 61.344 -17.656 1 52.41 207 THR B O 1
ATOM 3038 N N . VAL B 1 208 ? -37.438 61.812 -15.641 1 39.56 208 VAL B N 1
ATOM 3039 C CA . VAL B 1 208 ? -38.312 62.5 -16.562 1 39.56 208 VAL B CA 1
ATOM 3040 C C . VAL B 1 208 ? -37.875 63.938 -16.734 1 39.56 208 VAL B C 1
ATOM 3042 O O . VAL B 1 208 ? -37.406 64.562 -15.773 1 39.56 208 VAL B O 1
#

pLDDT: mean 88.43, std 12.22, range [39.38, 98.62]

Sequence (416 aa):
MNWPATERLGLTPAPGGLALVQDLLNTAPADRPDSVDLLADGALDRAQGWADPAVRGWGAGTGRGDVRLTLSADDLPKLRCLRDQVRRALAAGDCGGEAVRFTSAPVVVGLAGDGTLTLEPEGAGARWLASAVLAEGLLAQASGTWRRLKICRNTACSAAFYDRSRNNSGVWHSVRGCGNAAHLRACRERRRGHAGAESGAEESGVTVMNWPATERLGLTPAPGGLALVQDLLNTAPADRPDSVDLLADGALDRAQGWADPAVRGWGAGTGRGDVRLTLSADDLPKLRCLRDQVRRALAAGDCGGEAVRFTSAPVVVGLAGDGTLTLEPEGAGARWLASAVLAEGLLAQASGTWRRLKICRNTACSAAFYDRSRNNSGVWHSVRGCGNAAHLRACRERRRGHAGAESGAEESGVTV

Foldseek 3Di:
DLQCLQVVVVADADPALLSLLQSLLSCDFFLDPPGDNQLDQPNQVSVQVRCQSNVQSNCVRHVNHGDDAHADSVLSVLSVLLSVLLLVVLVCVPPPDDPDDSDDADWDWDADPVGDIDIGFDDHHNRRSSRSNVVVLVVCVVVPQNNQFAFAPQPNGRRTHGHPDPVSPDRHSDCVPSVVVVVVVVVVVVVVVVVVVVVVVVVVPPPD/DLQCLQVVVVADADPALLSLLQSLLSLDFFLDPPGDNQLDQPNQVSVQVRCQSNVQSNCVRHVVHGDHAHADSVLSVVSVLLSVLLLVVLVCVPPPDDPDDSDDADWDWDADPVGDIDIGADDHHNRRSSRSNVVVLVVCVVVPQNNQFAFAPQPNGRRTHGHPDPVSPDRHSDCVPSVVVVVVVVVVVVVVVVVVVVVVVVVVPPPD

Nearest PDB structures (foldseek):
  3h0n-assembly1_A-2  TM=5.489E-01  e=7.463E-07  Jannaschia sp. CCS1
  8btr-assembly1_SW  TM=3.263E-01  e=9.633E+00  Giardia lamblia ATCC 50803
  3h0n-assembly1_A-2  TM=5.490E-01  e=9.562E-07  Jannaschia sp. CCS1
  7yfe-assembly1_b  TM=2.765E-01  e=7.879E+00  Mammalian orthoreovirus 3

Solvent-accessible surface area (backbone atoms only — not comparable to full-atom values): 21760 Å² total; per-residue (Å²): 119,48,41,52,43,31,45,76,71,73,45,74,74,39,71,66,56,43,24,54,45,39,24,53,49,25,27,48,49,37,73,42,97,83,44,59,49,35,52,38,88,91,29,51,68,51,32,43,62,46,46,45,38,31,42,32,35,42,18,57,67,65,71,66,49,90,47,86,75,67,72,52,73,80,27,31,66,53,43,50,49,50,36,51,51,51,52,48,8,57,61,16,57,79,68,70,39,58,81,47,75,70,49,69,31,49,30,34,36,33,37,20,36,28,44,49,61,47,78,42,58,37,80,55,40,42,51,20,51,47,10,42,35,48,50,28,47,38,47,26,48,46,54,61,52,43,82,29,48,40,59,19,67,43,81,58,44,50,44,50,33,53,44,81,49,91,82,60,69,66,53,46,73,36,56,83,49,50,37,42,51,50,50,52,52,50,49,52,50,49,49,50,50,52,54,51,52,56,58,56,59,62,64,72,69,63,85,119,121,47,42,54,44,31,44,76,70,73,46,73,73,39,70,67,56,44,26,54,45,40,24,53,48,23,26,48,49,36,70,41,97,84,43,61,50,35,52,38,89,92,30,51,67,51,32,44,62,47,46,44,38,31,42,31,34,41,18,57,67,66,71,67,49,91,47,82,74,65,72,52,74,80,25,31,65,53,43,50,50,49,37,51,49,51,52,48,8,56,62,16,58,80,68,69,38,59,82,46,77,69,49,69,31,50,30,34,38,32,37,19,35,27,45,51,60,48,77,41,58,36,82,57,41,41,50,21,51,48,11,40,37,47,50,27,47,39,48,28,48,47,54,61,52,42,80,28,48,40,59,20,66,42,82,56,44,49,43,49,33,53,43,80,48,92,82,60,71,64,53,48,74,35,56,83,51,48,37,42,51,51,51,51,50,50,50,52,50,50,49,50,49,52,53,50,50,58,58,53,58,63,63,70,69,63,81,115